Protein AF-A0A1Y2BY62-F1 (afdb_monomer_lite)

Organism: NCBI:txid1754190

Sequence (563 aa):
MCNDALNYHSNECDDAFQNDYDCLINNYYKGSDDESLKEICLKFKSEKCLNVQNRINETINTNPSCSLLQQIEFSNEYNGFNNAYFTMTHYDEISDFCVDILSSSVDECDKELEGYEECLNYSFNMNDKNNYNEFIKTCSIDNIKCQTLFLKGLSEVLPVCYSAKHYKQYNILDKLEKVGKEYQENCKENISEEFQVKVIEDCQKEIPDESLFYIDASSEEEFNEICRVIQSKEYEKYESIMEYIPICNLASSMFNGNNDDSSENELEITNFQIKNLYHDGLKDCNEGYDLYLAKGCVYYLNSKYQECIFEGLPADDDDFYYQCILFTEDKCQEFYHEPLSEECSILQEKDLLLILTPSHYKWQEYNDKCFDLVESKRVPKPGKSTTIKSVEATSTKSKSVKSPTTTKEKSVRKTTTTTKLVKTTTTKKSKSVKPTITKSKSVKSTTTKKSKSVKLTTTKSKSVKSTTTKKSKSIKSTTTKSKSVKSTTTKKSKSIKSTTTKSKSVKKTTTKSKLVKPTTTKKSKSVKPTTSKSKTVKSKTSKSKSVKKTTTRSKSVKTTTKK

Foldseek 3Di:
DVVVLLVVLLVQLLVLCVVPLLQFDAPCLVVDDLVVVLVSLLSNPDPVNVVVLVVLVVSCVVRPSSVVCVVVVDDDRDTPSNSSVCCNVCVVVSNVVSVVSLVVLVVVLVVVLVVCLVLLPADQDDPDLPDLVSLCVRQLDQDLLSLCCLLVHCCVSPVSVVSNCVPDPDPSNVSSNVRSVSNCVRLADDHDPVSLVVLVVVLVVVQDDLVLLDDDDLDQVSLLVSLVVLPDPVNVCLLAVLRNGRSNVSNVSHPVPDPPPPDPPPSVVSSVSSNVSSVVSNVDSVVGDLVVLVVVQVVVVPPQCPLLKDQADQQDPVSLQSNLVSCPDPSSVVVLADDGDSSVVVCLVVRRIDHQRVPRPCVVVSVVPSVCSNVVPPDDDDDDDDDDAEDEEEEAEDAEDDDDEDDDYAEYEYEYAEYAEYEAEYADEYAEYEYAYHEYAEYEYEYHDDYQEYEYYHEYYAEYEYEYYDDYAEYEYEYEDYAEYEYEYYDEYAEYEYEYEYYAEYEAEAEEYAEYEYEYHHEYAEYEYEYEEYAEYEYEHEHYNYYHYHYNYYNYYHYDYHD

Secondary structure (DSSP, 8-state):
-HHHHHHHHHHHHHHTTTTTGGGPPPGGGGGS-HHHHHHHHHHHTSHHHHHHHHHHHHHHHH-HHHHHHHHTT---TT-HHHHHHHHHHTHHHHHHHHHHHHHHHHHHHHHHHGGGGGGGG-----S-TT-HHHHHHHH----HHHHHHHHH-HHHH-HHHHHHTTTS--HHHHHHHHHHHHHHIIIIIS--HHHHHHHHHHHHHHSPPGGGGS---SSHHHHHHHHHHHTSGGGGGGG-HHHHSHHHHHHHHHHTT---TTS--HHHHHHHHHHHHHHHHHHHHHH-HHHHHHHHHHHHS-GGGGGG-BSSS-SSHHHHHHHHHHHTSHHHHHHHTSPPPHHHHHHHHTTSSB---TTSTTHHHHHHHHHHHHHHH-PPP---------EEEEE--EEEEE-------SEEEEEEEEEEEEEEEE-S-EEEEEEEEEEEEEEEEEEES-EEEEEEEEEEEEEEEEEEES-EEEEEEEEEEEEEEEEEEES-EEEEEEEEEEEEEEEEEE-SEEEEEEEEEEEEEEEEEEESSEEEEEEEEESEEEE--EESSEEEEEEEEE-

pLDDT: mean 73.83, std 14.54, range [25.73, 95.44]

Radius of gyration: 35.23 Å; chains: 1; bounding box: 86×58×92 Å

Structure (mmCIF, N/CA/C/O backbone):
data_AF-A0A1Y2BY62-F1
#
_entry.id   AF-A0A1Y2BY62-F1
#
loop_
_atom_site.group_PDB
_atom_site.id
_atom_site.type_symbol
_atom_site.label_atom_id
_atom_site.label_alt_id
_atom_site.label_comp_id
_atom_site.label_asym_id
_atom_site.label_entity_id
_atom_site.label_seq_id
_atom_site.pdbx_PDB_ins_code
_atom_site.Cartn_x
_atom_site.Cartn_y
_atom_site.Cartn_z
_atom_site.occupancy
_atom_site.B_iso_or_equiv
_atom_site.auth_seq_id
_atom_site.auth_comp_id
_atom_site.auth_asym_id
_atom_site.auth_atom_id
_atom_site.pdbx_PDB_model_num
ATOM 1 N N . MET A 1 1 ? -54.928 24.196 4.626 1.00 57.72 1 MET A N 1
ATOM 2 C CA . MET A 1 1 ? -55.646 23.787 5.853 1.00 57.72 1 MET A CA 1
ATOM 3 C C . MET A 1 1 ? -55.302 22.362 6.278 1.00 57.72 1 MET A C 1
ATOM 5 O O . MET A 1 1 ? -54.656 22.242 7.305 1.00 57.72 1 MET A O 1
ATOM 9 N N . CYS A 1 2 ? -55.623 21.290 5.531 1.00 70.25 2 CYS A N 1
ATOM 10 C CA . CYS A 1 2 ? -55.240 19.923 5.960 1.00 70.25 2 CYS A CA 1
ATOM 11 C C . CYS A 1 2 ? -53.722 19.696 6.050 1.00 70.25 2 CYS A C 1
ATOM 13 O O . CYS A 1 2 ? -53.265 19.118 7.027 1.00 70.25 2 CYS A O 1
ATOM 15 N N . ASN A 1 3 ? -52.937 20.186 5.084 1.00 73.56 3 ASN A N 1
ATOM 16 C CA . ASN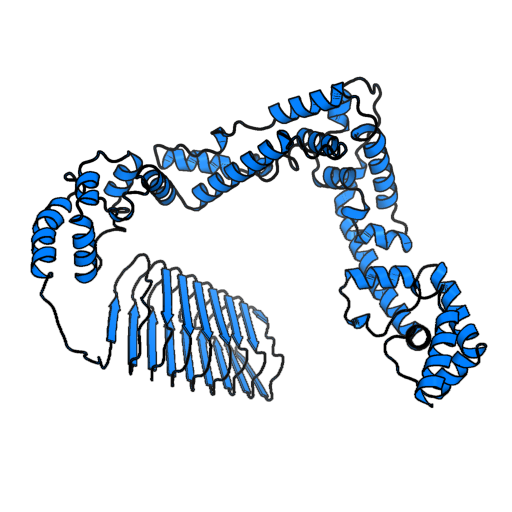 A 1 3 ? -51.475 20.044 5.130 1.00 73.56 3 ASN A CA 1
ATOM 17 C C . ASN A 1 3 ? -50.836 20.831 6.282 1.00 73.56 3 ASN A C 1
ATOM 19 O O . ASN A 1 3 ? -49.842 20.387 6.840 1.00 73.56 3 ASN A O 1
ATOM 23 N N . ASP A 1 4 ? -51.416 21.971 6.656 1.00 80.31 4 ASP A N 1
ATOM 24 C CA . ASP A 1 4 ? -50.888 22.811 7.736 1.00 80.31 4 ASP A CA 1
ATOM 25 C C . ASP A 1 4 ? -51.127 22.153 9.101 1.00 80.31 4 ASP A C 1
ATOM 27 O O . ASP A 1 4 ? -50.231 22.126 9.938 1.00 80.31 4 ASP A O 1
ATOM 31 N N . ALA A 1 5 ? -52.303 21.542 9.290 1.00 80.62 5 ALA A N 1
ATOM 32 C CA . ALA A 1 5 ? -52.618 20.754 10.481 1.00 80.62 5 ALA A CA 1
ATOM 33 C C . ALA A 1 5 ? -51.766 19.477 10.574 1.00 80.62 5 ALA A C 1
ATOM 35 O O . ALA A 1 5 ? -51.270 19.137 11.643 1.00 80.62 5 ALA A O 1
ATOM 36 N N . LEU A 1 6 ? -51.548 18.796 9.446 1.00 79.56 6 LEU A N 1
ATOM 37 C CA . LEU A 1 6 ? -50.657 17.639 9.367 1.00 79.56 6 LEU A CA 1
ATOM 38 C C . LEU A 1 6 ? -49.222 18.000 9.749 1.00 79.56 6 LEU A C 1
ATOM 40 O O . LEU A 1 6 ? -48.645 17.336 10.599 1.00 79.56 6 LEU A O 1
ATOM 44 N N . ASN A 1 7 ? -48.676 19.079 9.185 1.00 81.81 7 ASN A N 1
ATOM 45 C CA . ASN A 1 7 ? -47.335 19.554 9.520 1.00 81.81 7 ASN A CA 1
ATOM 46 C C . ASN A 1 7 ? -47.220 19.971 10.994 1.00 81.81 7 ASN A C 1
ATOM 48 O O . ASN A 1 7 ? -46.204 19.686 11.620 1.00 81.81 7 ASN A O 1
ATOM 52 N N . TYR A 1 8 ? -48.258 20.599 11.558 1.00 86.75 8 TYR A N 1
ATOM 53 C CA . TYR A 1 8 ? -48.303 20.950 12.978 1.00 86.75 8 TYR A CA 1
ATOM 54 C C . TYR A 1 8 ? -48.172 19.711 13.875 1.00 86.75 8 TYR A C 1
ATOM 56 O O . TYR A 1 8 ? -47.265 19.646 14.700 1.00 86.75 8 TYR A O 1
ATOM 64 N N . HIS A 1 9 ? -49.010 18.692 13.658 1.00 85.50 9 HIS A N 1
ATOM 65 C CA . HIS A 1 9 ? -48.933 17.451 14.434 1.00 85.50 9 HIS A CA 1
ATOM 66 C C . HIS A 1 9 ? -47.630 16.680 14.184 1.00 85.50 9 HIS A C 1
ATOM 68 O O . HIS A 1 9 ? -47.099 16.073 15.110 1.00 85.50 9 HIS A O 1
ATOM 74 N N . SER A 1 10 ? -47.099 16.736 12.957 1.00 83.12 10 SER A N 1
ATOM 75 C CA . SER A 1 10 ? -45.796 16.167 12.593 1.00 83.12 10 SER A CA 1
ATOM 76 C C . SER A 1 10 ? -44.677 16.758 13.454 1.00 83.12 10 SER A C 1
ATOM 78 O O . SER A 1 10 ? -43.918 16.008 14.059 1.00 83.12 10 SER A O 1
ATOM 80 N N . ASN A 1 11 ? -44.607 18.087 13.561 1.00 84.75 11 ASN A N 1
ATOM 81 C CA . ASN A 1 11 ? -43.574 18.773 14.340 1.00 84.75 11 ASN A CA 1
ATOM 82 C C . ASN A 1 11 ? -43.723 18.522 15.849 1.00 84.75 11 ASN A C 1
ATOM 84 O O . ASN A 1 11 ? -42.756 18.143 16.496 1.00 84.75 11 ASN A O 1
ATOM 88 N N . GLU A 1 12 ? -44.941 18.638 16.386 1.00 87.50 12 GLU A N 1
ATOM 89 C CA . GLU A 1 12 ? -45.234 18.359 17.804 1.00 87.50 12 GLU A CA 1
ATOM 90 C C . GLU A 1 12 ? -44.867 16.926 18.212 1.00 87.50 12 GLU A C 1
ATOM 92 O O . GLU A 1 12 ? -44.434 16.666 19.334 1.00 87.50 12 GLU A O 1
ATOM 97 N N . CYS A 1 13 ? -45.053 15.970 17.301 1.00 85.06 13 CYS A N 1
ATOM 98 C CA . CYS A 1 13 ? -44.654 14.596 17.548 1.00 85.06 13 CYS A CA 1
ATOM 99 C C . CYS A 1 13 ? -43.134 14.400 17.432 1.00 85.06 13 CYS A C 1
ATOM 101 O O . CYS A 1 13 ? -42.548 13.670 18.225 1.00 85.06 13 CYS A O 1
ATOM 103 N N . ASP A 1 14 ? -42.478 15.062 16.480 1.00 84.06 14 ASP A N 1
ATOM 104 C CA . ASP A 1 14 ? -41.022 15.000 16.317 1.00 84.06 14 ASP A CA 1
ATOM 105 C C . ASP A 1 14 ? -40.257 15.594 17.502 1.00 84.06 14 ASP A C 1
ATOM 107 O O . ASP A 1 14 ? -39.231 15.037 17.903 1.00 84.06 14 ASP A O 1
ATOM 111 N N . ASP A 1 15 ? -40.765 16.675 18.091 1.00 85.81 15 ASP A N 1
ATOM 112 C CA . ASP A 1 15 ? -40.181 17.292 19.285 1.00 85.81 15 ASP A CA 1
ATOM 113 C C . ASP A 1 15 ? -40.187 16.319 20.477 1.00 85.81 15 ASP A C 1
ATOM 115 O O . ASP A 1 15 ? -39.256 16.303 21.286 1.00 85.81 15 ASP A O 1
ATOM 119 N N . ALA A 1 16 ? -41.169 15.411 20.539 1.00 84.62 16 ALA A N 1
ATOM 120 C CA . ALA A 1 16 ? -41.228 14.367 21.560 1.00 84.62 16 ALA A CA 1
ATOM 121 C C . ALA A 1 16 ? -40.100 13.319 21.434 1.00 84.62 16 ALA A C 1
ATOM 123 O O . ALA A 1 16 ? -39.827 12.601 22.397 1.00 84.62 16 ALA A O 1
ATOM 124 N N . PHE A 1 17 ? -39.420 13.252 20.282 1.00 82.25 17 PHE A N 1
ATOM 125 C CA . PHE A 1 17 ? -38.301 12.340 20.011 1.00 82.25 17 PHE A CA 1
ATOM 126 C C . PHE A 1 17 ? -36.947 13.051 19.880 1.00 82.25 17 PHE A C 1
ATOM 128 O O . PHE A 1 17 ? -35.954 12.415 19.520 1.00 82.25 17 PHE A O 1
ATOM 135 N N . GLN A 1 18 ? -36.857 14.349 20.192 1.00 78.75 18 GLN A N 1
ATOM 136 C CA . GLN A 1 18 ? -35.663 15.157 19.912 1.00 78.75 18 GLN A CA 1
ATOM 137 C C . GLN A 1 18 ? -34.366 14.632 20.546 1.00 78.75 18 GLN A C 1
ATOM 139 O O . GLN A 1 18 ? -33.293 14.750 19.958 1.00 78.75 18 GLN A O 1
ATOM 144 N N . ASN A 1 19 ? -34.464 13.978 21.703 1.00 78.94 19 ASN A N 1
ATOM 145 C CA . ASN A 1 19 ? -33.315 13.401 22.409 1.00 78.94 19 ASN A CA 1
ATOM 146 C C . ASN A 1 19 ? -33.020 11.938 22.030 1.00 78.94 19 ASN A C 1
ATOM 148 O O . ASN A 1 19 ? -32.036 11.362 22.497 1.00 78.94 19 ASN A O 1
ATOM 152 N N . ASP A 1 20 ? -33.866 11.347 21.187 1.00 82.25 20 ASP A N 1
ATOM 153 C CA . ASP A 1 20 ? -33.894 9.914 20.901 1.00 82.25 20 ASP A CA 1
ATOM 154 C C . ASP A 1 20 ? -33.465 9.583 19.466 1.00 82.25 20 ASP A C 1
ATOM 156 O O . ASP A 1 20 ? -33.296 8.410 19.144 1.00 82.25 20 ASP A O 1
ATOM 160 N N . TYR A 1 21 ? -33.237 10.592 18.615 1.00 79.75 21 TYR A N 1
ATOM 161 C CA . TYR A 1 21 ? -32.906 10.422 17.194 1.00 79.75 21 TYR A CA 1
ATOM 162 C C . TYR A 1 21 ? -31.727 9.479 16.926 1.00 79.75 21 TYR A C 1
ATOM 164 O O . TYR A 1 21 ? -31.778 8.714 15.966 1.00 79.75 21 TYR A O 1
ATOM 172 N N . ASP A 1 22 ? -30.710 9.469 17.791 1.00 77.19 22 ASP A N 1
ATOM 173 C CA . ASP A 1 22 ? -29.553 8.567 17.672 1.00 77.19 22 ASP A CA 1
ATOM 174 C C . ASP A 1 22 ? -29.928 7.078 17.768 1.00 77.19 22 ASP A C 1
ATOM 176 O O . ASP A 1 22 ? -29.174 6.211 17.324 1.00 77.19 22 ASP A O 1
ATOM 180 N N . CYS A 1 23 ? -31.077 6.781 18.379 1.00 80.94 23 CYS A N 1
ATOM 181 C CA . CYS A 1 23 ? -31.595 5.436 18.605 1.00 80.94 23 CYS A CA 1
ATOM 182 C C . CYS A 1 23 ? -32.635 5.009 17.566 1.00 80.94 23 CYS A C 1
ATOM 184 O O . CYS A 1 23 ? -33.058 3.850 17.569 1.00 80.94 23 CYS A O 1
ATOM 186 N N . LEU A 1 24 ? -33.059 5.928 16.693 1.00 83.12 24 LEU A N 1
ATOM 187 C CA . LEU A 1 24 ? -34.068 5.671 15.675 1.00 83.12 24 LEU A CA 1
ATOM 188 C C . LEU A 1 24 ? -33.397 5.249 14.366 1.00 83.12 24 LEU A C 1
ATOM 190 O O . LEU A 1 24 ? -32.586 5.975 13.793 1.00 83.12 24 LEU A O 1
ATOM 194 N N . ILE A 1 25 ? -33.774 4.081 13.853 1.00 79.44 25 ILE A N 1
ATOM 195 C CA . ILE A 1 25 ? -33.320 3.587 12.556 1.00 79.44 25 ILE A CA 1
ATOM 196 C C . ILE A 1 25 ? -34.330 4.002 11.489 1.00 79.44 25 ILE A C 1
ATOM 198 O O . ILE A 1 25 ? -35.527 3.755 11.597 1.00 79.44 25 ILE A O 1
ATOM 202 N N . ASN A 1 26 ? -33.841 4.640 10.427 1.00 76.31 26 ASN A N 1
ATOM 203 C CA . ASN A 1 26 ? -34.655 4.982 9.264 1.00 76.31 26 ASN A CA 1
ATOM 204 C C . ASN A 1 26 ? -34.680 3.808 8.269 1.00 76.31 26 ASN A C 1
ATOM 206 O O . ASN A 1 26 ? -33.675 3.122 8.091 1.00 76.31 26 ASN A O 1
ATOM 210 N N . ASN A 1 27 ? -35.783 3.655 7.536 1.00 66.44 27 ASN A N 1
ATOM 211 C CA . ASN A 1 27 ? -36.027 2.732 6.418 1.00 66.44 27 ASN A CA 1
ATOM 212 C C . ASN A 1 27 ? -34.881 2.590 5.388 1.00 66.44 27 ASN A C 1
ATOM 214 O O . ASN A 1 27 ? -34.806 1.591 4.666 1.00 66.44 27 ASN A O 1
ATOM 218 N N . TYR A 1 28 ? -33.977 3.568 5.297 1.00 62.00 28 TYR A N 1
ATOM 219 C CA . TYR A 1 28 ? -32.865 3.589 4.343 1.00 62.00 28 TYR A CA 1
ATOM 220 C C . TYR A 1 28 ? -31.620 2.797 4.764 1.00 62.00 28 TYR A C 1
ATOM 222 O O . TYR A 1 28 ? -30.715 2.651 3.940 1.00 62.00 28 TYR A O 1
ATOM 230 N N . TYR A 1 29 ? -31.567 2.226 5.975 1.00 66.75 29 TYR A N 1
ATOM 231 C CA . TYR A 1 29 ? -30.391 1.468 6.438 1.00 66.75 29 TYR A CA 1
ATOM 232 C C . TYR A 1 29 ? -30.001 0.316 5.492 1.00 66.75 29 TYR A C 1
ATOM 234 O O . TYR A 1 29 ? -28.825 0.022 5.317 1.00 66.75 29 TYR A O 1
ATOM 242 N N . LYS A 1 30 ? -30.962 -0.261 4.753 1.00 61.12 30 LYS A N 1
ATOM 243 C CA . LYS A 1 30 ? -30.728 -1.312 3.739 1.00 61.12 30 LYS A CA 1
ATOM 244 C C . LYS A 1 30 ? -29.875 -0.864 2.531 1.00 61.12 30 LYS A C 1
ATOM 246 O O . LYS A 1 30 ? -29.547 -1.699 1.686 1.00 61.12 30 LYS A O 1
ATOM 251 N N . GLY A 1 31 ? -29.563 0.428 2.402 1.00 62.09 31 GLY A N 1
ATOM 252 C CA . GLY A 1 31 ? -28.705 0.994 1.353 1.00 62.09 31 GLY A CA 1
ATOM 253 C C . GLY A 1 31 ? -27.302 1.411 1.809 1.00 62.09 31 GLY A C 1
ATOM 254 O O . GLY A 1 31 ? -26.512 1.812 0.951 1.00 62.09 31 GLY A O 1
ATOM 255 N N . SER A 1 32 ? -27.010 1.336 3.108 1.00 67.50 32 SER A N 1
ATOM 256 C CA . SER A 1 32 ? -25.728 1.730 3.699 1.00 67.50 32 SER A CA 1
ATOM 257 C C . SER A 1 32 ? -24.622 0.710 3.403 1.00 67.50 32 SER A C 1
ATOM 259 O O . SER A 1 32 ? -24.902 -0.452 3.098 1.00 67.50 32 SER A O 1
ATOM 261 N N . ASP A 1 33 ? -23.362 1.146 3.441 1.00 73.94 33 ASP A N 1
ATOM 262 C CA . ASP A 1 33 ? -22.223 0.226 3.389 1.00 73.94 33 ASP A CA 1
ATOM 263 C C . ASP A 1 33 ? -22.059 -0.547 4.710 1.00 73.94 33 ASP A C 1
ATOM 265 O O . ASP A 1 33 ? -22.655 -0.200 5.732 1.00 73.94 33 ASP A O 1
ATOM 269 N N . ASP A 1 34 ? -21.286 -1.637 4.669 1.00 67.88 34 ASP A N 1
ATOM 270 C CA . ASP A 1 34 ? -21.127 -2.564 5.799 1.00 67.88 34 ASP A CA 1
ATOM 271 C C . ASP A 1 34 ? -20.561 -1.868 7.054 1.00 67.88 34 ASP A C 1
ATOM 273 O O . ASP A 1 34 ? -20.888 -2.258 8.171 1.00 67.88 34 ASP A O 1
ATOM 277 N N . GLU A 1 35 ? -19.749 -0.822 6.884 1.00 67.12 35 GLU A N 1
ATOM 278 C CA . GLU A 1 35 ? -19.129 -0.062 7.977 1.00 67.12 35 GLU A CA 1
ATOM 279 C C . GLU A 1 35 ? -20.144 0.861 8.668 1.00 67.12 35 GLU A C 1
ATOM 281 O O . GLU A 1 35 ? -20.312 0.798 9.887 1.00 67.12 35 GLU A O 1
ATOM 286 N N . SER A 1 36 ? -20.935 1.604 7.888 1.00 74.00 36 SER A N 1
ATOM 287 C CA . SER A 1 36 ? -22.038 2.419 8.410 1.00 74.00 36 SER A CA 1
ATOM 288 C C . SER A 1 36 ? -23.112 1.562 9.089 1.00 74.00 36 SER A C 1
ATOM 290 O O . SER A 1 36 ? -23.707 1.965 10.087 1.00 74.00 36 SER A O 1
ATOM 292 N N . LEU A 1 37 ? -23.377 0.359 8.566 1.00 78.44 37 LEU A N 1
ATOM 293 C CA . LEU A 1 37 ? -24.323 -0.589 9.162 1.00 78.44 37 LEU A CA 1
ATOM 294 C C . LEU A 1 37 ? -23.862 -1.089 10.535 1.00 78.44 37 LEU A C 1
ATOM 296 O O . LEU A 1 37 ? -24.684 -1.186 11.449 1.00 78.44 37 LEU A O 1
ATOM 300 N N . LYS A 1 38 ? -22.562 -1.371 10.693 1.00 75.75 38 LYS A N 1
ATOM 301 C CA . LYS A 1 38 ? -21.971 -1.759 11.982 1.00 75.75 38 LYS A CA 1
ATOM 302 C C . LYS A 1 38 ? -22.141 -0.640 13.016 1.00 75.75 38 LYS A C 1
ATOM 304 O O . LYS A 1 38 ? -22.608 -0.914 14.119 1.00 75.75 38 LYS A O 1
ATOM 309 N N . GLU A 1 39 ? -21.859 0.614 12.653 1.00 74.56 39 GLU A N 1
ATOM 310 C CA . GLU A 1 39 ? -22.020 1.770 13.552 1.00 74.56 39 GLU A CA 1
ATOM 311 C C . GLU A 1 39 ? -23.484 2.008 13.966 1.00 74.56 39 GLU A C 1
ATOM 313 O O . GLU A 1 39 ? -23.783 2.250 15.138 1.00 74.56 39 GLU A O 1
ATOM 318 N N . ILE A 1 40 ? -24.423 1.884 13.023 1.00 80.06 40 ILE A N 1
ATOM 319 C CA . ILE A 1 40 ? -25.862 1.997 13.304 1.00 80.06 40 ILE A CA 1
ATOM 320 C C . ILE A 1 40 ? -26.308 0.903 14.285 1.00 80.06 40 ILE A C 1
ATOM 322 O O . ILE A 1 40 ? -27.009 1.187 15.257 1.00 80.06 40 ILE A O 1
ATOM 326 N N . CYS A 1 41 ? -25.869 -0.340 14.070 1.00 82.31 41 CYS A N 1
ATOM 327 C CA . CYS A 1 41 ? -26.192 -1.456 14.955 1.00 82.31 41 CYS A CA 1
ATOM 328 C C . CYS A 1 41 ? -25.559 -1.329 16.348 1.00 82.31 41 CYS A C 1
ATOM 330 O O . CYS A 1 41 ? -26.198 -1.699 17.337 1.00 82.31 41 CYS A O 1
ATOM 332 N N . LEU A 1 42 ? -24.354 -0.752 16.439 1.00 76.38 42 LEU A N 1
ATOM 333 C CA . LEU A 1 42 ? -23.702 -0.397 17.703 1.00 76.38 42 LEU A CA 1
ATOM 334 C C . LEU A 1 42 ? -24.548 0.575 18.522 1.00 76.38 42 LEU A C 1
ATOM 336 O O . LEU A 1 42 ? -24.862 0.303 19.682 1.00 76.38 42 LEU A O 1
ATOM 340 N N . LYS A 1 43 ? -24.972 1.682 17.904 1.00 79.06 43 LYS A N 1
ATOM 341 C CA . LYS A 1 43 ? -25.823 2.683 18.561 1.00 79.06 43 LYS A CA 1
ATOM 342 C C . LYS A 1 43 ? -27.154 2.071 18.990 1.00 79.06 43 LYS A C 1
ATOM 344 O O . LYS A 1 43 ? -27.524 2.184 20.157 1.00 79.06 43 LYS A O 1
ATOM 349 N N . PHE A 1 44 ? -27.815 1.338 18.097 1.00 82.94 44 PHE A N 1
ATOM 350 C CA . PHE A 1 44 ? -29.115 0.714 18.351 1.00 82.94 44 PHE A CA 1
ATOM 351 C C . PHE A 1 44 ? -29.116 -0.289 19.517 1.00 82.94 44 PHE A C 1
ATOM 353 O O . PHE A 1 44 ? -30.100 -0.372 20.252 1.00 82.94 44 PHE A O 1
ATOM 360 N N . LYS A 1 45 ? -28.018 -1.034 19.710 1.00 79.19 45 LYS A N 1
ATOM 361 C CA . LYS A 1 45 ? -27.858 -2.007 20.806 1.00 79.19 45 LYS A CA 1
ATOM 362 C C . LYS A 1 45 ? -27.256 -1.418 22.087 1.00 79.19 45 LYS A C 1
ATOM 364 O O . LYS A 1 45 ? -27.053 -2.161 23.043 1.00 79.19 45 LYS A O 1
ATOM 369 N N . SER A 1 46 ? -26.971 -0.117 22.128 1.00 78.38 46 SER A N 1
ATOM 370 C CA . SER A 1 46 ? -26.467 0.539 23.338 1.00 78.38 46 SER A CA 1
ATOM 371 C C . SER A 1 46 ? -27.511 0.552 24.461 1.00 78.38 46 SER A C 1
ATOM 373 O O . SER A 1 46 ? -28.716 0.613 24.207 1.00 78.38 46 SER A O 1
ATOM 375 N N . GLU A 1 47 ? -27.055 0.565 25.716 1.00 74.56 47 GLU A N 1
ATOM 376 C CA . GLU A 1 47 ? -27.930 0.657 26.896 1.00 74.56 47 GLU A CA 1
ATOM 377 C C . GLU A 1 47 ? -28.830 1.908 26.851 1.00 74.56 47 GLU A C 1
ATOM 379 O O . GLU A 1 47 ? -30.015 1.845 27.185 1.00 74.56 47 GLU A O 1
ATOM 384 N N . LYS A 1 48 ? -28.300 3.025 26.324 1.00 80.06 48 LYS A N 1
ATOM 385 C CA . LYS A 1 48 ? -29.064 4.251 26.039 1.00 80.06 48 LYS A CA 1
ATOM 386 C C . LYS A 1 48 ? -30.281 3.942 25.158 1.00 80.06 48 LYS A C 1
ATOM 388 O O . LYS A 1 48 ? -31.392 4.335 25.500 1.00 80.06 48 LYS A O 1
ATOM 393 N N . CYS A 1 49 ? -30.091 3.217 24.056 1.00 81.25 49 CYS A N 1
ATOM 394 C CA . CYS A 1 49 ? -31.151 2.964 23.082 1.00 81.25 49 CYS A CA 1
ATOM 395 C C . CYS A 1 49 ? -32.124 1.850 23.482 1.00 81.25 49 CYS A C 1
ATOM 397 O O . CYS A 1 49 ? -33.304 1.948 23.150 1.00 81.25 49 CYS A O 1
ATOM 399 N N . LEU A 1 50 ? -31.685 0.864 24.268 1.00 77.81 50 LEU A N 1
ATOM 400 C CA . LEU A 1 50 ? -32.577 -0.117 24.900 1.00 77.81 50 LEU A CA 1
ATOM 401 C C . LEU A 1 50 ? -33.632 0.560 25.792 1.00 77.81 50 LEU A C 1
ATOM 403 O O . LEU A 1 50 ? -34.811 0.213 25.740 1.00 77.81 50 LEU A O 1
ATOM 407 N N . ASN A 1 51 ? -33.235 1.582 26.555 1.00 76.62 51 ASN A N 1
ATOM 408 C CA . ASN A 1 51 ? -34.162 2.341 27.400 1.00 76.62 51 ASN A CA 1
ATOM 409 C C . ASN A 1 51 ? -35.093 3.259 26.590 1.00 76.62 51 ASN A C 1
ATOM 411 O O . ASN A 1 51 ? -36.263 3.429 26.937 1.00 76.62 51 ASN A O 1
ATOM 415 N N . VAL A 1 52 ? -34.595 3.825 25.489 1.00 80.38 52 VAL A N 1
ATOM 416 C CA . VAL A 1 52 ? -35.389 4.651 24.566 1.00 80.38 52 VAL A CA 1
ATOM 417 C C . VAL A 1 52 ? -36.466 3.824 23.857 1.00 80.38 52 VAL A C 1
ATOM 419 O O . VAL A 1 52 ? -37.573 4.312 23.659 1.00 80.38 52 VAL A O 1
ATOM 422 N N . GLN A 1 53 ? -36.208 2.555 23.541 1.00 73.69 53 GLN A N 1
ATOM 423 C CA . GLN A 1 53 ? -37.176 1.687 22.854 1.00 73.69 53 GLN A CA 1
ATOM 424 C C . GLN A 1 53 ? -38.473 1.478 23.642 1.00 73.69 53 GLN A C 1
ATOM 426 O O . GLN A 1 53 ? -39.558 1.583 23.071 1.00 73.69 53 GLN A O 1
ATOM 431 N N . ASN A 1 54 ? -38.376 1.266 24.957 1.00 72.06 54 ASN A N 1
ATOM 432 C CA . ASN A 1 54 ? -39.555 1.155 25.822 1.00 72.06 54 ASN A CA 1
ATOM 433 C C . ASN A 1 54 ? -40.342 2.473 25.880 1.00 72.06 54 ASN A C 1
ATOM 435 O O . ASN A 1 54 ? -41.573 2.465 25.887 1.00 72.06 54 ASN A O 1
ATOM 439 N N . ARG A 1 55 ? -39.629 3.604 25.839 1.00 80.81 55 ARG A N 1
ATOM 440 C CA . ARG A 1 55 ? -40.226 4.941 25.806 1.00 80.81 55 ARG A CA 1
ATOM 441 C C . ARG A 1 55 ? -40.900 5.267 24.479 1.00 80.81 55 ARG A C 1
ATOM 443 O O . ARG A 1 55 ? -41.911 5.948 24.504 1.00 80.81 55 ARG A O 1
ATOM 450 N N . ILE A 1 56 ? -40.406 4.786 23.334 1.00 82.62 56 ILE A N 1
ATOM 451 C CA . ILE A 1 56 ? -41.005 5.104 22.024 1.00 82.62 56 ILE A CA 1
ATOM 452 C C . ILE A 1 56 ? -42.478 4.690 21.979 1.00 82.62 56 ILE A C 1
ATOM 454 O O . ILE A 1 56 ? -43.327 5.481 21.570 1.00 82.62 56 ILE A O 1
ATOM 458 N N . ASN A 1 57 ? -42.792 3.474 22.432 1.00 80.06 57 ASN A N 1
ATOM 459 C CA . ASN A 1 57 ? -44.168 2.982 22.439 1.00 80.06 57 ASN A CA 1
ATOM 460 C C . ASN A 1 57 ? -45.053 3.806 23.392 1.00 80.06 57 ASN A C 1
ATOM 462 O O . ASN A 1 57 ? -46.182 4.157 23.057 1.00 80.06 57 ASN A O 1
ATOM 466 N N . GLU A 1 58 ? -44.531 4.171 24.563 1.00 83.75 58 GLU A N 1
ATOM 467 C CA . GLU A 1 58 ? -45.237 5.041 25.505 1.00 83.75 58 GLU A CA 1
ATOM 468 C C . GLU A 1 58 ? -45.484 6.436 24.910 1.00 83.75 58 GLU A C 1
ATOM 470 O O . GLU A 1 58 ? -46.620 6.908 24.909 1.00 83.75 58 GLU A O 1
ATOM 475 N N . THR A 1 59 ? -44.466 7.065 24.322 1.00 85.00 59 THR A N 1
ATOM 476 C CA . THR A 1 59 ? -44.548 8.394 23.702 1.00 85.00 59 THR A CA 1
ATOM 477 C C . THR A 1 59 ? -45.546 8.425 22.545 1.00 85.00 59 THR A C 1
ATOM 479 O O . THR A 1 59 ? -46.359 9.345 22.473 1.00 85.00 59 THR A O 1
ATOM 482 N N . ILE A 1 60 ? -45.548 7.416 21.662 1.00 83.38 60 ILE A N 1
ATOM 483 C CA . ILE A 1 60 ? -46.501 7.346 20.537 1.00 83.38 60 ILE A CA 1
ATOM 484 C C . ILE A 1 60 ? -47.947 7.262 21.042 1.00 83.38 60 ILE A C 1
ATOM 486 O O . ILE A 1 60 ? -48.830 7.911 20.482 1.00 83.38 60 ILE A O 1
ATOM 490 N N . ASN A 1 61 ? -48.189 6.484 22.100 1.00 82.19 61 ASN A N 1
ATOM 491 C CA . ASN A 1 61 ? -49.537 6.249 22.617 1.00 82.19 61 ASN A CA 1
ATOM 492 C C . ASN A 1 61 ? -50.046 7.374 23.534 1.00 82.19 61 ASN A C 1
ATOM 494 O O . ASN A 1 61 ? -51.255 7.571 23.637 1.00 82.19 61 ASN A O 1
ATOM 498 N N . THR A 1 62 ? -49.150 8.101 24.206 1.00 85.25 62 THR A N 1
ATOM 499 C CA . THR A 1 62 ? -49.509 9.162 25.164 1.00 85.25 62 THR A CA 1
ATOM 500 C C . THR A 1 62 ? -49.532 10.558 24.542 1.00 85.25 62 THR A C 1
ATOM 502 O O . THR A 1 62 ? -50.292 11.405 25.011 1.00 85.25 62 THR A O 1
ATOM 505 N N . ASN A 1 63 ? -48.760 10.811 23.477 1.00 88.56 63 ASN A N 1
ATOM 506 C CA . ASN A 1 63 ? -48.780 12.086 22.762 1.00 88.56 63 ASN A CA 1
ATOM 507 C C . ASN A 1 63 ? -49.952 12.123 21.752 1.00 88.56 63 ASN A C 1
ATOM 509 O O . ASN A 1 63 ? -49.959 11.343 20.792 1.00 88.56 63 ASN A O 1
ATOM 513 N N . PRO A 1 64 ? -50.925 13.046 21.901 1.00 87.56 64 PRO A N 1
ATOM 514 C CA . PRO A 1 64 ? -52.096 13.113 21.025 1.00 87.56 64 PRO A CA 1
ATOM 515 C C . PRO A 1 64 ? -51.756 13.351 19.549 1.00 87.56 64 PRO A C 1
ATOM 517 O O . PRO A 1 64 ? -52.417 12.796 18.672 1.00 87.56 64 PRO A O 1
ATOM 520 N N . SER A 1 65 ? -50.715 14.143 19.265 1.00 87.19 65 SER A N 1
ATOM 521 C CA . SER A 1 65 ? -50.248 14.405 17.900 1.00 87.19 65 SER A CA 1
ATOM 522 C C . SER A 1 65 ? -49.650 13.144 17.273 1.00 87.19 65 SER A C 1
ATOM 524 O O . SER A 1 65 ? -49.979 12.820 16.135 1.00 87.19 65 SER A O 1
ATOM 526 N N . CYS A 1 66 ? -48.851 12.379 18.023 1.00 85.56 66 CYS A N 1
ATOM 527 C CA . CYS A 1 66 ? -48.292 11.109 17.549 1.00 85.56 66 CYS A CA 1
ATOM 528 C C . CYS A 1 66 ? -49.362 10.034 17.321 1.00 85.56 66 CYS A C 1
ATOM 530 O O . CYS A 1 66 ? -49.356 9.362 16.288 1.00 85.56 66 CYS A O 1
ATOM 532 N N . SER A 1 67 ? -50.311 9.896 18.251 1.00 84.44 67 SER A N 1
ATOM 533 C CA . SER A 1 67 ? -51.417 8.940 18.127 1.00 84.44 67 SER A CA 1
ATOM 534 C C . SER A 1 67 ? -52.305 9.255 16.918 1.00 84.44 67 SER A C 1
ATOM 536 O O . SER A 1 67 ? -52.694 8.354 16.171 1.00 84.44 67 SER A O 1
ATOM 538 N N . LEU A 1 68 ? -52.567 10.541 16.659 1.00 83.56 68 LEU A N 1
ATOM 539 C CA . LEU A 1 68 ? -53.311 10.974 15.478 1.00 83.56 68 LEU A CA 1
ATOM 540 C C . LEU A 1 68 ? -52.568 10.630 14.179 1.00 83.56 68 LEU A C 1
ATOM 542 O O . LEU A 1 68 ? -53.182 10.095 13.257 1.00 83.56 68 LEU A O 1
ATOM 546 N N . LEU A 1 69 ? -51.255 10.887 14.112 1.00 82.62 69 LEU A N 1
ATOM 547 C CA . LEU A 1 69 ? -50.421 10.550 12.949 1.00 82.62 69 LEU A CA 1
ATOM 548 C C . LEU A 1 69 ? -50.377 9.038 12.672 1.00 82.62 69 LEU A C 1
ATOM 550 O O . LEU A 1 69 ? -50.359 8.631 11.509 1.00 82.62 69 LEU A O 1
ATOM 554 N N . GLN A 1 70 ? -50.412 8.210 13.722 1.00 80.88 70 GLN A N 1
ATOM 555 C CA . GLN A 1 70 ? -50.459 6.750 13.612 1.00 80.88 70 GLN A CA 1
ATOM 556 C C . GLN A 1 70 ? -51.746 6.262 12.929 1.00 80.88 70 GLN A C 1
ATOM 558 O O . GLN A 1 70 ? -51.704 5.328 12.132 1.00 80.88 70 GLN A O 1
ATOM 563 N N . GLN A 1 71 ? -52.886 6.901 13.210 1.00 79.88 71 GLN A N 1
ATOM 564 C CA . GLN A 1 71 ? -54.193 6.494 12.677 1.00 79.88 71 GLN A CA 1
ATOM 565 C C . GLN A 1 71 ? -54.396 6.847 11.199 1.00 79.88 71 GLN A C 1
ATOM 567 O O . GLN A 1 71 ? -55.206 6.220 10.521 1.00 79.88 71 GLN A O 1
ATOM 572 N N . ILE A 1 72 ? -53.687 7.858 10.700 1.00 78.56 72 ILE A N 1
ATOM 573 C CA . ILE A 1 72 ? -53.881 8.405 9.348 1.00 78.56 72 ILE A CA 1
ATOM 574 C C . ILE A 1 72 ? -52.832 7.919 8.332 1.00 78.56 72 ILE A C 1
ATOM 576 O O . ILE A 1 72 ? -52.798 8.439 7.219 1.00 78.56 72 ILE A O 1
ATOM 580 N N . GLU A 1 73 ? -51.984 6.950 8.705 1.00 67.00 73 GLU A N 1
ATOM 581 C CA . GLU A 1 73 ? -50.899 6.393 7.871 1.00 67.00 73 GLU A CA 1
ATOM 582 C C . GLU A 1 73 ? -50.055 7.484 7.175 1.00 67.00 73 GLU A C 1
ATOM 584 O O . GLU A 1 73 ? -49.778 7.432 5.973 1.00 67.00 73 GLU A O 1
ATOM 589 N N . PHE A 1 74 ? -49.664 8.526 7.920 1.00 64.50 74 PHE A N 1
ATOM 590 C CA . PHE A 1 74 ? -48.991 9.685 7.334 1.00 64.50 74 PHE A CA 1
ATOM 591 C C . PHE A 1 74 ? -47.544 9.380 6.907 1.00 64.50 74 PHE A C 1
ATOM 593 O O . PHE A 1 74 ? -46.605 9.399 7.704 1.00 64.50 74 PHE A O 1
ATOM 600 N N . SER A 1 75 ? -47.338 9.151 5.610 1.00 57.34 75 SER A N 1
ATOM 601 C CA . SER A 1 75 ? -46.023 8.879 5.023 1.00 57.34 75 SER A CA 1
ATOM 602 C C . SER A 1 75 ? -45.322 10.166 4.562 1.00 57.34 75 SER A C 1
ATOM 604 O O . SER A 1 75 ? -45.361 10.511 3.379 1.00 57.34 75 SER A O 1
ATOM 606 N N . ASN A 1 76 ? -44.664 10.885 5.470 1.00 59.09 76 ASN A N 1
ATOM 607 C CA . ASN A 1 76 ? -43.700 11.924 5.096 1.00 59.09 76 ASN A CA 1
ATOM 608 C C . ASN A 1 76 ? -42.281 11.414 5.391 1.00 59.09 76 ASN A C 1
ATOM 610 O O . ASN A 1 76 ? -41.946 11.148 6.541 1.00 59.09 76 ASN A O 1
ATOM 614 N N . GLU A 1 77 ? -41.453 11.233 4.359 1.00 54.94 77 GLU A N 1
ATOM 615 C CA . GLU A 1 77 ? -40.198 10.448 4.397 1.00 54.94 77 GLU A CA 1
ATOM 616 C C . GLU A 1 77 ? -39.094 10.971 5.351 1.00 54.94 77 GLU A C 1
ATOM 618 O O . GLU A 1 77 ? -38.036 10.349 5.441 1.00 54.94 77 GLU A O 1
ATOM 623 N N . TYR A 1 78 ? -39.314 12.079 6.071 1.00 53.22 78 TYR A N 1
ATOM 624 C CA . TYR A 1 78 ? -38.270 12.816 6.798 1.00 53.22 78 TYR A CA 1
ATOM 625 C C . TYR A 1 78 ? -38.676 13.345 8.188 1.00 53.22 78 TYR A C 1
ATOM 627 O O . TYR A 1 78 ? -38.131 14.356 8.613 1.00 53.22 78 TYR A O 1
ATOM 635 N N . ASN A 1 79 ? -39.585 12.675 8.905 1.00 66.81 79 ASN A N 1
ATOM 636 C CA . ASN A 1 79 ? -39.914 13.039 10.294 1.00 66.81 79 ASN A CA 1
ATOM 637 C C . ASN A 1 79 ? -39.460 11.975 11.301 1.00 66.81 79 ASN A C 1
ATOM 639 O O . ASN A 1 79 ? -39.528 10.772 11.021 1.00 66.81 79 ASN A O 1
ATOM 643 N N . GLY A 1 80 ? -39.036 12.417 12.485 1.00 68.06 80 GLY A N 1
ATOM 644 C CA . GLY A 1 80 ? -38.715 11.585 13.645 1.00 68.06 80 GLY A CA 1
ATOM 645 C C . GLY A 1 80 ? -39.812 10.600 14.014 1.00 68.06 80 GLY A C 1
ATOM 646 O O . GLY A 1 80 ? -39.495 9.450 14.308 1.00 68.06 80 GLY A O 1
ATOM 647 N N . PHE A 1 81 ? -41.083 10.974 13.856 1.00 77.00 81 PHE A N 1
ATOM 648 C CA . PHE A 1 81 ? -42.213 10.058 14.004 1.00 77.00 81 PHE A CA 1
ATOM 649 C C . PHE A 1 81 ? -42.104 8.825 13.098 1.00 77.00 81 PHE A C 1
ATOM 651 O O . PHE A 1 81 ? -42.295 7.704 13.559 1.00 77.00 81 PHE A O 1
ATOM 658 N N . ASN A 1 82 ? -41.756 8.997 11.818 1.00 77.06 82 ASN A N 1
ATOM 659 C CA . ASN A 1 82 ? -41.665 7.870 10.887 1.00 77.06 82 ASN A CA 1
ATOM 660 C C . ASN A 1 82 ? -40.471 6.966 11.196 1.00 77.06 82 ASN A C 1
ATOM 662 O O . ASN A 1 82 ? -40.587 5.748 11.072 1.00 77.06 82 ASN A O 1
ATOM 666 N N . ASN A 1 83 ? -39.356 7.532 11.662 1.00 79.81 83 ASN A N 1
ATOM 667 C CA . ASN A 1 83 ? -38.226 6.735 12.134 1.00 79.81 83 ASN A CA 1
ATOM 668 C C . ASN A 1 83 ? -38.573 5.992 13.433 1.00 79.81 83 ASN A C 1
ATOM 670 O O . ASN A 1 83 ? -38.255 4.811 13.554 1.00 79.81 83 ASN A O 1
ATOM 674 N N . ALA A 1 84 ? -39.267 6.636 14.376 1.00 81.25 84 ALA A N 1
ATOM 675 C CA . ALA A 1 84 ? -39.712 6.032 15.631 1.00 81.25 84 ALA A CA 1
ATOM 676 C C . ALA A 1 84 ? -40.714 4.898 15.393 1.00 81.25 84 ALA A C 1
ATOM 678 O O . ALA A 1 84 ? -40.521 3.780 15.872 1.00 81.25 84 ALA A O 1
ATOM 679 N N . TYR A 1 85 ? -41.733 5.152 14.572 1.00 80.88 85 TYR A N 1
ATOM 680 C CA . TYR A 1 85 ? -42.726 4.160 14.184 1.00 80.88 85 TYR A CA 1
ATOM 681 C C . TYR A 1 85 ? -42.094 2.996 13.411 1.00 80.88 85 TYR A C 1
ATOM 683 O O . TYR A 1 85 ? -42.387 1.836 13.701 1.00 80.88 85 TYR A O 1
ATOM 691 N N . PHE A 1 86 ? -41.181 3.268 12.471 1.00 82.38 86 PHE A N 1
ATOM 692 C CA . PHE A 1 86 ? -40.457 2.220 11.748 1.00 82.38 86 PHE A CA 1
ATOM 693 C C . PHE A 1 86 ? -39.591 1.366 12.682 1.00 82.38 86 PHE A C 1
ATOM 695 O O . PHE A 1 86 ? -39.666 0.139 12.638 1.00 82.38 86 PHE A O 1
ATOM 702 N N . THR A 1 87 ? -38.817 2.011 13.557 1.00 81.94 87 THR A N 1
ATOM 703 C CA . THR A 1 87 ? -37.946 1.341 14.535 1.00 81.94 87 THR A CA 1
ATOM 704 C C . THR A 1 87 ? -38.751 0.445 15.473 1.00 81.94 87 THR A C 1
ATOM 706 O O . THR A 1 87 ? -38.342 -0.679 15.739 1.00 81.94 87 THR A O 1
ATOM 709 N N . MET A 1 88 ? -39.914 0.915 15.934 1.00 83.75 88 MET A N 1
ATOM 710 C CA . MET A 1 88 ? -40.823 0.146 16.786 1.00 83.75 88 MET A CA 1
ATOM 711 C C . MET A 1 88 ? -41.446 -1.040 16.037 1.00 83.75 88 MET A C 1
ATOM 713 O O . MET A 1 88 ? -41.471 -2.154 16.549 1.00 83.75 88 MET A O 1
ATOM 717 N N . THR A 1 89 ? -41.951 -0.818 14.822 1.00 82.12 89 THR A N 1
ATOM 718 C CA . THR A 1 89 ? -42.660 -1.854 14.047 1.00 82.12 89 THR A CA 1
ATOM 719 C C . THR A 1 89 ? -41.746 -2.953 13.520 1.00 82.12 89 THR A C 1
ATOM 721 O O . THR A 1 89 ? -42.182 -4.093 13.399 1.00 82.12 89 THR A O 1
ATOM 724 N N . HIS A 1 90 ? -40.489 -2.628 13.224 1.00 84.31 90 HIS A N 1
ATOM 725 C CA . HIS A 1 90 ? -39.499 -3.569 12.696 1.00 84.31 90 HIS A CA 1
ATOM 726 C C . HIS A 1 90 ? -38.423 -3.894 13.733 1.00 84.31 90 HIS A C 1
ATOM 728 O O . HIS A 1 90 ? -37.316 -4.280 13.365 1.00 84.31 90 HIS A O 1
ATOM 734 N N . TYR A 1 91 ? -38.731 -3.725 15.022 1.00 83.81 91 TYR A N 1
ATOM 735 C CA . TYR A 1 91 ? -37.759 -3.884 16.095 1.00 83.81 91 TYR A CA 1
ATOM 736 C C . TYR A 1 91 ? -37.062 -5.241 16.048 1.00 83.81 91 TYR A C 1
ATOM 738 O O . TYR A 1 91 ? -35.837 -5.288 15.996 1.00 83.81 91 TYR A O 1
ATOM 746 N N . ASP A 1 92 ? -37.836 -6.326 16.000 1.00 82.88 92 ASP A N 1
ATOM 747 C CA . ASP A 1 92 ? -37.297 -7.686 15.980 1.00 82.88 92 ASP A CA 1
ATOM 748 C C . ASP A 1 92 ? -36.444 -7.921 14.725 1.00 82.88 92 ASP A C 1
ATOM 750 O O . ASP A 1 92 ? -35.325 -8.412 14.823 1.00 82.88 92 ASP A O 1
ATOM 754 N N . GLU A 1 93 ? -36.901 -7.463 13.551 1.00 86.44 93 GLU A N 1
ATOM 755 C CA . GLU A 1 93 ? -36.145 -7.588 12.295 1.00 86.44 93 GLU A CA 1
ATOM 756 C C . GLU A 1 93 ? -34.817 -6.819 12.326 1.00 86.44 93 GLU A C 1
ATOM 758 O O . GLU A 1 93 ? -33.795 -7.308 11.846 1.00 86.44 93 GLU A O 1
ATOM 763 N N . ILE A 1 94 ? -34.828 -5.597 12.861 1.00 84.00 94 ILE A N 1
ATOM 764 C CA . ILE A 1 94 ? -33.644 -4.746 13.007 1.00 84.00 94 ILE A CA 1
ATOM 765 C C . ILE A 1 94 ? -32.710 -5.329 14.072 1.00 84.00 94 ILE A C 1
ATOM 767 O O . ILE A 1 94 ? -31.494 -5.354 13.888 1.00 84.00 94 ILE A O 1
ATOM 771 N N . SER A 1 95 ? -33.273 -5.821 15.174 1.00 83.31 95 SER A N 1
ATOM 772 C CA . SER A 1 95 ? -32.559 -6.475 16.263 1.00 83.31 95 SER A CA 1
ATOM 773 C C . SER A 1 95 ? -31.820 -7.713 15.766 1.00 83.31 95 SER A C 1
ATOM 775 O O . SER A 1 95 ? -30.612 -7.798 15.986 1.00 83.31 95 SER A O 1
ATOM 777 N N . ASP A 1 96 ? -32.508 -8.614 15.067 1.00 84.75 96 ASP A N 1
ATOM 778 C CA . ASP A 1 96 ? -31.936 -9.839 14.503 1.00 84.75 96 ASP A CA 1
ATOM 779 C C . ASP A 1 96 ? -30.880 -9.514 13.445 1.00 84.75 96 ASP A C 1
ATOM 781 O O . ASP A 1 96 ? -29.770 -10.042 13.482 1.00 84.75 96 ASP A O 1
ATOM 785 N N . PHE A 1 97 ? -31.172 -8.559 12.557 1.00 85.56 97 PHE A N 1
ATOM 786 C CA . PHE A 1 97 ? -30.208 -8.059 11.578 1.00 85.56 97 PHE A CA 1
ATOM 787 C C . PHE A 1 97 ? -28.930 -7.531 12.241 1.00 85.56 97 PHE A C 1
ATOM 789 O O . PHE A 1 97 ? -27.823 -7.832 11.791 1.00 85.56 97 PHE A O 1
ATOM 796 N N . CYS A 1 98 ? -29.065 -6.766 13.324 1.00 83.12 98 CYS A N 1
ATOM 797 C CA . CYS A 1 98 ? -27.914 -6.276 14.061 1.00 83.12 98 CYS A CA 1
ATOM 798 C C . CYS A 1 98 ? -27.179 -7.401 14.790 1.00 83.12 98 CYS A C 1
ATOM 800 O O . CYS A 1 98 ? -25.955 -7.399 14.782 1.00 83.12 98 CYS A O 1
ATOM 802 N N . VAL A 1 99 ? -27.872 -8.394 15.354 1.00 83.31 99 VAL A N 1
ATOM 803 C CA . VAL A 1 99 ? -27.222 -9.583 15.932 1.00 83.31 99 VAL A CA 1
ATOM 804 C C . VAL A 1 99 ? -26.395 -10.326 14.877 1.00 83.31 99 VAL A C 1
ATOM 806 O O . VAL A 1 99 ? -25.247 -10.674 15.147 1.00 83.31 99 VAL A O 1
ATOM 809 N N . ASP A 1 100 ? -26.907 -10.503 13.660 1.00 82.88 100 ASP A N 1
ATOM 810 C CA . ASP A 1 100 ? -26.178 -11.143 12.559 1.00 82.88 100 ASP A CA 1
ATOM 811 C C . ASP A 1 100 ? -24.940 -10.335 12.126 1.00 82.88 100 ASP A C 1
ATOM 813 O O . ASP A 1 100 ? -23.843 -10.882 11.978 1.00 82.88 100 ASP A O 1
ATOM 817 N N . ILE A 1 101 ? -25.074 -9.015 11.963 1.00 81.19 101 ILE A N 1
ATOM 818 C CA . ILE A 1 101 ? -23.943 -8.142 11.600 1.00 81.19 101 ILE A CA 1
ATOM 819 C C . ILE A 1 101 ? -22.876 -8.134 12.695 1.00 81.19 101 ILE A C 1
ATOM 821 O O . ILE A 1 101 ? -21.676 -8.237 12.415 1.00 81.19 101 ILE A O 1
ATOM 825 N N . LEU A 1 102 ? -23.294 -8.030 13.949 1.00 77.56 102 LEU A N 1
ATOM 826 C CA . LEU A 1 102 ? -22.381 -7.914 15.077 1.00 77.56 102 LEU A CA 1
ATOM 827 C C . LEU A 1 102 ? -21.716 -9.256 15.399 1.00 77.56 102 LEU A C 1
ATOM 829 O O . LEU A 1 102 ? -20.512 -9.286 15.634 1.00 77.56 102 LEU A O 1
ATOM 833 N N . SER A 1 103 ? -22.441 -10.375 15.310 1.00 78.56 103 SER A N 1
ATOM 834 C CA . SER A 1 103 ? -21.859 -11.718 15.456 1.00 78.56 103 SER A CA 1
ATOM 835 C C . SER A 1 103 ? -20.818 -12.013 14.375 1.00 78.56 103 SER A C 1
ATOM 837 O O . SER A 1 103 ? -19.739 -12.514 14.684 1.00 78.56 103 SER A O 1
ATOM 839 N N . SER A 1 104 ? -21.063 -11.594 13.128 1.00 79.12 104 SER A N 1
ATOM 840 C CA . SER A 1 104 ? -20.048 -11.694 12.073 1.00 79.12 104 SER A CA 1
ATOM 841 C C . SER A 1 104 ? -18.786 -10.875 12.381 1.00 79.12 104 SER A C 1
ATOM 843 O O . SER A 1 104 ? -17.686 -11.289 12.022 1.00 79.12 104 SER A O 1
ATOM 845 N N . SER A 1 105 ? -18.934 -9.757 13.101 1.00 78.94 105 SER A N 1
ATOM 846 C CA . SER A 1 105 ? -17.820 -8.902 13.532 1.00 78.94 105 SER A CA 1
ATOM 847 C C . SER A 1 105 ? -17.018 -9.527 14.680 1.00 78.94 105 SER A C 1
ATOM 849 O O . SER A 1 105 ? -15.808 -9.334 14.749 1.00 78.94 105 SER A O 1
ATOM 851 N N . VAL A 1 106 ? -17.661 -10.317 15.549 1.00 82.38 106 VAL A N 1
ATOM 852 C CA . VAL A 1 106 ? -16.985 -11.101 16.597 1.00 82.38 106 VAL A CA 1
ATOM 853 C C . VAL A 1 106 ? -16.090 -12.176 15.978 1.00 82.38 106 VAL A C 1
ATOM 855 O O . VAL A 1 106 ? -14.903 -12.237 16.287 1.00 82.38 106 VAL A O 1
ATOM 858 N N . ASP A 1 107 ? -16.624 -12.958 15.038 1.00 82.81 107 ASP A N 1
ATOM 859 C CA . ASP A 1 107 ? -15.865 -13.999 14.329 1.00 82.81 107 ASP A CA 1
ATOM 860 C C . ASP A 1 107 ? -14.737 -13.433 13.447 1.00 82.81 107 ASP A C 1
ATOM 862 O O . ASP A 1 107 ? -13.761 -14.126 13.140 1.00 82.81 107 ASP A O 1
ATOM 866 N N . GLU A 1 108 ? -14.915 -12.215 12.934 1.00 86.69 108 GLU A N 1
ATOM 867 C CA . GLU A 1 108 ? -13.900 -11.481 12.175 1.00 86.69 108 GLU A CA 1
ATOM 868 C C . GLU A 1 108 ? -12.784 -11.002 13.108 1.00 86.69 108 GLU A C 1
ATOM 870 O O . GLU A 1 108 ? -11.615 -11.255 12.822 1.00 86.69 108 GLU A O 1
ATOM 875 N N . CYS A 1 109 ? -13.144 -10.430 14.260 1.00 88.75 109 CYS A N 1
ATOM 876 C CA . CYS A 1 109 ? -12.180 -9.994 15.260 1.00 88.75 109 CYS A CA 1
ATOM 877 C C . CYS A 1 109 ? -11.373 -11.156 15.859 1.00 88.75 109 CYS A C 1
ATOM 879 O O . CYS A 1 109 ? -10.155 -11.049 15.965 1.00 88.75 109 CYS A O 1
ATOM 881 N N . ASP A 1 110 ? -12.013 -12.284 16.198 1.00 86.75 110 ASP A N 1
ATOM 882 C CA . ASP A 1 110 ? -11.309 -13.459 16.736 1.00 86.75 110 ASP A CA 1
ATOM 883 C C . ASP A 1 110 ? -10.177 -13.908 15.785 1.00 86.75 110 ASP A C 1
ATOM 885 O O . ASP A 1 110 ? -9.072 -14.195 16.234 1.00 86.75 110 ASP A O 1
ATOM 889 N N . LYS A 1 111 ? -10.413 -13.883 14.464 1.00 89.50 111 LYS A N 1
ATOM 890 C CA . LYS A 1 111 ? -9.390 -14.210 13.450 1.00 89.50 111 LYS A CA 1
ATOM 891 C C . LYS A 1 111 ? -8.333 -13.127 13.290 1.00 89.50 111 LYS A C 1
ATOM 893 O O . LYS A 1 111 ? -7.187 -13.433 12.974 1.00 89.50 111 LYS A O 1
ATOM 898 N N . GLU A 1 112 ? -8.727 -11.866 13.408 1.00 89.94 112 GLU A N 1
ATOM 899 C CA . GLU A 1 112 ? -7.810 -10.740 13.263 1.00 89.94 112 GLU A CA 1
ATOM 900 C C . GLU A 1 112 ? -6.810 -10.701 14.430 1.00 89.94 112 GLU A C 1
ATOM 902 O O . GLU A 1 112 ? -5.611 -10.534 14.204 1.00 89.94 112 GLU A O 1
ATOM 907 N N . LEU A 1 113 ? -7.276 -10.972 15.656 1.00 91.94 113 LEU A N 1
ATOM 908 C CA . LEU A 1 113 ? -6.456 -10.991 16.872 1.00 91.94 113 LEU A CA 1
ATOM 909 C C . LEU A 1 113 ? -5.394 -12.098 16.900 1.00 91.94 113 LEU A C 1
ATOM 911 O O . LEU A 1 113 ? -4.334 -11.872 17.484 1.00 91.94 113 LEU A O 1
ATOM 915 N N . GLU A 1 114 ? -5.608 -13.238 16.229 1.00 88.44 114 GLU A N 1
ATOM 916 C CA . GLU A 1 114 ? -4.574 -14.283 16.065 1.00 88.44 114 GLU A CA 1
ATOM 917 C C . GLU A 1 114 ? -3.279 -13.709 15.454 1.00 88.44 114 GLU A C 1
ATOM 919 O O . GLU A 1 114 ? -2.178 -14.182 15.726 1.00 88.44 114 GLU A O 1
ATOM 924 N N . GLY A 1 115 ? -3.394 -12.650 14.643 1.00 90.44 115 GLY A N 1
ATOM 925 C CA . GLY A 1 115 ? -2.264 -11.981 14.006 1.00 90.44 115 GLY A CA 1
ATOM 926 C C . GLY A 1 115 ? -1.451 -11.044 14.904 1.00 90.44 115 GLY A C 1
ATOM 927 O O . GLY A 1 115 ? -0.458 -10.514 14.407 1.00 90.44 115 GLY A O 1
ATOM 928 N N . TYR A 1 116 ? -1.865 -10.827 16.159 1.00 94.31 116 TYR A N 1
ATOM 929 C CA . TYR A 1 116 ? -1.280 -9.845 17.086 1.00 94.31 116 TYR A CA 1
ATOM 930 C C . TYR A 1 116 ? -0.825 -10.441 18.425 1.00 94.31 116 TYR A C 1
ATOM 932 O O . TYR A 1 116 ? -0.352 -9.703 19.289 1.00 94.31 116 TYR A O 1
ATOM 940 N N . GLU A 1 117 ? -0.918 -11.760 18.617 1.00 92.12 117 GLU A N 1
ATOM 941 C CA . GLU A 1 117 ? -0.463 -12.409 19.857 1.00 92.12 117 GLU A CA 1
ATOM 942 C C . GLU A 1 117 ? 1.016 -12.128 20.156 1.00 92.12 117 GLU A C 1
ATOM 944 O O . GLU A 1 117 ? 1.388 -11.906 21.305 1.00 92.12 117 GLU A O 1
ATOM 949 N N . GLU A 1 118 ? 1.856 -12.062 19.120 1.00 94.12 118 GLU A N 1
ATOM 950 C CA . GLU A 1 118 ? 3.281 -11.741 19.249 1.00 94.12 118 GLU A CA 1
ATOM 951 C C . GLU A 1 118 ? 3.536 -10.337 19.816 1.00 94.12 118 GLU A C 1
ATOM 953 O O . GLU A 1 118 ? 4.531 -10.129 20.510 1.00 94.12 118 GLU A O 1
ATOM 958 N N . CYS A 1 119 ? 2.609 -9.397 19.607 1.00 95.44 119 CYS A N 1
ATOM 959 C CA . CYS A 1 119 ? 2.726 -8.035 20.117 1.00 95.44 119 CYS A CA 1
ATOM 960 C C . CYS A 1 119 ? 2.599 -7.970 21.645 1.00 95.44 119 CYS A C 1
ATOM 962 O O . CYS A 1 119 ? 3.069 -7.019 22.263 1.00 95.44 119 CYS A O 1
ATOM 964 N N . LEU A 1 120 ? 2.019 -8.997 22.275 1.00 93.94 120 LEU A N 1
ATOM 965 C CA . LEU A 1 120 ? 1.927 -9.100 23.733 1.00 93.94 120 LEU A CA 1
ATOM 966 C C . LEU A 1 120 ? 3.275 -9.382 24.410 1.00 93.94 120 LEU A C 1
ATOM 968 O O . LEU A 1 120 ? 3.365 -9.275 25.631 1.00 93.94 120 LEU A O 1
ATOM 972 N N . ASN A 1 121 ? 4.305 -9.758 23.645 1.00 93.56 121 ASN A N 1
ATOM 973 C CA . ASN A 1 121 ? 5.639 -10.028 24.180 1.00 93.56 121 ASN A CA 1
ATOM 974 C C . ASN A 1 121 ? 6.475 -8.755 24.382 1.00 93.56 121 ASN A C 1
ATOM 976 O O . ASN A 1 121 ? 7.536 -8.828 25.005 1.00 93.56 121 ASN A O 1
ATOM 980 N N . TYR A 1 122 ? 6.028 -7.605 23.866 1.00 92.88 122 TYR A N 1
ATOM 981 C CA . TYR A 1 122 ? 6.709 -6.335 24.099 1.00 92.88 122 TYR A CA 1
ATOM 982 C C . TYR A 1 122 ? 6.436 -5.821 25.516 1.00 92.88 122 TYR A C 1
ATOM 984 O O . TYR A 1 122 ? 5.338 -5.951 26.054 1.00 92.88 122 TYR A O 1
ATOM 992 N N . SER A 1 123 ? 7.461 -5.215 26.110 1.00 90.44 123 SER A N 1
ATOM 993 C CA . SER A 1 123 ? 7.402 -4.523 27.396 1.00 90.44 123 SER A CA 1
ATOM 994 C C . SER A 1 123 ? 8.133 -3.202 27.240 1.00 90.44 123 SER A C 1
ATOM 996 O O . SER A 1 123 ? 9.301 -3.201 26.856 1.00 90.44 123 SER A O 1
ATOM 998 N N . PHE A 1 124 ? 7.467 -2.099 27.580 1.00 90.56 124 PHE A N 1
ATOM 999 C CA . PHE A 1 124 ? 8.009 -0.747 27.408 1.00 90.56 124 PHE A CA 1
ATOM 1000 C C . PHE A 1 124 ? 8.514 -0.123 28.718 1.00 90.56 124 PHE A C 1
ATOM 1002 O O . PHE A 1 124 ? 8.710 1.085 28.816 1.00 90.56 124 PHE A O 1
ATOM 1009 N N . ASN A 1 125 ? 8.752 -0.961 29.731 1.00 85.25 125 ASN A N 1
ATOM 1010 C CA . ASN A 1 125 ? 9.346 -0.554 31.000 1.00 85.25 125 ASN A CA 1
ATOM 1011 C C . ASN A 1 125 ? 10.869 -0.420 30.871 1.00 85.25 125 ASN A C 1
ATOM 1013 O O . ASN A 1 125 ? 11.541 -1.388 30.515 1.00 85.25 125 ASN A O 1
ATOM 1017 N N . MET A 1 126 ? 11.404 0.752 31.218 1.00 83.50 126 MET A N 1
ATOM 1018 C CA . MET A 1 126 ? 12.845 1.028 31.247 1.00 83.50 126 MET A CA 1
ATOM 1019 C C . MET A 1 126 ? 13.339 1.185 32.683 1.00 83.50 126 MET A C 1
ATOM 1021 O O . MET A 1 126 ? 12.647 1.774 33.515 1.00 83.50 126 MET A O 1
ATOM 1025 N N . ASN A 1 127 ? 14.544 0.687 32.962 1.00 78.88 127 ASN A N 1
ATOM 1026 C CA . ASN A 1 127 ? 15.185 0.851 34.267 1.00 78.88 127 ASN A CA 1
ATOM 1027 C C . ASN A 1 127 ? 15.782 2.252 34.420 1.00 78.88 127 ASN A C 1
ATOM 1029 O O . ASN A 1 127 ? 15.690 2.840 35.497 1.00 78.88 127 ASN A O 1
ATOM 1033 N N . ASP A 1 128 ? 16.357 2.791 33.343 1.00 81.44 128 ASP A N 1
ATOM 1034 C CA . ASP A 1 128 ? 16.869 4.156 33.286 1.00 81.44 128 ASP A CA 1
ATOM 1035 C C . ASP A 1 128 ? 16.290 4.904 32.078 1.00 81.44 128 ASP A C 1
ATOM 1037 O O . ASP A 1 128 ? 16.667 4.670 30.930 1.00 81.44 128 ASP A O 1
ATOM 1041 N N . LYS A 1 129 ? 15.382 5.852 32.344 1.00 79.75 129 LYS A N 1
ATOM 1042 C CA . LYS A 1 129 ? 14.760 6.689 31.305 1.00 79.75 129 LYS A CA 1
ATOM 1043 C C . LYS A 1 129 ? 15.751 7.637 30.616 1.00 79.75 129 LYS A C 1
ATOM 1045 O O . LYS A 1 129 ? 15.435 8.152 29.550 1.00 79.75 129 LYS A O 1
ATOM 1050 N N . ASN A 1 130 ? 16.940 7.839 31.188 1.00 83.62 130 ASN A N 1
ATOM 1051 C CA . ASN A 1 130 ? 18.004 8.656 30.605 1.00 83.62 130 ASN A CA 1
ATOM 1052 C C . ASN A 1 130 ? 19.033 7.821 29.823 1.00 83.62 130 ASN A C 1
ATOM 1054 O O . ASN A 1 130 ? 19.981 8.374 29.262 1.00 83.62 130 ASN A O 1
ATOM 1058 N N . ASN A 1 131 ? 18.853 6.501 29.723 1.00 91.12 131 ASN A N 1
ATOM 1059 C CA . ASN A 1 131 ? 19.720 5.642 28.927 1.00 91.12 131 ASN A CA 1
ATOM 1060 C C . ASN A 1 131 ? 19.204 5.509 27.487 1.00 91.12 131 ASN A C 1
ATOM 1062 O O . ASN A 1 131 ? 18.297 4.731 27.194 1.00 91.12 131 ASN A O 1
ATOM 1066 N N . TYR A 1 132 ? 19.853 6.216 26.563 1.00 91.00 132 TYR A N 1
ATOM 1067 C CA . TYR A 1 132 ? 19.484 6.216 25.146 1.00 91.00 132 TYR A CA 1
ATOM 1068 C C . TYR A 1 132 ? 19.484 4.821 24.498 1.00 91.00 132 TYR A C 1
ATOM 1070 O O . TYR A 1 132 ? 18.606 4.495 23.704 1.00 91.00 132 TYR A O 1
ATOM 1078 N N . ASN A 1 133 ? 20.451 3.966 24.839 1.00 90.50 133 ASN A N 1
ATOM 1079 C CA . ASN A 1 133 ? 20.548 2.636 24.232 1.00 90.50 133 ASN A CA 1
ATOM 1080 C C . ASN A 1 133 ? 19.424 1.713 24.724 1.00 90.50 133 ASN A C 1
ATOM 1082 O O . ASN A 1 133 ? 18.901 0.904 23.957 1.00 90.50 133 ASN A O 1
ATOM 1086 N N . GLU A 1 134 ? 19.050 1.835 26.001 1.00 91.25 134 GLU A N 1
ATOM 1087 C CA . GLU A 1 134 ? 17.889 1.140 26.562 1.00 91.25 134 GLU A CA 1
ATOM 1088 C C . GLU A 1 134 ? 16.593 1.659 25.930 1.00 91.25 134 GLU A C 1
ATOM 1090 O O . GLU A 1 134 ? 15.740 0.854 25.548 1.00 91.25 134 GLU A O 1
ATOM 1095 N N . PHE A 1 135 ? 16.496 2.974 25.715 1.00 91.81 135 PHE A N 1
ATOM 1096 C CA . PHE A 1 135 ? 15.376 3.610 25.029 1.00 91.81 135 PHE A CA 1
ATOM 1097 C C . PHE A 1 135 ? 15.184 3.082 23.606 1.00 91.81 135 PHE A C 1
ATOM 1099 O O . PHE A 1 135 ? 14.118 2.553 23.293 1.00 91.81 135 PHE A O 1
ATOM 1106 N N . ILE A 1 136 ? 16.219 3.131 22.762 1.00 91.50 136 ILE A N 1
ATOM 1107 C CA . ILE A 1 136 ? 16.138 2.655 21.374 1.00 91.50 136 ILE A CA 1
ATOM 1108 C C . ILE A 1 136 ? 15.764 1.179 21.316 1.00 91.50 136 ILE A C 1
ATOM 1110 O O . ILE A 1 136 ? 14.862 0.813 20.565 1.00 91.50 136 ILE A O 1
ATOM 1114 N N . LYS A 1 137 ? 16.401 0.337 22.138 1.00 90.50 137 LYS A N 1
ATOM 1115 C CA . LYS A 1 137 ? 16.103 -1.099 22.193 1.00 90.50 137 LYS A CA 1
ATOM 1116 C C . LYS A 1 137 ? 14.647 -1.382 22.573 1.00 90.50 137 LYS A C 1
ATOM 1118 O O . LYS A 1 137 ? 14.084 -2.376 22.127 1.00 90.50 137 LYS A O 1
ATOM 1123 N N . THR A 1 138 ? 14.063 -0.535 23.414 1.00 91.50 138 THR A N 1
ATOM 1124 C CA . THR A 1 138 ? 12.707 -0.712 23.936 1.00 91.50 138 THR A CA 1
ATOM 1125 C C . THR A 1 138 ? 11.651 -0.145 22.985 1.00 91.50 138 THR A C 1
ATOM 1127 O O . THR A 1 138 ? 10.620 -0.775 22.775 1.00 91.50 138 THR A O 1
ATOM 1130 N N . CYS A 1 139 ? 11.905 1.017 22.379 1.00 91.69 139 CYS A N 1
ATOM 1131 C CA . CYS A 1 139 ? 10.926 1.748 21.570 1.00 91.69 139 CYS A CA 1
ATOM 1132 C C . CYS A 1 139 ? 11.015 1.473 20.060 1.00 91.69 139 CYS A C 1
ATOM 1134 O O . CYS A 1 139 ? 10.060 1.760 19.334 1.00 91.69 139 CYS A O 1
ATOM 1136 N N . SER A 1 140 ? 12.123 0.902 19.575 1.00 90.25 140 SER A N 1
ATOM 1137 C CA . SER A 1 140 ? 12.293 0.526 18.163 1.00 90.25 140 SER A CA 1
ATOM 1138 C C . SER A 1 140 ? 11.760 -0.882 17.921 1.00 90.25 140 SER A C 1
ATOM 1140 O O . SER A 1 140 ? 12.472 -1.874 18.065 1.00 90.25 140 SER A O 1
ATOM 1142 N N . ILE A 1 141 ? 10.481 -0.962 17.565 1.00 90.81 141 ILE A N 1
ATOM 1143 C CA . ILE A 1 141 ? 9.776 -2.224 17.335 1.00 90.81 141 ILE A CA 1
ATOM 1144 C C . ILE A 1 141 ? 10.117 -2.759 15.940 1.00 90.81 141 ILE A C 1
ATOM 1146 O O . ILE A 1 141 ? 9.844 -2.117 14.932 1.00 90.81 141 ILE A O 1
ATOM 1150 N N . ASP A 1 142 ? 10.696 -3.952 15.883 1.00 86.38 142 ASP A N 1
ATOM 1151 C CA . ASP A 1 142 ? 11.096 -4.644 14.655 1.00 86.38 142 ASP A CA 1
ATOM 1152 C C . ASP A 1 142 ? 9.924 -5.306 13.913 1.00 86.38 142 ASP A C 1
ATOM 1154 O O . ASP A 1 142 ? 9.948 -5.448 12.688 1.00 86.38 142 ASP A O 1
ATOM 1158 N N . ASN A 1 143 ? 8.869 -5.691 14.633 1.00 90.62 143 ASN A N 1
ATOM 1159 C CA . ASN A 1 143 ? 7.659 -6.219 14.023 1.00 90.62 143 ASN A CA 1
ATOM 1160 C C . ASN A 1 143 ? 6.750 -5.090 13.513 1.00 90.62 143 ASN A C 1
ATOM 1162 O O . ASN A 1 143 ? 6.041 -4.442 14.285 1.00 90.62 143 ASN A O 1
ATOM 1166 N N . ILE A 1 144 ? 6.695 -4.938 12.190 1.00 86.94 144 ILE A N 1
ATOM 1167 C CA . ILE A 1 144 ? 5.909 -3.904 11.502 1.00 86.94 144 ILE A CA 1
ATOM 1168 C C . ILE A 1 144 ? 4.426 -3.868 11.904 1.00 86.94 144 ILE A C 1
ATOM 1170 O O . ILE A 1 144 ? 3.834 -2.792 11.994 1.00 86.94 144 ILE A O 1
ATOM 1174 N N . LYS A 1 145 ? 3.799 -5.018 12.196 1.00 90.44 145 LYS A N 1
ATOM 1175 C CA . LYS A 1 145 ? 2.386 -5.057 12.607 1.00 90.44 145 LYS A CA 1
ATOM 1176 C C . LYS A 1 145 ? 2.205 -4.497 14.009 1.00 90.44 145 LYS A C 1
ATOM 1178 O O . LYS A 1 145 ? 1.303 -3.689 14.222 1.00 90.44 145 LYS A O 1
ATOM 1183 N N . CYS A 1 146 ? 3.048 -4.922 14.949 1.00 93.44 146 CYS A N 1
ATOM 1184 C CA . CYS A 1 146 ? 3.011 -4.447 16.330 1.00 93.44 146 CYS A CA 1
ATOM 1185 C C . CYS A 1 146 ? 3.372 -2.967 16.409 1.00 93.44 146 CYS A C 1
ATOM 1187 O O . CYS A 1 146 ? 2.701 -2.201 17.092 1.00 93.44 146 CYS A O 1
ATOM 1189 N N . GLN A 1 147 ? 4.371 -2.552 15.637 1.00 89.00 147 GLN A N 1
ATOM 1190 C CA . GLN A 1 147 ? 4.758 -1.158 15.493 1.00 89.00 147 GLN A CA 1
ATOM 1191 C C . GLN A 1 147 ? 3.592 -0.298 15.001 1.00 89.00 147 GLN A C 1
ATOM 1193 O O . GLN A 1 147 ? 3.223 0.680 15.649 1.00 89.00 147 GLN A O 1
ATOM 1198 N N . THR A 1 148 ? 2.955 -0.712 13.902 1.00 88.94 148 THR A N 1
ATOM 1199 C CA . THR A 1 148 ? 1.777 -0.032 13.348 1.00 88.94 148 THR A CA 1
ATOM 1200 C C . THR A 1 148 ? 0.655 0.052 14.385 1.00 88.94 148 THR A C 1
ATOM 1202 O O . THR A 1 148 ? 0.072 1.120 14.569 1.00 88.94 148 THR A O 1
ATOM 1205 N N . LEU A 1 149 ? 0.381 -1.051 15.095 1.00 92.44 149 LEU A N 1
ATOM 1206 C CA . LEU A 1 149 ? -0.627 -1.112 16.155 1.00 92.44 149 LEU A CA 1
ATOM 1207 C C . LEU A 1 149 ? -0.351 -0.109 17.275 1.00 92.44 149 LEU A C 1
ATOM 1209 O O . LEU A 1 149 ? -1.255 0.625 17.670 1.00 92.44 149 LEU A O 1
ATOM 1213 N N . PHE A 1 150 ? 0.872 -0.085 17.801 1.00 91.94 150 PHE A N 1
ATOM 1214 C CA . PHE A 1 150 ? 1.198 0.738 18.959 1.00 91.94 150 PHE A CA 1
ATOM 1215 C C . PHE A 1 150 ? 1.299 2.217 18.617 1.00 91.94 150 PHE A C 1
ATOM 1217 O O . PHE A 1 150 ? 0.948 3.029 19.463 1.00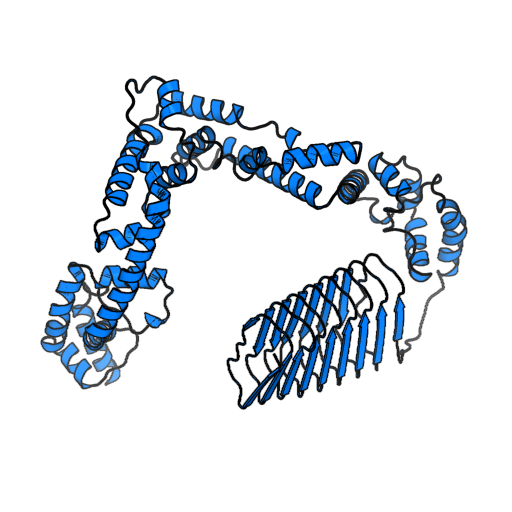 91.94 150 PHE A O 1
ATOM 1224 N N . LEU A 1 151 ? 1.681 2.580 17.391 1.00 84.94 151 LEU A N 1
ATOM 1225 C CA . LEU A 1 151 ? 1.772 3.979 16.971 1.00 84.94 151 LEU A CA 1
ATOM 1226 C C . LEU A 1 151 ? 0.435 4.621 16.626 1.00 84.94 151 LEU A C 1
ATOM 1228 O O . LEU A 1 151 ? 0.178 5.752 17.042 1.00 84.94 151 LEU A O 1
ATOM 1232 N N . LYS A 1 152 ? -0.392 3.908 15.856 1.00 85.81 152 LYS A N 1
ATOM 1233 C CA . LYS A 1 152 ? -1.700 4.389 15.382 1.00 85.81 152 LYS A CA 1
ATOM 1234 C C . LYS A 1 152 ? -2.830 4.101 16.369 1.00 85.81 152 LYS A C 1
ATOM 1236 O O . LYS A 1 152 ? -3.865 4.759 16.356 1.00 85.81 152 LYS A O 1
ATOM 1241 N N . GLY A 1 153 ? -2.625 3.129 17.252 1.00 87.56 153 GLY A N 1
ATOM 1242 C CA . GLY A 1 153 ? -3.610 2.693 18.228 1.00 87.56 153 GLY A CA 1
ATOM 1243 C C . GLY A 1 153 ? -4.596 1.663 17.674 1.00 87.56 153 GLY A C 1
ATOM 1244 O O . GLY A 1 153 ? -4.772 1.475 16.467 1.00 87.56 153 GLY A O 1
ATOM 1245 N N . LEU A 1 154 ? -5.274 0.978 18.598 1.00 87.06 154 LEU A N 1
ATOM 1246 C CA . LEU A 1 154 ? -6.152 -0.144 18.269 1.00 87.06 154 LEU A CA 1
ATOM 1247 C C . LEU A 1 154 ? -7.375 0.259 17.440 1.00 87.06 154 LEU A C 1
ATOM 1249 O O . LEU A 1 154 ? -7.824 -0.533 16.622 1.00 87.06 154 LEU A O 1
ATOM 1253 N N . SER A 1 155 ? -7.925 1.459 17.633 1.00 83.69 155 SER A N 1
ATOM 1254 C CA . SER A 1 155 ? -9.120 1.897 16.899 1.00 83.69 155 SER A CA 1
ATOM 1255 C C . SER A 1 155 ? -8.864 2.096 15.406 1.00 83.69 155 SER A C 1
ATOM 1257 O O . SER A 1 155 ? -9.765 1.863 14.609 1.00 83.69 155 SER A O 1
ATOM 1259 N N . GLU A 1 156 ? -7.653 2.515 15.027 1.00 85.12 156 GLU A N 1
ATOM 1260 C CA . GLU A 1 156 ? -7.285 2.709 13.620 1.00 85.12 156 GLU A CA 1
ATOM 1261 C C . GLU A 1 156 ? -6.889 1.383 12.959 1.00 85.12 156 GLU A C 1
ATOM 1263 O O . GLU A 1 156 ? -7.265 1.121 11.818 1.00 85.12 156 GLU A O 1
ATOM 1268 N N . VAL A 1 157 ? -6.141 0.537 13.674 1.00 89.12 157 VAL A N 1
ATOM 1269 C CA . VAL A 1 157 ? -5.579 -0.700 13.107 1.00 89.12 157 VAL A CA 1
ATOM 1270 C C . VAL A 1 157 ? -6.555 -1.871 13.169 1.00 89.12 157 VAL A C 1
ATOM 1272 O O . VAL A 1 157 ? -6.575 -2.692 12.259 1.00 89.12 157 VAL A O 1
ATOM 1275 N N . LEU A 1 158 ? -7.379 -1.934 14.215 1.00 88.94 158 LEU A N 1
ATOM 1276 C CA . LEU A 1 158 ? -8.338 -3.007 14.473 1.00 88.94 158 LEU A CA 1
ATOM 1277 C C . LEU A 1 158 ? -9.760 -2.447 14.671 1.00 88.94 158 LEU A C 1
ATOM 1279 O O . LEU A 1 158 ? -10.375 -2.670 15.721 1.00 88.94 158 LEU A O 1
ATOM 1283 N N . PRO A 1 159 ? -10.328 -1.725 13.685 1.00 81.94 159 PRO A N 1
ATOM 1284 C CA . PRO A 1 159 ? -11.623 -1.053 13.836 1.00 81.94 159 PRO A CA 1
ATOM 1285 C C . PRO A 1 159 ? -12.774 -2.037 14.098 1.00 81.94 159 PRO A C 1
ATOM 1287 O O . PRO A 1 159 ? -13.706 -1.739 14.855 1.00 81.94 159 PRO A O 1
ATOM 1290 N N . VAL A 1 160 ? -12.693 -3.247 13.528 1.00 81.44 160 VAL A N 1
ATOM 1291 C CA . VAL A 1 160 ? -13.682 -4.312 13.751 1.00 81.44 160 VAL A CA 1
ATOM 1292 C C . VAL A 1 160 ? -13.617 -4.818 15.190 1.00 81.44 160 VAL A C 1
ATOM 1294 O O . VAL A 1 160 ? -14.654 -4.904 15.846 1.00 81.44 160 VAL A O 1
ATOM 1297 N N . CYS A 1 161 ? -12.423 -5.086 15.721 1.00 85.81 161 CYS A N 1
ATOM 1298 C CA . CYS A 1 161 ? -12.269 -5.498 17.116 1.00 85.81 161 CYS A CA 1
ATOM 1299 C C . CYS A 1 161 ? -12.609 -4.399 18.115 1.00 85.81 161 CYS A C 1
ATOM 1301 O O . CYS A 1 161 ? -13.249 -4.673 19.131 1.00 85.81 161 CYS A O 1
ATOM 1303 N N . TYR A 1 162 ? -12.228 -3.156 17.816 1.00 80.00 162 TYR A N 1
ATOM 1304 C CA . TYR A 1 162 ? -12.574 -2.005 18.640 1.00 80.00 162 TYR A CA 1
ATOM 1305 C C . TYR A 1 162 ? -14.093 -1.875 18.797 1.00 80.00 162 TYR A C 1
ATOM 1307 O O . TYR A 1 162 ? -14.581 -1.573 19.880 1.00 80.00 162 TYR A O 1
ATOM 1315 N N . SER A 1 163 ? -14.839 -2.185 17.736 1.00 72.25 163 SER A N 1
ATOM 1316 C CA . SER A 1 163 ? -16.301 -2.266 17.752 1.00 72.25 163 SER A CA 1
ATOM 1317 C C . SER A 1 163 ? -16.814 -3.507 18.494 1.00 72.25 163 SER A C 1
ATOM 1319 O O . SER A 1 163 ? -17.729 -3.426 19.313 1.00 72.25 163 SER A O 1
ATOM 1321 N N . ALA A 1 164 ? -16.221 -4.675 18.231 1.00 79.31 164 ALA A N 1
ATOM 1322 C CA . ALA A 1 164 ? -16.677 -5.953 18.773 1.00 79.31 164 ALA A CA 1
ATOM 1323 C C . ALA A 1 164 ? -16.514 -6.062 20.301 1.00 79.31 164 ALA A C 1
ATOM 1325 O O . ALA A 1 164 ? -17.261 -6.811 20.938 1.00 79.31 164 ALA A O 1
ATOM 1326 N N . LYS A 1 165 ? -15.584 -5.306 20.901 1.00 79.44 165 LYS A N 1
ATOM 1327 C CA . LYS A 1 165 ? -15.329 -5.306 22.353 1.00 79.44 165 LYS A CA 1
ATOM 1328 C C . LYS A 1 165 ? -16.537 -4.904 23.204 1.00 79.44 165 LYS A C 1
ATOM 1330 O O . LYS A 1 165 ? -16.615 -5.272 24.370 1.00 79.44 165 LYS A O 1
ATOM 1335 N N . HIS A 1 166 ? -17.506 -4.194 22.618 1.00 72.88 166 HIS A N 1
ATOM 1336 C CA . HIS A 1 166 ? -18.767 -3.851 23.281 1.00 72.88 166 HIS A CA 1
ATOM 1337 C C . HIS A 1 166 ? -19.695 -5.058 23.505 1.00 72.88 166 HIS A C 1
ATOM 1339 O O . HIS A 1 166 ? -20.621 -4.966 24.306 1.00 72.88 166 HIS A O 1
ATOM 1345 N N . TYR A 1 167 ? -19.460 -6.181 22.820 1.00 70.88 167 TYR A N 1
ATOM 1346 C CA . TYR A 1 167 ? -20.330 -7.366 22.858 1.00 70.88 167 TYR A CA 1
ATOM 1347 C C . TYR A 1 167 ? -19.681 -8.581 23.501 1.00 70.88 167 TYR A C 1
ATOM 1349 O O . TYR A 1 167 ? -20.358 -9.410 24.106 1.00 70.88 167 TYR A O 1
ATOM 1357 N N . LYS A 1 168 ? -18.369 -8.710 23.335 1.00 80.94 168 LYS A N 1
ATOM 1358 C CA . LYS A 1 168 ? -17.577 -9.809 23.868 1.00 80.94 168 LYS A CA 1
ATOM 1359 C C . LYS A 1 168 ? -16.307 -9.216 24.442 1.00 80.94 168 LYS A C 1
ATOM 1361 O O . LYS A 1 168 ? -15.669 -8.385 23.806 1.00 80.94 168 LYS A O 1
ATOM 1366 N N . GLN A 1 169 ? -15.931 -9.668 25.629 1.00 82.94 169 GLN A N 1
ATOM 1367 C CA . GLN A 1 169 ? -14.636 -9.314 26.182 1.00 82.94 169 GLN A CA 1
ATOM 1368 C C . GLN A 1 169 ? -13.537 -10.116 25.478 1.00 82.94 169 GLN A C 1
ATOM 1370 O O . GLN A 1 169 ? -13.625 -11.342 25.366 1.00 82.94 169 GLN A O 1
ATOM 1375 N N . TYR A 1 170 ? -12.487 -9.427 25.037 1.00 86.50 170 TYR A N 1
ATOM 1376 C CA . TYR A 1 170 ? -11.324 -10.038 24.402 1.00 86.50 170 TYR A CA 1
ATOM 1377 C C . TYR A 1 170 ? -10.101 -9.813 25.283 1.00 86.50 170 TYR A C 1
ATOM 1379 O O . TYR A 1 170 ? -9.522 -8.733 25.292 1.00 86.50 170 TYR A O 1
ATOM 1387 N N . ASN A 1 171 ? -9.659 -10.862 25.977 1.00 88.38 171 ASN A N 1
ATOM 1388 C CA . ASN A 1 171 ? -8.479 -10.794 26.846 1.00 88.38 171 ASN A CA 1
ATOM 1389 C C . ASN A 1 171 ? -7.218 -10.326 26.087 1.00 88.38 171 ASN A C 1
ATOM 1391 O O . ASN A 1 171 ? -6.399 -9.590 26.625 1.00 88.38 171 ASN A O 1
ATOM 1395 N N . ILE A 1 172 ? -7.064 -10.735 24.822 1.00 90.75 172 ILE A N 1
ATOM 1396 C CA . ILE A 1 172 ? -5.953 -10.283 23.971 1.00 90.75 172 ILE A CA 1
ATOM 1397 C C . ILE A 1 172 ? -6.063 -8.778 23.706 1.00 90.75 172 ILE A C 1
ATOM 1399 O O . ILE A 1 172 ? -5.074 -8.071 23.866 1.00 90.75 172 ILE A O 1
ATOM 1403 N N . LEU A 1 173 ? -7.255 -8.281 23.358 1.00 91.38 173 LEU A N 1
ATOM 1404 C CA . LEU A 1 173 ? -7.477 -6.864 23.074 1.00 91.38 173 LEU A CA 1
ATOM 1405 C C . LEU A 1 173 ? -7.196 -5.994 24.306 1.00 91.38 173 LEU A C 1
ATOM 1407 O O . LEU A 1 173 ? -6.458 -5.023 24.192 1.00 91.38 173 LEU A O 1
ATOM 1411 N N . ASP A 1 174 ? -7.697 -6.388 25.481 1.00 91.06 174 ASP A N 1
ATOM 1412 C CA . ASP A 1 174 ? -7.469 -5.671 26.745 1.00 91.06 174 ASP A CA 1
ATOM 1413 C C . ASP A 1 174 ? -5.966 -5.577 27.071 1.00 91.06 174 ASP A C 1
ATOM 1415 O O . ASP A 1 174 ? -5.458 -4.536 27.498 1.00 91.06 174 ASP A O 1
ATOM 1419 N N . LYS A 1 175 ? -5.218 -6.662 26.831 1.00 93.81 175 LYS A N 1
ATOM 1420 C CA . LYS A 1 175 ? -3.761 -6.676 27.008 1.00 93.81 175 LYS A CA 1
ATOM 1421 C C . LYS A 1 175 ? -3.040 -5.815 25.971 1.00 93.81 175 LYS A C 1
ATOM 1423 O O . LYS A 1 175 ? -2.115 -5.102 26.346 1.00 93.81 175 LYS A O 1
ATOM 1428 N N . LEU A 1 176 ? -3.456 -5.848 24.704 1.00 94.44 176 LEU A N 1
ATOM 1429 C CA . LEU A 1 176 ? -2.893 -4.993 23.654 1.00 94.44 176 LEU A CA 1
ATOM 1430 C C . LEU A 1 176 ? -3.148 -3.510 23.946 1.00 94.44 176 LEU A C 1
ATOM 1432 O O . LEU A 1 176 ? -2.242 -2.705 23.759 1.00 94.44 176 LEU A O 1
ATOM 1436 N N . GLU A 1 177 ? -4.333 -3.145 24.450 1.00 92.25 177 GLU A N 1
ATOM 1437 C CA . GLU A 1 177 ? -4.623 -1.776 24.900 1.00 92.25 177 GLU A CA 1
ATOM 1438 C C . GLU A 1 177 ? -3.682 -1.357 26.035 1.00 92.25 177 GLU A C 1
ATOM 1440 O O . GLU A 1 177 ? -3.162 -0.241 26.020 1.00 92.25 177 GLU A O 1
ATOM 1445 N N . LYS A 1 178 ? -3.421 -2.248 27.000 1.00 93.88 178 LYS A N 1
ATOM 1446 C CA . LYS A 1 178 ? -2.480 -1.975 28.092 1.00 93.88 178 LYS A CA 1
ATOM 1447 C C . LYS A 1 178 ? -1.053 -1.759 27.578 1.00 93.88 178 LYS A C 1
ATOM 1449 O O . LYS A 1 178 ? -0.451 -0.737 27.887 1.00 93.88 178 LYS A O 1
ATOM 1454 N N . VAL A 1 179 ? -0.537 -2.687 26.775 1.00 94.50 179 VAL A N 1
ATOM 1455 C CA . VAL A 1 179 ? 0.821 -2.607 26.208 1.00 94.50 179 VAL A CA 1
ATOM 1456 C C . VAL A 1 179 ? 0.963 -1.379 25.299 1.00 94.50 179 VAL A C 1
ATOM 1458 O O . VAL A 1 179 ? 1.966 -0.674 25.355 1.00 94.50 179 VAL A O 1
ATOM 1461 N N . GLY A 1 180 ? -0.070 -1.061 24.514 1.00 93.06 180 GLY A N 1
ATOM 1462 C CA . GLY A 1 180 ? -0.104 0.140 23.683 1.00 93.06 180 GLY A CA 1
ATOM 1463 C C . GLY A 1 180 ? -0.058 1.435 24.496 1.00 93.06 180 GLY A C 1
ATOM 1464 O O . GLY A 1 180 ? 0.639 2.363 24.100 1.00 93.06 180 GLY A O 1
ATOM 1465 N N . LYS A 1 181 ? -0.733 1.503 25.651 1.00 91.69 181 LYS A N 1
ATOM 1466 C CA . LYS A 1 181 ? -0.618 2.655 26.565 1.00 91.69 181 LYS A CA 1
ATOM 1467 C C . LYS A 1 181 ? 0.793 2.797 27.126 1.00 91.69 181 LYS A C 1
ATOM 1469 O O . LYS A 1 181 ? 1.339 3.893 27.086 1.00 91.69 181 LYS A O 1
ATOM 1474 N N . GLU A 1 182 ? 1.405 1.694 27.561 1.00 92.75 182 GLU A N 1
ATOM 1475 C CA . GLU A 1 182 ? 2.796 1.701 28.034 1.00 92.75 182 GLU A CA 1
ATOM 1476 C C . GLU A 1 182 ? 3.758 2.228 26.954 1.00 92.75 182 GLU A C 1
ATOM 1478 O O . GLU A 1 182 ? 4.687 2.972 27.272 1.00 92.75 182 GLU A O 1
ATOM 1483 N N . TYR A 1 183 ? 3.520 1.894 25.679 1.00 92.62 183 TYR A N 1
ATOM 1484 C CA . TYR A 1 183 ? 4.273 2.453 24.555 1.00 92.62 183 TYR A CA 1
ATOM 1485 C C . TYR A 1 183 ? 4.054 3.962 24.396 1.00 92.62 183 TYR A C 1
ATOM 1487 O O . TYR A 1 183 ? 5.024 4.707 24.309 1.00 92.62 183 TYR A O 1
ATOM 1495 N N . GLN A 1 184 ? 2.804 4.437 24.375 1.00 89.56 184 GLN A N 1
ATOM 1496 C CA . GLN A 1 184 ? 2.516 5.870 24.216 1.00 89.56 184 GLN A CA 1
ATOM 1497 C C . GLN A 1 184 ? 3.177 6.700 25.329 1.00 89.56 184 GLN A C 1
ATOM 1499 O O . GLN A 1 184 ? 3.866 7.681 25.049 1.00 89.56 184 GLN A O 1
ATOM 1504 N N . GLU A 1 185 ? 3.059 6.254 26.579 1.00 88.62 185 GLU A N 1
ATOM 1505 C CA . GLU A 1 185 ? 3.601 6.961 27.742 1.00 88.62 185 GLU A CA 1
ATOM 1506 C C . GLU A 1 185 ? 5.139 7.000 27.753 1.00 88.62 185 GLU A C 1
ATOM 1508 O O . GLU A 1 185 ? 5.729 8.033 28.082 1.00 88.62 185 GLU A O 1
ATOM 1513 N N . ASN A 1 186 ? 5.806 5.890 27.411 1.00 88.81 186 ASN A N 1
ATOM 1514 C CA . ASN A 1 186 ? 7.264 5.766 27.553 1.00 88.81 186 ASN A CA 1
ATOM 1515 C C . ASN A 1 186 ? 8.051 6.040 26.265 1.00 88.81 186 ASN A C 1
ATOM 1517 O O . ASN A 1 186 ? 9.226 6.387 26.346 1.00 88.81 186 ASN A O 1
ATOM 1521 N N . CYS A 1 187 ? 7.429 5.894 25.095 1.00 89.00 187 CYS A N 1
ATOM 1522 C CA . CYS A 1 187 ? 8.092 6.008 23.795 1.00 89.00 187 CYS A CA 1
ATOM 1523 C C . CYS A 1 187 ? 7.582 7.167 22.934 1.00 89.00 187 CYS A C 1
ATOM 1525 O O . CYS A 1 187 ? 8.160 7.391 21.875 1.00 89.00 187 CYS A O 1
ATOM 1527 N N . LYS A 1 188 ? 6.525 7.886 23.347 1.00 85.12 188 LYS A N 1
ATOM 1528 C CA . LYS A 1 188 ? 5.962 9.006 22.574 1.00 85.12 188 LYS A CA 1
ATOM 1529 C C . LYS A 1 188 ? 5.824 10.301 23.373 1.00 85.12 188 LYS A C 1
ATOM 1531 O O . LYS A 1 188 ? 6.286 11.340 22.922 1.00 85.12 188 LYS A O 1
ATOM 1536 N N . GLU A 1 189 ? 5.194 10.252 24.544 1.00 82.94 189 GLU A N 1
ATOM 1537 C CA . GLU A 1 189 ? 4.821 11.466 25.288 1.00 82.94 189 GLU A CA 1
ATOM 1538 C C . GLU A 1 189 ? 5.965 12.054 26.128 1.00 82.94 189 GLU A C 1
ATOM 1540 O O . GLU A 1 189 ? 6.079 13.270 26.243 1.00 82.94 189 GLU A O 1
ATOM 1545 N N . ASN A 1 190 ? 6.832 11.214 26.701 1.00 75.62 190 ASN A N 1
ATOM 1546 C CA . ASN A 1 190 ? 7.854 11.638 27.669 1.00 75.62 190 ASN A CA 1
ATOM 1547 C C . ASN A 1 190 ? 9.289 11.501 27.133 1.00 75.62 190 ASN A C 1
ATOM 1549 O O . ASN A 1 190 ? 10.167 10.988 27.829 1.00 75.62 190 ASN A O 1
ATOM 1553 N N . ILE A 1 191 ? 9.529 11.925 25.891 1.00 81.94 191 ILE A N 1
ATOM 1554 C CA . ILE A 1 191 ? 10.852 11.837 25.253 1.00 81.94 191 ILE A CA 1
ATOM 1555 C C . ILE A 1 191 ? 11.594 13.166 25.408 1.00 81.94 191 ILE A C 1
ATOM 1557 O O . ILE A 1 191 ? 11.068 14.212 25.030 1.00 81.94 191 ILE A O 1
ATOM 1561 N N . SER A 1 192 ? 12.831 13.127 25.910 1.00 85.56 192 SER A N 1
ATOM 1562 C CA . SER A 1 192 ? 13.692 14.313 25.971 1.00 85.56 192 SER A CA 1
ATOM 1563 C C . SER A 1 192 ? 14.044 14.828 24.569 1.00 85.56 192 SER A C 1
ATOM 1565 O O . SER A 1 192 ? 14.214 14.043 23.637 1.00 85.56 192 SER A O 1
ATOM 1567 N N . GLU A 1 193 ? 14.211 16.145 24.416 1.00 83.56 193 GLU A N 1
ATOM 1568 C CA . GLU A 1 193 ? 14.646 16.751 23.145 1.00 83.56 193 GLU A CA 1
ATOM 1569 C C . GLU A 1 193 ? 15.977 16.155 22.652 1.00 83.56 193 GLU A C 1
ATOM 1571 O O . GLU A 1 193 ? 16.137 15.882 21.466 1.00 83.56 193 GLU A O 1
ATOM 1576 N N . GLU A 1 194 ? 16.903 15.857 23.572 1.00 87.25 194 GLU A N 1
ATOM 1577 C CA . GLU A 1 194 ? 18.174 15.186 23.265 1.00 87.25 194 GLU A CA 1
ATOM 1578 C C . GLU A 1 194 ? 17.961 13.820 22.593 1.00 87.25 194 GLU A C 1
ATOM 1580 O O . GLU A 1 194 ? 18.637 13.489 21.618 1.00 87.25 194 GLU A O 1
ATOM 1585 N N . PHE A 1 195 ? 17.004 13.023 23.081 1.00 88.69 195 PHE A N 1
ATOM 1586 C CA . PHE A 1 195 ? 16.702 11.720 22.490 1.00 88.69 195 PHE A CA 1
ATOM 1587 C C . PHE A 1 195 ? 16.019 11.861 21.139 1.00 88.69 195 PHE A C 1
ATOM 1589 O O . PHE A 1 195 ? 16.329 11.085 20.241 1.00 88.69 195 PHE A O 1
ATOM 1596 N N . GLN A 1 196 ? 15.136 12.849 20.976 1.00 85.38 196 GLN A N 1
ATOM 1597 C CA . GLN A 1 196 ? 14.486 13.112 19.692 1.00 85.38 196 GLN A CA 1
ATOM 1598 C C . GLN A 1 196 ? 15.526 13.428 18.611 1.00 85.38 196 GLN A C 1
ATOM 1600 O O . GLN A 1 196 ? 15.540 12.765 17.576 1.00 85.38 196 GLN A O 1
ATOM 1605 N N . VAL A 1 197 ? 16.455 14.358 18.879 1.00 85.44 197 VAL A N 1
ATOM 1606 C CA . VAL A 1 197 ? 17.544 14.697 17.943 1.00 85.44 197 VAL A CA 1
ATOM 1607 C C . VAL A 1 19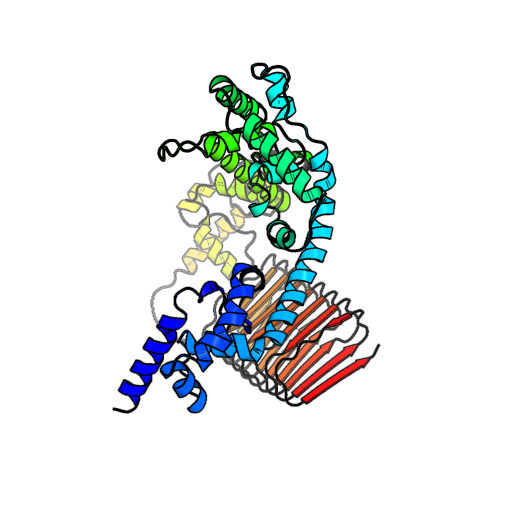7 ? 18.365 13.458 17.592 1.00 85.44 197 VAL A C 1
ATOM 1609 O O . VAL A 1 197 ? 18.598 13.172 16.419 1.00 85.44 197 VAL A O 1
ATOM 1612 N N . LYS A 1 198 ? 18.749 12.670 18.596 1.00 90.69 198 LYS A N 1
ATOM 1613 C CA . LYS A 1 198 ? 19.603 11.501 18.384 1.00 90.69 198 LYS A CA 1
ATOM 1614 C C . LYS A 1 198 ? 18.906 10.362 17.627 1.00 90.69 198 LYS A C 1
ATOM 1616 O O . LYS A 1 198 ? 19.539 9.717 16.796 1.00 90.69 198 LYS A O 1
ATOM 1621 N N . VAL A 1 199 ? 17.605 10.151 17.851 1.00 89.56 199 VAL A N 1
ATOM 1622 C CA . VAL A 1 199 ? 16.785 9.188 17.087 1.00 89.56 199 VAL A CA 1
ATOM 1623 C C . VAL A 1 199 ? 16.754 9.566 15.608 1.00 89.56 199 VAL A C 1
ATOM 1625 O O . VAL A 1 199 ? 16.860 8.693 14.746 1.00 89.56 199 VAL A O 1
ATOM 1628 N N . ILE A 1 200 ? 16.626 10.861 15.307 1.00 85.50 200 ILE A N 1
ATOM 1629 C CA . ILE A 1 200 ? 16.621 11.371 13.932 1.00 85.50 200 ILE A CA 1
ATOM 1630 C C . ILE A 1 200 ? 17.984 11.137 13.279 1.00 85.50 200 ILE A C 1
ATOM 1632 O O . ILE A 1 200 ? 18.039 10.570 12.188 1.00 85.50 200 ILE A O 1
ATOM 1636 N N . GLU A 1 201 ? 19.075 11.497 13.958 1.00 87.56 201 GLU A N 1
ATOM 1637 C CA . GLU A 1 201 ? 20.438 11.262 13.465 1.00 87.56 201 GLU A CA 1
ATOM 1638 C C . GLU A 1 201 ? 20.720 9.775 13.219 1.00 87.56 201 GLU A C 1
ATOM 1640 O O . GLU A 1 201 ? 21.338 9.407 12.220 1.00 87.56 201 GLU A O 1
ATOM 1645 N N . ASP A 1 202 ? 20.281 8.896 14.120 1.00 90.94 202 ASP A N 1
ATOM 1646 C CA . ASP A 1 202 ? 20.489 7.458 13.968 1.00 90.94 202 ASP A CA 1
ATOM 1647 C C . ASP A 1 202 ? 19.604 6.864 12.865 1.00 90.94 202 ASP A C 1
ATOM 1649 O O . ASP A 1 202 ? 20.064 5.996 12.127 1.00 90.94 202 ASP A O 1
ATOM 1653 N N . CYS A 1 203 ? 18.383 7.372 12.668 1.00 89.06 203 CYS A N 1
ATOM 1654 C CA . CYS A 1 203 ? 17.601 7.033 11.482 1.00 89.06 203 CYS A CA 1
ATOM 1655 C C . CYS A 1 203 ? 18.316 7.456 10.194 1.00 89.06 203 CYS A C 1
ATOM 1657 O O . CYS A 1 203 ? 18.433 6.646 9.279 1.00 89.06 203 CYS A O 1
ATOM 1659 N N . GLN A 1 204 ? 18.836 8.684 10.119 1.00 85.62 204 GLN A N 1
ATOM 1660 C CA . GLN A 1 204 ? 19.554 9.168 8.935 1.00 85.62 204 GLN A CA 1
ATOM 1661 C C . GLN A 1 204 ? 20.758 8.283 8.578 1.00 85.62 204 GLN A C 1
ATOM 1663 O O . GLN A 1 204 ? 21.037 8.094 7.399 1.00 85.62 204 GLN A O 1
ATOM 1668 N N . LYS A 1 205 ? 21.432 7.681 9.567 1.00 89.12 205 LYS A N 1
ATOM 1669 C CA . LYS A 1 205 ? 22.532 6.721 9.340 1.00 89.12 205 LYS A CA 1
ATOM 1670 C C . LYS A 1 205 ? 22.072 5.378 8.762 1.00 89.12 205 LYS A C 1
ATOM 1672 O O . LYS A 1 205 ? 22.866 4.700 8.117 1.00 89.12 205 LYS A O 1
ATOM 1677 N N . GLU A 1 206 ? 20.823 4.983 9.000 1.00 86.62 206 GLU A N 1
ATOM 1678 C CA . GLU A 1 206 ? 20.220 3.758 8.448 1.00 86.62 206 GLU A CA 1
ATOM 1679 C C . GLU A 1 206 ? 19.650 3.967 7.032 1.00 86.62 206 GLU A C 1
ATOM 1681 O O . GLU A 1 206 ? 19.392 2.998 6.305 1.00 86.62 206 GLU A O 1
ATOM 1686 N N . ILE A 1 207 ? 19.449 5.226 6.623 1.00 83.50 207 ILE A N 1
ATOM 1687 C CA . ILE A 1 207 ? 19.044 5.574 5.261 1.00 83.50 207 ILE A CA 1
ATOM 1688 C C . ILE A 1 207 ? 20.244 5.359 4.326 1.00 83.50 207 ILE A C 1
ATOM 1690 O O . ILE A 1 207 ? 21.318 5.911 4.558 1.00 83.50 207 ILE A O 1
ATOM 1694 N N . PRO A 1 208 ? 20.100 4.545 3.266 1.00 79.69 208 PRO A N 1
ATOM 1695 C CA . PRO A 1 208 ? 21.170 4.306 2.315 1.00 79.69 208 PRO A CA 1
ATOM 1696 C C . PRO A 1 208 ? 21.438 5.566 1.497 1.00 79.69 208 PRO A C 1
ATOM 1698 O O . PRO A 1 208 ? 20.548 6.384 1.267 1.00 79.69 208 PRO A O 1
ATOM 1701 N N . ASP A 1 209 ? 22.656 5.653 0.981 1.00 79.62 209 ASP A N 1
ATOM 1702 C CA . ASP A 1 209 ? 23.010 6.655 -0.013 1.00 79.62 209 ASP A CA 1
ATOM 1703 C C . ASP A 1 209 ? 22.087 6.536 -1.245 1.00 79.62 209 ASP A C 1
ATOM 1705 O O . ASP A 1 209 ? 21.848 5.437 -1.756 1.00 79.62 209 ASP A O 1
ATOM 1709 N N . GLU A 1 210 ? 21.562 7.666 -1.727 1.00 78.00 210 GLU A N 1
ATOM 1710 C CA . GLU A 1 210 ? 20.701 7.732 -2.912 1.00 78.00 210 GLU A CA 1
ATOM 1711 C C . GLU A 1 210 ? 21.345 7.087 -4.146 1.00 78.00 210 GLU A C 1
ATOM 1713 O O . GLU A 1 210 ? 20.640 6.470 -4.952 1.00 78.00 210 GLU A O 1
ATOM 1718 N N . SER A 1 211 ? 22.677 7.186 -4.269 1.00 78.69 211 SER A N 1
ATOM 1719 C CA . SER A 1 211 ? 23.486 6.584 -5.343 1.00 78.69 211 SER A CA 1
ATOM 1720 C C . SER A 1 211 ? 23.206 5.098 -5.535 1.00 78.69 211 SER A C 1
ATOM 1722 O O . SER A 1 211 ? 23.317 4.578 -6.642 1.00 78.69 211 SER A O 1
ATOM 1724 N N . LEU A 1 212 ? 22.763 4.421 -4.481 1.00 79.06 212 LEU A N 1
ATOM 1725 C CA . LEU A 1 212 ? 22.540 2.989 -4.466 1.00 79.06 212 LEU A CA 1
ATOM 1726 C C . LEU A 1 212 ? 21.321 2.556 -5.307 1.00 79.06 212 LEU A C 1
ATOM 1728 O O . LEU A 1 212 ? 21.222 1.402 -5.729 1.00 79.06 212 LEU A O 1
ATOM 1732 N N . PHE A 1 213 ? 20.411 3.486 -5.602 1.00 80.94 213 PHE A N 1
ATOM 1733 C CA . PHE A 1 213 ? 19.253 3.252 -6.472 1.00 80.94 213 PHE A CA 1
ATOM 1734 C C . PHE A 1 213 ? 19.456 3.754 -7.902 1.00 80.94 213 PHE A C 1
ATOM 1736 O O . PHE A 1 213 ? 18.653 3.425 -8.781 1.00 80.94 213 PHE A O 1
ATOM 1743 N N . TYR A 1 214 ? 20.514 4.529 -8.151 1.00 81.00 214 TYR A N 1
ATOM 1744 C CA . TYR A 1 214 ? 20.879 4.925 -9.501 1.00 81.00 214 TYR A CA 1
ATOM 1745 C C . TYR A 1 214 ? 21.517 3.738 -10.210 1.00 81.00 214 TYR A C 1
ATOM 1747 O O . TYR A 1 214 ? 22.539 3.194 -9.799 1.00 81.00 214 TYR A O 1
ATOM 1755 N N . ILE A 1 215 ? 20.888 3.324 -11.305 1.00 83.81 215 ILE A N 1
ATOM 1756 C CA . ILE A 1 215 ? 21.469 2.319 -12.181 1.00 83.81 215 ILE A CA 1
ATOM 1757 C C . ILE A 1 215 ? 22.448 3.050 -13.092 1.00 83.81 215 ILE A C 1
ATOM 1759 O O . ILE A 1 215 ? 22.029 3.699 -14.050 1.00 83.81 215 ILE A O 1
ATOM 1763 N N . ASP A 1 216 ? 23.733 2.935 -12.784 1.00 84.62 216 ASP A N 1
ATOM 1764 C CA . ASP A 1 216 ? 24.835 3.312 -13.664 1.00 84.62 216 ASP A CA 1
ATOM 1765 C C . ASP A 1 216 ? 25.511 2.022 -14.137 1.00 84.62 216 ASP A C 1
ATOM 1767 O O . ASP A 1 216 ? 26.193 1.349 -13.368 1.00 84.62 216 ASP A O 1
ATOM 1771 N N . ALA A 1 217 ? 25.192 1.591 -15.358 1.00 85.38 217 ALA A N 1
ATOM 1772 C CA . ALA A 1 217 ? 25.641 0.309 -15.886 1.00 85.38 217 ALA A CA 1
ATOM 1773 C C . ALA A 1 217 ? 26.223 0.463 -17.290 1.00 85.38 217 ALA A C 1
ATOM 1775 O O . ALA A 1 217 ? 25.498 0.707 -18.260 1.00 85.38 217 ALA A O 1
ATOM 1776 N N . SER A 1 218 ? 27.523 0.202 -17.402 1.00 82.56 218 SER A N 1
ATOM 1777 C CA . SER A 1 218 ? 28.278 0.218 -18.659 1.00 82.56 218 SER A CA 1
ATOM 1778 C C . SER A 1 218 ? 28.052 -1.041 -19.509 1.00 82.56 218 SER A C 1
ATOM 1780 O O . SER A 1 218 ? 28.276 -1.042 -20.718 1.00 82.56 218 SER A O 1
ATOM 1782 N N . SER A 1 219 ? 27.557 -2.125 -18.899 1.00 86.75 219 SER A N 1
ATOM 1783 C CA . SER A 1 219 ? 27.327 -3.416 -19.560 1.00 86.75 219 SER A CA 1
ATOM 1784 C C . SER A 1 219 ? 26.011 -4.082 -19.148 1.00 86.75 219 SER A C 1
ATOM 1786 O O . SER A 1 219 ? 25.399 -3.746 -18.131 1.00 86.75 219 SER A O 1
ATOM 1788 N N . GLU A 1 220 ? 25.563 -5.060 -19.943 1.00 89.50 220 GLU A N 1
ATOM 1789 C CA . GLU A 1 220 ? 24.353 -5.835 -19.637 1.00 89.50 220 GLU A CA 1
ATOM 1790 C C . GLU A 1 220 ? 24.555 -6.706 -18.389 1.00 89.50 220 GLU A C 1
ATOM 1792 O O . GLU A 1 220 ? 23.629 -6.894 -17.599 1.00 89.50 220 GLU A O 1
ATOM 1797 N N . GLU A 1 221 ? 25.763 -7.236 -18.194 1.00 91.62 221 GLU A N 1
ATOM 1798 C CA . GLU A 1 221 ? 26.151 -7.992 -17.007 1.00 91.62 221 GLU A CA 1
ATOM 1799 C C . GLU A 1 221 ? 26.068 -7.135 -15.738 1.00 91.62 221 GLU A C 1
ATOM 1801 O O . GLU A 1 221 ? 25.421 -7.547 -14.774 1.00 91.62 221 GLU A O 1
ATOM 1806 N N . GLU A 1 222 ? 26.654 -5.936 -15.761 1.00 91.56 222 GLU A N 1
ATOM 1807 C CA . GLU A 1 222 ? 26.623 -4.985 -14.643 1.00 91.56 222 GLU A CA 1
ATOM 1808 C C . GLU A 1 222 ? 25.190 -4.551 -14.309 1.00 91.56 222 GLU A C 1
ATOM 1810 O O . GLU A 1 222 ? 24.767 -4.637 -13.155 1.00 91.56 222 GLU A O 1
ATOM 1815 N N . PHE A 1 223 ? 24.392 -4.213 -15.329 1.00 92.50 223 PHE A N 1
ATOM 1816 C CA . PHE A 1 223 ? 22.974 -3.884 -15.162 1.00 92.50 223 PHE A CA 1
ATOM 1817 C C . PHE A 1 223 ? 22.204 -5.007 -14.458 1.00 92.50 223 PHE A C 1
ATOM 1819 O O . PHE A 1 223 ? 21.406 -4.763 -13.552 1.00 92.50 223 PHE A O 1
ATOM 1826 N N . ASN A 1 224 ? 22.423 -6.256 -14.876 1.00 92.31 224 ASN A N 1
ATOM 1827 C CA . ASN A 1 224 ? 21.727 -7.398 -14.294 1.00 92.31 224 ASN A CA 1
ATOM 1828 C C . ASN A 1 224 ? 22.132 -7.647 -12.835 1.00 92.31 224 ASN A C 1
ATOM 1830 O O . ASN A 1 224 ? 21.277 -8.062 -12.049 1.00 92.31 224 ASN A O 1
ATOM 1834 N N . GLU A 1 225 ? 23.389 -7.391 -12.465 1.00 91.94 225 GLU A N 1
ATOM 1835 C CA . GLU A 1 225 ? 23.842 -7.537 -11.080 1.00 91.94 225 GLU A CA 1
ATOM 1836 C C . GLU A 1 225 ? 23.254 -6.441 -10.179 1.00 91.94 225 GLU A C 1
ATOM 1838 O O . GLU A 1 225 ? 22.671 -6.765 -9.144 1.00 91.94 225 GLU A O 1
ATOM 1843 N N . ILE A 1 226 ? 23.260 -5.176 -10.619 1.00 90.31 226 ILE A N 1
ATOM 1844 C CA . ILE A 1 226 ? 22.589 -4.068 -9.909 1.00 90.31 226 ILE A CA 1
ATOM 1845 C C . ILE A 1 226 ? 21.099 -4.384 -9.719 1.00 90.31 226 ILE A C 1
ATOM 1847 O O . ILE A 1 226 ? 20.553 -4.314 -8.615 1.00 90.31 226 ILE A O 1
ATOM 1851 N N . CYS A 1 227 ? 20.429 -4.829 -10.782 1.00 92.38 227 CYS A N 1
ATOM 1852 C CA . CYS A 1 227 ? 19.013 -5.164 -10.719 1.00 92.38 227 CYS A CA 1
ATOM 1853 C C . CYS A 1 227 ? 18.694 -6.337 -9.799 1.00 92.38 227 CYS A C 1
ATOM 1855 O O . CYS A 1 227 ? 17.620 -6.368 -9.194 1.00 92.38 227 CYS A O 1
ATOM 1857 N N . ARG A 1 228 ? 19.609 -7.298 -9.665 1.00 90.94 228 ARG A N 1
ATOM 1858 C CA . ARG A 1 228 ? 19.463 -8.400 -8.717 1.00 90.94 228 ARG A CA 1
ATOM 1859 C C . ARG A 1 228 ? 19.486 -7.901 -7.272 1.00 90.94 228 ARG A C 1
ATOM 1861 O O . ARG A 1 228 ? 18.722 -8.428 -6.463 1.00 90.94 228 ARG A O 1
ATOM 1868 N N . VAL A 1 229 ? 20.317 -6.904 -6.967 1.00 89.06 229 VAL A N 1
ATOM 1869 C CA . VAL A 1 229 ? 20.385 -6.266 -5.644 1.00 89.06 229 VAL A CA 1
ATOM 1870 C C . VAL A 1 229 ? 19.095 -5.493 -5.357 1.00 89.06 229 VAL A C 1
ATOM 1872 O O . VAL A 1 229 ? 18.416 -5.807 -4.379 1.00 89.06 229 VAL A O 1
ATOM 1875 N N . ILE A 1 230 ? 18.676 -4.592 -6.254 1.00 87.81 230 ILE A N 1
ATOM 1876 C CA . ILE A 1 230 ? 17.455 -3.771 -6.097 1.00 87.81 230 ILE A CA 1
ATOM 1877 C C . ILE A 1 230 ? 16.193 -4.638 -5.933 1.00 87.81 230 ILE A C 1
ATOM 1879 O O . ILE A 1 230 ? 15.292 -4.313 -5.162 1.00 87.81 230 ILE A O 1
ATOM 1883 N N . GLN A 1 231 ? 16.103 -5.760 -6.653 1.00 88.94 231 GLN A N 1
ATOM 1884 C CA . GLN A 1 231 ? 14.952 -6.674 -6.591 1.00 88.94 231 GLN A CA 1
ATOM 1885 C C . GLN A 1 231 ? 15.010 -7.672 -5.426 1.00 88.94 231 GLN A C 1
ATOM 1887 O O . GLN A 1 231 ? 14.127 -8.529 -5.305 1.00 88.94 231 GLN A O 1
ATOM 1892 N N . SER A 1 232 ? 16.058 -7.631 -4.607 1.00 88.12 232 SER A N 1
ATOM 1893 C CA . SER A 1 232 ? 16.189 -8.520 -3.461 1.00 88.12 232 SER A CA 1
ATOM 1894 C C . SER A 1 232 ? 15.264 -8.094 -2.316 1.00 88.12 232 SER A C 1
ATOM 1896 O O . SER A 1 232 ? 14.871 -6.936 -2.194 1.00 88.12 232 SER A O 1
ATOM 1898 N N . LYS A 1 233 ? 14.942 -9.044 -1.431 1.00 81.25 233 LYS A N 1
ATOM 1899 C CA . LYS A 1 233 ? 14.114 -8.777 -0.244 1.00 81.25 233 LYS A CA 1
ATOM 1900 C C . LYS A 1 233 ? 14.735 -7.764 0.713 1.00 81.25 233 LYS A C 1
ATOM 1902 O O . LYS A 1 233 ? 14.017 -7.087 1.432 1.00 81.25 233 LYS A O 1
ATOM 1907 N N . GLU A 1 234 ? 16.060 -7.679 0.730 1.00 81.94 234 GLU A N 1
ATOM 1908 C CA . GLU A 1 234 ? 16.791 -6.738 1.577 1.00 81.94 234 GLU A CA 1
ATOM 1909 C C . GLU A 1 234 ? 16.453 -5.278 1.239 1.00 81.94 234 GLU A C 1
ATOM 1911 O O . GLU A 1 234 ? 16.478 -4.423 2.119 1.00 81.94 234 GLU A O 1
ATOM 1916 N N . TYR A 1 235 ? 16.055 -5.018 -0.010 1.00 82.19 235 TYR A N 1
ATOM 1917 C CA . TYR A 1 235 ? 15.739 -3.693 -0.534 1.00 82.19 235 TYR A CA 1
ATOM 1918 C C . TYR A 1 235 ? 14.249 -3.349 -0.501 1.00 82.19 235 TYR A C 1
ATOM 1920 O O . TYR A 1 235 ? 13.894 -2.192 -0.712 1.00 82.19 235 TYR A O 1
ATOM 1928 N N . GLU A 1 236 ? 13.372 -4.312 -0.187 1.00 80.25 236 GLU A N 1
ATOM 1929 C CA . GLU A 1 236 ? 11.927 -4.059 -0.039 1.00 80.25 236 GLU A CA 1
ATOM 1930 C C . GLU A 1 236 ? 11.650 -3.004 1.049 1.00 80.25 236 GLU A C 1
ATOM 1932 O O . GLU A 1 236 ? 10.714 -2.219 0.917 1.00 80.25 236 GLU A O 1
ATOM 1937 N N . LYS A 1 237 ? 12.518 -2.901 2.069 1.00 80.06 237 LYS A N 1
ATOM 1938 C CA . LYS A 1 237 ? 12.413 -1.888 3.135 1.00 80.06 237 LYS A CA 1
ATOM 1939 C C . LYS A 1 237 ? 12.435 -0.439 2.625 1.00 80.06 237 LYS A C 1
ATOM 1941 O O . LYS A 1 237 ? 11.907 0.450 3.285 1.00 80.06 237 LYS A O 1
ATOM 1946 N N . TYR A 1 238 ? 12.987 -0.195 1.436 1.00 82.00 238 TYR A N 1
ATOM 1947 C CA . TYR A 1 238 ? 13.060 1.138 0.830 1.00 82.00 238 TYR A CA 1
ATOM 1948 C C . TYR A 1 238 ? 11.790 1.551 0.076 1.00 82.00 238 TYR A C 1
ATOM 1950 O O . TYR A 1 238 ? 11.671 2.698 -0.346 1.00 82.00 238 TYR A O 1
ATOM 1958 N N . GLU A 1 239 ? 10.790 0.666 -0.033 1.00 82.31 239 GLU A N 1
ATOM 1959 C CA . GLU A 1 239 ? 9.438 1.051 -0.467 1.00 82.31 239 GLU A CA 1
ATOM 1960 C C . GLU A 1 239 ? 8.780 2.038 0.521 1.00 82.31 239 GLU A C 1
ATOM 1962 O O . GLU A 1 239 ? 7.903 2.832 0.147 1.00 82.31 239 GLU A O 1
ATOM 1967 N N . SER A 1 240 ? 9.203 1.980 1.787 1.00 80.19 240 SER A N 1
ATOM 1968 C CA . SER A 1 240 ? 8.717 2.827 2.873 1.00 80.19 240 SER A CA 1
ATOM 1969 C C . SER A 1 240 ? 9.718 2.801 4.040 1.00 80.19 240 SER A C 1
ATOM 1971 O O . SER A 1 240 ? 9.535 2.055 5.000 1.00 80.19 240 SER A O 1
ATOM 1973 N N . ILE A 1 241 ? 10.797 3.595 3.976 1.00 81.44 241 ILE A N 1
ATOM 1974 C CA . ILE A 1 241 ? 11.831 3.634 5.038 1.00 81.44 241 ILE A CA 1
ATOM 1975 C C . ILE A 1 241 ? 11.192 3.868 6.404 1.00 81.44 241 ILE A C 1
ATOM 1977 O O . ILE A 1 241 ? 11.487 3.167 7.370 1.00 81.44 241 ILE A O 1
ATOM 1981 N N . MET A 1 242 ? 10.265 4.823 6.444 1.00 79.00 242 MET A N 1
ATOM 1982 C CA . MET A 1 242 ? 9.542 5.216 7.650 1.00 79.00 242 MET A CA 1
ATOM 1983 C C . MET A 1 242 ? 8.603 4.132 8.178 1.00 79.00 242 MET A C 1
ATOM 1985 O O . MET A 1 242 ? 7.996 4.334 9.215 1.00 79.00 242 MET A O 1
ATOM 1989 N N . GLU A 1 243 ? 8.442 3.004 7.494 1.00 79.19 243 GLU A N 1
ATOM 1990 C CA . GLU A 1 243 ? 7.576 1.892 7.902 1.00 79.19 243 GLU A CA 1
ATOM 1991 C C . GLU A 1 243 ? 8.378 0.616 8.172 1.00 79.19 243 GLU A C 1
ATOM 1993 O O . GLU A 1 243 ? 8.011 -0.167 9.039 1.00 79.19 243 GLU A O 1
ATOM 1998 N N . TYR A 1 244 ? 9.484 0.411 7.452 1.00 82.88 244 TYR A N 1
ATOM 1999 C CA . TYR A 1 244 ? 10.278 -0.815 7.537 1.00 82.88 244 TYR A CA 1
ATOM 2000 C C . TYR A 1 244 ? 11.566 -0.680 8.351 1.00 82.88 244 TYR A C 1
ATOM 2002 O O . TYR A 1 244 ? 12.133 -1.704 8.731 1.00 82.88 244 TYR A O 1
ATOM 2010 N N . ILE A 1 245 ? 12.055 0.539 8.605 1.00 87.19 245 ILE A N 1
ATOM 2011 C CA . ILE A 1 245 ? 13.229 0.769 9.455 1.00 87.19 245 ILE A CA 1
ATOM 2012 C C . ILE A 1 245 ? 12.741 1.199 10.848 1.00 87.19 245 ILE A C 1
ATOM 2014 O O . ILE A 1 245 ? 12.226 2.312 10.985 1.00 87.19 245 ILE A O 1
ATOM 2018 N N . PRO A 1 246 ? 12.905 0.361 11.895 1.00 87.94 246 PRO A N 1
ATOM 2019 C CA . PRO A 1 246 ? 12.289 0.592 13.203 1.00 87.94 246 PRO A CA 1
ATOM 2020 C C . PRO A 1 246 ? 12.600 1.952 13.827 1.00 87.94 246 PRO A C 1
ATOM 2022 O O . PRO A 1 246 ? 11.698 2.627 14.320 1.00 87.94 246 PRO A O 1
ATOM 2025 N N . ILE A 1 247 ? 13.864 2.376 13.757 1.00 88.75 247 ILE A N 1
ATOM 2026 C CA . ILE A 1 247 ? 14.308 3.656 14.316 1.00 88.75 247 ILE A CA 1
ATOM 2027 C C . ILE A 1 247 ? 13.774 4.858 13.523 1.00 88.75 247 ILE A C 1
ATOM 2029 O O . ILE A 1 247 ? 13.417 5.872 14.112 1.00 88.75 247 ILE A O 1
ATOM 2033 N N . CYS A 1 248 ? 13.628 4.729 12.202 1.00 88.56 248 CYS A N 1
ATOM 2034 C CA . CYS A 1 248 ? 13.063 5.778 11.352 1.00 88.56 248 CYS A CA 1
ATOM 2035 C C . CYS A 1 248 ? 11.561 5.932 11.528 1.00 88.56 248 CYS A C 1
ATOM 2037 O O . CYS A 1 248 ? 11.029 7.039 11.524 1.00 88.56 248 CYS A O 1
ATOM 2039 N N . ASN A 1 249 ? 10.868 4.821 11.729 1.00 85.50 249 ASN A N 1
ATOM 2040 C CA . ASN A 1 249 ? 9.459 4.844 12.057 1.00 85.50 249 ASN A CA 1
ATOM 2041 C C . ASN A 1 249 ? 9.210 5.505 13.430 1.00 85.50 249 ASN A C 1
ATOM 2043 O O . ASN A 1 249 ? 8.324 6.354 13.551 1.00 85.50 249 ASN A O 1
ATOM 2047 N N . LEU A 1 250 ? 10.049 5.203 14.432 1.00 87.25 250 LEU A N 1
ATOM 2048 C CA . LEU A 1 250 ? 10.037 5.910 15.715 1.00 87.25 250 LEU A CA 1
ATOM 2049 C C . LEU A 1 250 ? 10.301 7.414 15.522 1.00 87.25 250 LEU A C 1
ATOM 2051 O O . LEU A 1 250 ? 9.530 8.223 16.037 1.00 87.25 250 LEU A O 1
ATOM 2055 N N . ALA A 1 251 ? 11.307 7.785 14.720 1.00 87.31 251 ALA A N 1
ATOM 2056 C CA . ALA A 1 251 ? 11.597 9.178 14.373 1.00 87.31 251 ALA A CA 1
ATOM 2057 C C . ALA A 1 251 ? 10.374 9.882 13.760 1.00 87.31 251 ALA A C 1
ATOM 2059 O O . ALA A 1 251 ? 9.994 10.958 14.209 1.00 87.31 251 ALA A O 1
ATOM 2060 N N . SER A 1 252 ? 9.688 9.248 12.799 1.00 83.19 252 SER A N 1
ATOM 2061 C CA . SER A 1 252 ? 8.471 9.782 12.164 1.00 83.19 252 SER A CA 1
ATOM 2062 C C . SER A 1 252 ? 7.382 10.148 13.179 1.00 83.19 252 SER A C 1
ATOM 2064 O O . SER A 1 252 ? 6.699 11.160 13.027 1.00 83.19 252 SER A O 1
ATOM 2066 N N . SER A 1 253 ? 7.237 9.357 14.245 1.00 78.75 253 SER A N 1
ATOM 2067 C CA . SER A 1 253 ? 6.226 9.599 15.279 1.00 78.75 253 SER A CA 1
ATOM 2068 C C . SER A 1 253 ? 6.481 10.853 16.121 1.00 78.75 253 SER A C 1
ATOM 2070 O O . SER A 1 253 ? 5.524 11.434 16.635 1.00 78.75 253 SER A O 1
ATOM 2072 N N . MET A 1 254 ? 7.741 11.291 16.219 1.00 78.75 254 MET A N 1
ATOM 2073 C CA . MET A 1 254 ? 8.166 12.440 17.024 1.00 78.75 254 MET A CA 1
ATOM 2074 C C . MET A 1 254 ? 7.877 13.782 16.332 1.00 78.75 254 MET A C 1
ATOM 2076 O O . MET A 1 254 ? 7.774 14.804 17.001 1.00 78.75 254 MET A O 1
ATOM 2080 N N . PHE A 1 255 ? 7.678 13.791 15.010 1.00 69.50 255 PHE A N 1
ATOM 2081 C CA . PHE A 1 255 ? 7.447 15.020 14.240 1.00 69.50 255 PHE A CA 1
ATOM 2082 C C . PHE A 1 255 ? 5.978 15.439 14.135 1.00 69.50 255 PHE A C 1
ATOM 2084 O O . PHE A 1 255 ? 5.689 16.620 13.966 1.00 69.50 255 PHE A O 1
ATOM 2091 N N . ASN A 1 256 ? 5.035 14.507 14.296 1.00 57.47 256 ASN A N 1
ATOM 2092 C CA . ASN A 1 256 ? 3.596 14.771 14.134 1.00 57.47 256 ASN A CA 1
ATOM 2093 C C . ASN A 1 256 ? 2.982 15.685 15.224 1.00 57.47 256 ASN A C 1
ATOM 2095 O O . ASN A 1 256 ? 1.770 15.893 15.226 1.00 57.47 256 ASN A O 1
ATOM 2099 N N . GLY A 1 257 ? 3.782 16.197 16.169 1.00 50.31 257 GLY A N 1
ATOM 2100 C CA . GLY A 1 257 ? 3.331 17.042 17.282 1.00 50.31 257 GLY A CA 1
ATOM 2101 C C . GLY A 1 257 ? 3.537 18.551 17.103 1.00 50.31 257 GLY A C 1
ATOM 2102 O O . GLY A 1 257 ? 2.872 19.321 17.796 1.00 50.31 257 GLY A O 1
ATOM 2103 N N . ASN A 1 258 ? 4.402 18.991 16.181 1.00 45.78 258 ASN A N 1
ATOM 2104 C CA . ASN A 1 258 ? 4.747 20.407 16.030 1.00 45.78 258 ASN A CA 1
ATOM 2105 C C . ASN A 1 258 ? 4.109 20.979 14.756 1.00 45.78 258 ASN A C 1
ATOM 2107 O O . ASN A 1 258 ? 4.630 20.822 13.657 1.00 45.78 258 ASN A O 1
ATOM 2111 N N . ASN A 1 259 ? 2.962 21.646 14.926 1.00 43.44 259 ASN A N 1
ATOM 2112 C CA . ASN A 1 259 ? 2.201 22.373 13.898 1.00 43.44 259 ASN A CA 1
ATOM 2113 C C . ASN A 1 259 ? 2.917 23.646 13.391 1.00 43.44 259 ASN A C 1
ATOM 2115 O O . ASN A 1 259 ? 2.290 24.699 13.284 1.00 43.44 259 ASN A O 1
ATOM 2119 N N . ASP A 1 260 ? 4.215 23.584 13.100 1.00 47.12 260 ASP A N 1
ATOM 2120 C CA . ASP A 1 260 ? 4.881 24.650 12.353 1.00 47.12 260 ASP A CA 1
ATOM 2121 C C . ASP A 1 260 ? 4.935 24.249 10.877 1.00 47.12 260 ASP A C 1
ATOM 2123 O O . ASP A 1 260 ? 5.855 23.580 10.412 1.00 47.12 260 ASP A O 1
ATOM 2127 N N . ASP A 1 261 ? 3.922 24.704 10.135 1.00 48.62 261 ASP A N 1
ATOM 2128 C CA . ASP A 1 261 ? 3.682 24.541 8.689 1.00 48.62 261 ASP A CA 1
ATOM 2129 C C . ASP A 1 261 ? 4.837 25.024 7.761 1.00 48.62 261 ASP A C 1
ATOM 2131 O O . ASP A 1 261 ? 4.632 25.191 6.557 1.00 48.62 261 ASP A O 1
ATOM 2135 N N . SER A 1 262 ? 6.047 25.307 8.267 1.00 45.00 262 SER A N 1
ATOM 2136 C CA . SER A 1 262 ? 7.100 26.019 7.514 1.00 45.00 262 SER A CA 1
ATOM 2137 C C . SER A 1 262 ? 8.447 25.312 7.362 1.00 45.00 262 SER A C 1
ATOM 2139 O O . SER A 1 262 ? 9.256 25.755 6.546 1.00 45.00 262 SER A O 1
ATOM 2141 N N . SER A 1 263 ? 8.690 24.202 8.059 1.00 48.38 263 SER A N 1
ATOM 2142 C CA . SER A 1 263 ? 9.844 23.340 7.785 1.00 48.38 263 SER A CA 1
ATOM 2143 C C . SER A 1 263 ? 9.338 22.024 7.214 1.00 48.38 263 SER A C 1
ATOM 2145 O O . SER A 1 263 ? 8.906 21.150 7.965 1.00 48.38 263 SER A O 1
ATOM 2147 N N . GLU A 1 264 ? 9.357 21.881 5.887 1.00 53.72 264 GLU A N 1
ATOM 2148 C CA . GLU A 1 264 ? 9.232 20.560 5.269 1.00 53.72 264 GLU A CA 1
ATOM 2149 C C . GLU A 1 264 ? 10.234 19.617 5.954 1.00 53.72 264 GLU A C 1
ATOM 2151 O O . GLU A 1 264 ? 11.433 19.895 6.004 1.00 53.72 264 GLU A O 1
ATOM 2156 N N . ASN A 1 265 ? 9.720 18.547 6.562 1.00 67.75 265 ASN A N 1
ATOM 2157 C CA . ASN A 1 265 ? 10.514 17.618 7.352 1.00 67.75 265 ASN A CA 1
ATOM 2158 C C . ASN A 1 265 ? 11.560 16.953 6.444 1.00 67.75 265 ASN A C 1
ATOM 2160 O O . ASN A 1 265 ? 11.211 16.173 5.556 1.00 67.75 265 ASN A O 1
ATOM 2164 N N . GLU A 1 266 ? 12.839 17.251 6.673 1.00 70.56 266 GLU A N 1
ATOM 2165 C CA . GLU A 1 266 ? 13.972 16.722 5.902 1.00 70.56 266 GLU A CA 1
ATOM 2166 C C . GLU A 1 266 ? 13.932 15.187 5.817 1.00 70.56 266 GLU A C 1
ATOM 2168 O O . GLU A 1 266 ? 14.260 14.606 4.782 1.00 70.56 266 GLU A O 1
ATOM 2173 N N . LEU A 1 267 ? 13.422 14.517 6.858 1.00 75.12 267 LEU A N 1
ATOM 2174 C CA . LEU A 1 267 ? 13.277 13.065 6.888 1.00 75.12 267 LEU A CA 1
ATOM 2175 C C . LEU A 1 267 ? 12.131 12.551 6.001 1.00 75.12 267 LEU A C 1
ATOM 2177 O O . LEU A 1 267 ? 12.257 11.503 5.367 1.00 75.12 267 LEU A O 1
ATOM 2181 N N . GLU A 1 268 ? 11.020 13.286 5.913 1.00 76.56 268 GLU A N 1
ATOM 2182 C CA . GLU A 1 268 ? 9.925 12.956 4.990 1.00 76.56 268 GLU A CA 1
ATOM 2183 C C . GLU A 1 268 ? 10.314 13.215 3.537 1.00 76.56 268 GLU A C 1
ATOM 2185 O O . GLU A 1 268 ? 10.002 12.387 2.676 1.00 76.56 268 GLU A O 1
ATOM 2190 N N . ILE A 1 269 ? 11.033 14.312 3.275 1.00 76.69 269 ILE A N 1
ATOM 2191 C CA . ILE A 1 269 ? 11.607 14.608 1.958 1.00 76.69 269 ILE A CA 1
ATOM 2192 C C . ILE A 1 269 ? 12.536 13.464 1.542 1.00 76.69 269 ILE A C 1
ATOM 2194 O O . ILE A 1 269 ? 12.341 12.879 0.475 1.00 76.69 269 ILE A O 1
ATOM 2198 N N . THR A 1 270 ? 13.471 13.084 2.417 1.00 77.56 270 THR A N 1
ATOM 2199 C CA . THR A 1 270 ? 14.430 12.000 2.161 1.00 77.56 270 THR A CA 1
ATOM 2200 C C . THR A 1 270 ? 13.712 10.668 1.919 1.00 77.56 270 THR A C 1
ATOM 2202 O O . THR A 1 270 ? 13.979 9.976 0.937 1.00 77.56 270 THR A O 1
ATOM 2205 N N . ASN A 1 271 ? 12.728 10.311 2.753 1.00 82.25 271 ASN A N 1
ATOM 2206 C CA . ASN A 1 271 ? 11.926 9.098 2.559 1.00 82.25 271 ASN A CA 1
ATOM 2207 C C . ASN A 1 271 ? 11.181 9.108 1.213 1.00 82.25 271 ASN A C 1
ATOM 2209 O O . ASN A 1 271 ? 11.138 8.094 0.515 1.00 82.25 271 ASN A O 1
ATOM 2213 N N . PHE A 1 272 ? 10.607 10.249 0.823 1.00 82.38 272 PHE A N 1
ATOM 2214 C CA . PHE A 1 272 ? 9.935 10.396 -0.464 1.00 82.38 272 PHE A CA 1
ATOM 2215 C C . PHE A 1 272 ? 10.909 10.265 -1.644 1.00 82.38 272 PHE A C 1
ATOM 2217 O O . PHE A 1 272 ? 10.594 9.578 -2.620 1.00 82.38 272 PHE A O 1
ATOM 2224 N N . GLN A 1 273 ? 12.091 10.879 -1.557 1.00 83.31 273 GLN A N 1
ATOM 2225 C CA . GLN A 1 273 ? 13.142 10.794 -2.574 1.00 83.31 273 GLN A CA 1
ATOM 2226 C C . GLN A 1 273 ? 13.620 9.354 -2.762 1.00 83.31 273 GLN A C 1
ATOM 2228 O O . GLN A 1 273 ? 13.511 8.822 -3.869 1.00 83.31 273 GLN A O 1
ATOM 2233 N N . ILE A 1 274 ? 14.041 8.685 -1.685 1.00 85.44 274 ILE A N 1
ATOM 2234 C CA . ILE A 1 274 ? 14.525 7.300 -1.737 1.00 85.44 274 ILE A CA 1
ATOM 2235 C C . ILE A 1 274 ? 13.451 6.360 -2.283 1.00 85.44 274 ILE A C 1
ATOM 2237 O O . ILE A 1 274 ? 13.728 5.542 -3.160 1.00 85.44 274 ILE A O 1
ATOM 2241 N N . LYS A 1 275 ? 12.201 6.509 -1.834 1.00 87.81 275 LYS A N 1
ATOM 2242 C CA . LYS A 1 275 ? 11.082 5.713 -2.346 1.00 87.81 275 LYS A CA 1
ATOM 2243 C C . LYS A 1 275 ? 10.911 5.861 -3.858 1.00 87.81 275 LYS A C 1
ATOM 2245 O O . LYS A 1 275 ? 10.669 4.874 -4.557 1.00 87.81 275 LYS A O 1
ATOM 2250 N N . ASN A 1 276 ? 11.010 7.085 -4.374 1.00 86.31 276 ASN A N 1
ATOM 2251 C CA . ASN A 1 276 ? 10.900 7.333 -5.808 1.00 86.31 276 ASN A CA 1
ATOM 2252 C C . ASN A 1 276 ? 12.079 6.730 -6.573 1.00 86.31 276 ASN A C 1
ATOM 2254 O O . ASN A 1 276 ? 11.849 6.033 -7.561 1.00 86.31 276 ASN A O 1
ATOM 2258 N N . LEU A 1 277 ? 13.308 6.929 -6.087 1.00 86.94 277 LEU A N 1
ATOM 2259 C CA . LEU A 1 277 ? 14.513 6.360 -6.690 1.00 86.94 277 LEU A CA 1
ATOM 2260 C C . LEU A 1 277 ? 14.451 4.828 -6.728 1.00 86.94 277 LEU A C 1
ATOM 2262 O O . LEU A 1 277 ? 14.669 4.223 -7.778 1.00 86.94 277 LEU A O 1
ATOM 2266 N N . TYR A 1 278 ? 14.045 4.195 -5.624 1.00 88.06 278 TYR A N 1
ATOM 2267 C CA . TYR A 1 278 ? 13.832 2.752 -5.552 1.00 88.06 278 TYR A CA 1
ATOM 2268 C C . TYR A 1 278 ? 12.814 2.270 -6.592 1.00 88.06 278 TYR A C 1
ATOM 2270 O O . TYR A 1 278 ? 13.060 1.297 -7.309 1.00 88.06 278 TYR A O 1
ATOM 2278 N N . HIS A 1 279 ? 11.673 2.957 -6.718 1.00 88.62 279 HIS A N 1
ATOM 2279 C CA . HIS A 1 279 ? 10.653 2.608 -7.705 1.00 88.62 279 HIS A CA 1
ATOM 2280 C C . HIS A 1 279 ? 11.113 2.809 -9.154 1.00 88.62 279 HIS A C 1
ATOM 2282 O O . HIS A 1 279 ? 10.749 1.997 -10.014 1.00 88.62 279 HIS A O 1
ATOM 2288 N N . ASP A 1 280 ? 11.894 3.851 -9.437 1.00 87.56 280 ASP A N 1
ATOM 2289 C CA . ASP A 1 280 ? 12.452 4.092 -10.766 1.00 87.56 280 ASP A CA 1
ATOM 2290 C C . ASP A 1 280 ? 13.507 3.038 -11.130 1.00 87.56 280 ASP A C 1
ATOM 2292 O O . ASP A 1 280 ? 13.385 2.418 -12.192 1.00 87.56 280 ASP A O 1
ATOM 2296 N N . GLY A 1 281 ? 14.424 2.704 -10.217 1.00 87.75 281 GLY A N 1
ATOM 2297 C CA . GLY A 1 281 ? 15.366 1.595 -10.394 1.00 87.75 281 GLY A CA 1
ATOM 2298 C C . GLY A 1 281 ? 14.650 0.257 -10.621 1.00 87.75 281 GLY A C 1
ATOM 2299 O O . GLY A 1 281 ? 14.906 -0.453 -11.596 1.00 87.75 281 GLY A O 1
ATOM 2300 N N . LEU A 1 282 ? 13.639 -0.067 -9.804 1.00 89.75 282 LEU A N 1
ATOM 2301 C CA . LEU A 1 282 ? 12.790 -1.253 -9.993 1.00 89.75 282 LEU A CA 1
ATOM 2302 C C . LEU A 1 282 ? 12.134 -1.288 -11.372 1.00 89.75 282 LEU A C 1
ATOM 2304 O O . LEU A 1 282 ? 12.020 -2.347 -12.000 1.00 89.75 282 LEU A O 1
ATOM 2308 N N . LYS A 1 283 ? 11.621 -0.148 -11.828 1.00 90.38 283 LYS A N 1
ATOM 2309 C CA . LYS A 1 283 ? 10.958 -0.021 -13.122 1.00 90.38 283 LYS A CA 1
ATOM 2310 C C . LYS A 1 283 ? 11.944 -0.258 -14.258 1.00 90.38 283 LYS A C 1
ATOM 2312 O O . LYS A 1 283 ? 11.607 -1.028 -15.158 1.00 90.38 283 LYS A O 1
ATOM 2317 N N . ASP A 1 284 ? 13.134 0.325 -14.192 1.00 89.44 284 ASP A N 1
ATOM 2318 C CA . ASP A 1 284 ? 14.197 0.116 -15.175 1.00 89.44 284 ASP A CA 1
ATOM 2319 C C . ASP A 1 284 ? 14.630 -1.351 -15.221 1.00 89.44 284 ASP A C 1
ATOM 2321 O O . ASP A 1 284 ? 14.614 -1.969 -16.290 1.00 89.44 284 ASP A O 1
ATOM 2325 N N . CYS A 1 285 ? 14.837 -1.976 -14.062 1.00 91.69 285 CYS A N 1
ATOM 2326 C CA . CYS A 1 285 ? 15.136 -3.402 -13.961 1.00 91.69 285 CYS A CA 1
ATOM 2327 C C . CYS A 1 285 ? 14.041 -4.306 -14.542 1.00 91.69 285 CYS A C 1
ATOM 2329 O O . CYS A 1 285 ? 14.318 -5.325 -15.178 1.00 91.69 285 CYS A O 1
ATOM 2331 N N . ASN A 1 286 ? 12.770 -3.942 -14.362 1.00 90.56 286 ASN A N 1
ATOM 2332 C CA . ASN A 1 286 ? 11.641 -4.680 -14.935 1.00 90.56 286 ASN A CA 1
ATOM 2333 C C . ASN A 1 286 ? 11.493 -4.481 -16.454 1.00 90.56 286 ASN A C 1
ATOM 2335 O O . ASN A 1 286 ? 10.900 -5.321 -17.146 1.00 90.56 286 ASN A O 1
ATOM 2339 N N . GLU A 1 287 ? 11.975 -3.355 -16.966 1.00 89.31 287 GLU A N 1
ATOM 2340 C CA . GLU A 1 287 ? 11.936 -2.970 -18.373 1.00 89.31 287 GLU A CA 1
ATOM 2341 C C . GLU A 1 287 ? 13.081 -3.599 -19.184 1.00 89.31 287 GLU A C 1
ATOM 2343 O O . GLU A 1 287 ? 12.850 -4.018 -20.328 1.00 89.31 287 GLU A O 1
ATOM 2348 N N . GLY A 1 288 ? 14.241 -3.783 -18.548 1.00 90.00 288 GLY A N 1
ATOM 2349 C CA . GLY A 1 288 ? 15.418 -4.482 -19.062 1.00 90.00 288 GLY A CA 1
ATOM 2350 C C . GLY A 1 288 ? 16.442 -3.564 -19.737 1.00 90.00 288 GLY A C 1
ATOM 2351 O O . GLY A 1 288 ? 16.112 -2.459 -20.170 1.00 90.00 288 GLY A O 1
ATOM 2352 N N . TYR A 1 289 ? 17.671 -4.070 -19.878 1.00 89.31 289 TYR A N 1
ATOM 2353 C CA . TYR A 1 289 ? 18.857 -3.303 -20.280 1.00 89.31 289 TYR A CA 1
ATOM 2354 C C . TYR A 1 289 ? 18.700 -2.515 -21.592 1.00 89.31 289 TYR A C 1
ATOM 2356 O O . TYR A 1 289 ? 19.000 -1.328 -21.643 1.00 89.31 289 TYR A O 1
ATOM 2364 N N . ASP A 1 290 ? 18.125 -3.121 -22.638 1.00 84.25 290 ASP A N 1
ATOM 2365 C CA . ASP A 1 290 ? 17.889 -2.432 -23.919 1.00 84.25 290 ASP A CA 1
ATOM 2366 C C . ASP A 1 290 ? 17.028 -1.158 -23.769 1.00 84.25 290 ASP A C 1
ATOM 2368 O O . ASP A 1 290 ? 17.196 -0.194 -24.515 1.00 84.25 290 ASP A O 1
ATOM 2372 N N . LEU A 1 291 ? 16.046 -1.167 -22.856 1.00 83.69 291 LEU A N 1
ATOM 2373 C CA . LEU A 1 291 ? 15.163 -0.018 -22.634 1.00 83.69 291 LEU A CA 1
ATOM 2374 C C . LEU A 1 291 ? 15.806 1.007 -21.692 1.00 83.69 291 LEU A C 1
ATOM 2376 O O . LEU A 1 291 ? 15.570 2.199 -21.874 1.00 83.69 291 LEU A O 1
ATOM 2380 N N . TYR A 1 292 ? 16.634 0.556 -20.751 1.00 86.19 292 TYR A N 1
ATOM 2381 C CA . TYR A 1 292 ? 17.496 1.418 -19.942 1.00 86.19 292 TYR A CA 1
ATOM 2382 C C . TYR A 1 292 ? 18.462 2.225 -20.830 1.00 86.19 292 TYR A C 1
ATOM 2384 O O . TYR A 1 292 ? 18.396 3.454 -20.826 1.00 86.19 292 TYR A O 1
ATOM 2392 N N . LEU A 1 293 ? 19.217 1.562 -21.718 1.00 83.69 293 LEU A N 1
ATOM 2393 C CA . LEU A 1 293 ? 20.098 2.230 -22.687 1.00 83.69 293 LEU A CA 1
ATOM 2394 C C . LEU A 1 293 ? 19.336 3.227 -23.566 1.00 83.69 293 LEU A C 1
ATOM 2396 O O . LEU A 1 293 ? 19.804 4.333 -23.820 1.00 83.69 293 LEU A O 1
ATOM 2400 N N . ALA A 1 294 ? 18.134 2.861 -24.028 1.00 79.31 294 ALA A N 1
ATOM 2401 C CA . ALA A 1 294 ? 17.320 3.748 -24.858 1.00 79.31 294 ALA A CA 1
ATOM 2402 C C . ALA A 1 294 ? 16.906 5.027 -24.121 1.00 79.31 294 ALA A C 1
ATOM 2404 O O . ALA A 1 294 ? 16.824 6.082 -24.747 1.00 79.31 294 ALA A O 1
ATOM 2405 N N . LYS A 1 295 ? 16.654 4.955 -22.810 1.00 81.12 295 LYS A N 1
ATOM 2406 C CA . LYS A 1 295 ? 16.372 6.142 -21.996 1.00 81.12 295 LYS A CA 1
ATOM 2407 C C . LYS A 1 295 ? 17.618 6.996 -21.801 1.00 81.12 295 LYS A C 1
ATOM 2409 O O . LYS A 1 295 ? 17.506 8.200 -22.001 1.00 81.12 295 LYS A O 1
ATOM 2414 N N . GLY A 1 296 ? 18.763 6.388 -21.481 1.00 78.56 296 GLY A N 1
ATOM 2415 C CA . GLY A 1 296 ? 20.043 7.095 -21.344 1.00 78.56 296 GLY A CA 1
ATOM 2416 C C . GLY A 1 296 ? 20.418 7.836 -22.627 1.00 78.56 296 GLY A C 1
ATOM 2417 O O . GLY A 1 296 ? 20.617 9.048 -22.615 1.00 78.56 296 GLY A O 1
ATOM 2418 N N . CYS A 1 297 ? 20.337 7.142 -23.765 1.00 78.69 297 CYS A N 1
ATOM 2419 C CA . CYS A 1 297 ? 20.550 7.733 -25.080 1.00 78.69 297 CYS A CA 1
ATOM 2420 C C . CYS A 1 297 ? 19.584 8.903 -25.353 1.00 78.69 297 CYS A C 1
ATOM 2422 O O . CYS A 1 297 ? 20.016 9.987 -25.719 1.00 78.69 297 CYS A O 1
ATOM 2424 N N . VAL A 1 298 ? 18.273 8.747 -25.123 1.00 74.44 298 VAL A N 1
ATOM 2425 C CA . VAL A 1 298 ? 17.295 9.838 -25.338 1.00 74.44 298 VAL A CA 1
ATOM 2426 C C . VAL A 1 298 ? 17.475 11.006 -24.359 1.00 74.44 298 VAL A C 1
ATOM 2428 O O . VAL A 1 298 ? 17.128 12.133 -24.703 1.00 74.44 298 VAL A O 1
ATOM 2431 N N . TYR A 1 299 ? 17.971 10.757 -23.148 1.00 74.00 299 TYR A N 1
ATOM 2432 C CA . TYR A 1 299 ? 18.255 11.800 -22.164 1.00 74.00 299 TYR A CA 1
ATOM 2433 C C . TYR A 1 299 ? 19.471 12.639 -22.577 1.00 74.00 299 TYR A C 1
ATOM 2435 O O . TYR A 1 299 ? 19.400 13.867 -22.541 1.00 74.00 299 TYR A O 1
ATOM 2443 N N . TYR A 1 300 ? 20.546 11.985 -23.030 1.00 67.94 300 TYR A N 1
ATOM 2444 C CA . TYR A 1 300 ? 21.755 12.650 -23.524 1.00 67.94 300 TYR A CA 1
ATOM 2445 C C . TYR A 1 300 ? 21.503 13.401 -24.838 1.00 67.94 300 TYR A C 1
ATOM 2447 O O . TYR A 1 300 ? 21.967 14.524 -25.042 1.00 67.94 300 TYR A O 1
ATOM 2455 N N . LEU A 1 301 ? 20.704 12.804 -25.723 1.00 70.31 301 LEU A N 1
ATOM 2456 C CA . LEU A 1 301 ? 20.252 13.420 -26.960 1.00 70.31 301 LEU A CA 1
ATOM 2457 C C . LEU A 1 301 ? 19.190 14.476 -26.645 1.00 70.31 301 LEU A C 1
ATOM 2459 O O . LEU A 1 301 ? 17.991 14.199 -26.675 1.00 70.31 301 LEU A O 1
ATOM 2463 N N . ASN A 1 302 ? 19.660 15.687 -26.321 1.00 63.94 302 ASN A N 1
ATOM 2464 C CA . ASN A 1 302 ? 18.881 16.899 -26.060 1.00 63.94 302 ASN A CA 1
ATOM 2465 C C . ASN A 1 302 ? 17.523 16.888 -26.789 1.00 63.94 302 ASN A C 1
ATOM 2467 O O . ASN A 1 302 ? 17.452 16.611 -27.987 1.00 63.94 302 ASN A O 1
ATOM 2471 N N . SER A 1 303 ? 16.448 17.275 -26.090 1.00 63.62 303 SER A N 1
ATOM 2472 C CA . SER A 1 303 ? 15.083 17.414 -26.631 1.00 63.62 303 SER A CA 1
ATOM 2473 C C . SER A 1 303 ? 14.988 18.086 -28.016 1.00 63.62 303 SER A C 1
ATOM 2475 O O . SER A 1 303 ? 14.047 17.808 -28.760 1.00 63.62 303 SER A O 1
ATOM 2477 N N . LYS A 1 304 ? 15.978 18.913 -28.389 1.00 66.12 304 LYS A N 1
ATOM 2478 C CA . LYS A 1 304 ? 16.143 19.533 -29.713 1.00 66.12 304 LYS A CA 1
ATOM 2479 C C . LYS A 1 304 ? 16.252 18.530 -30.882 1.00 66.12 304 LYS A C 1
ATOM 2481 O O . LYS A 1 304 ? 15.800 18.862 -31.976 1.00 66.12 304 LYS A O 1
ATOM 2486 N N . TYR A 1 305 ? 16.803 17.328 -30.679 1.00 74.19 305 TYR A N 1
ATOM 2487 C CA . TYR A 1 305 ? 17.149 16.388 -31.764 1.00 74.19 305 TYR A CA 1
ATOM 2488 C C . TYR A 1 305 ? 16.345 15.080 -31.770 1.00 74.19 305 TYR A C 1
ATOM 2490 O O . TYR A 1 305 ? 16.598 14.209 -32.599 1.00 74.19 305 TYR A O 1
ATOM 2498 N N . GLN A 1 306 ? 15.328 14.937 -30.911 1.00 73.75 306 GLN A N 1
ATOM 2499 C CA . GLN A 1 306 ? 14.513 13.711 -30.853 1.00 73.75 306 GLN A CA 1
ATOM 2500 C C . GLN A 1 306 ? 13.879 13.321 -32.199 1.00 73.75 306 GLN A C 1
ATOM 2502 O O . GLN A 1 306 ? 13.709 12.138 -32.482 1.00 73.75 306 GLN A O 1
ATOM 2507 N N . GLU A 1 307 ? 13.535 14.298 -33.042 1.00 78.69 307 GLU A N 1
ATOM 2508 C CA . GLU A 1 307 ? 12.942 14.063 -34.368 1.00 78.69 307 GLU A CA 1
ATOM 2509 C C . GLU A 1 307 ? 13.943 13.497 -35.390 1.00 78.69 307 GLU A C 1
ATOM 2511 O O . GLU A 1 307 ? 13.533 12.938 -36.405 1.00 78.69 307 GLU A O 1
ATOM 2516 N N . CYS A 1 308 ? 15.243 13.603 -35.109 1.00 82.38 308 CYS A N 1
ATOM 2517 C CA . CYS A 1 308 ? 16.329 13.103 -35.949 1.00 82.38 308 CYS A CA 1
ATOM 2518 C C . CYS A 1 308 ? 16.678 11.634 -35.648 1.00 82.38 308 CYS A C 1
ATOM 2520 O O . CYS A 1 308 ? 17.548 11.048 -36.282 1.00 82.38 308 CYS A O 1
ATOM 2522 N N . ILE A 1 309 ? 16.015 11.018 -34.668 1.00 77.88 309 ILE A N 1
ATOM 2523 C CA . ILE A 1 309 ? 16.253 9.630 -34.276 1.00 77.88 309 ILE A CA 1
ATOM 2524 C C . ILE A 1 309 ? 15.129 8.764 -34.839 1.00 77.88 309 ILE A C 1
ATOM 2526 O O . ILE A 1 309 ? 13.952 8.956 -34.522 1.00 77.88 309 ILE A O 1
ATOM 2530 N N . PHE A 1 310 ? 15.472 7.767 -35.650 1.00 77.81 310 PHE A N 1
ATOM 2531 C CA . PHE A 1 310 ? 14.476 6.898 -36.268 1.00 77.81 310 PHE A CA 1
ATOM 2532 C C . PHE A 1 310 ? 14.283 5.613 -35.447 1.00 77.81 310 PHE A C 1
ATOM 2534 O O . PHE A 1 310 ? 15.243 4.962 -35.028 1.00 77.81 310 PHE A O 1
ATOM 2541 N N . GLU A 1 311 ? 13.022 5.205 -35.224 1.00 64.75 311 GLU A N 1
ATOM 2542 C CA . GLU A 1 311 ? 12.656 3.946 -34.541 1.00 64.75 311 GLU A CA 1
ATOM 2543 C C . GLU A 1 311 ? 12.911 2.706 -35.441 1.00 64.75 311 GLU A C 1
ATOM 2545 O O . GLU A 1 311 ? 12.035 1.856 -35.650 1.00 64.75 311 GLU A O 1
ATOM 2550 N N . GLY A 1 312 ? 14.133 2.584 -35.964 1.00 69.31 312 GLY A N 1
ATOM 2551 C CA . GLY A 1 312 ? 14.594 1.520 -36.851 1.00 69.31 312 GLY A CA 1
ATOM 2552 C C . GLY A 1 312 ? 14.429 1.824 -38.343 1.00 69.31 312 GLY A C 1
ATOM 2553 O O . GLY A 1 312 ? 14.009 2.904 -38.749 1.00 69.31 312 GLY A O 1
ATOM 2554 N N . LEU A 1 313 ? 14.777 0.828 -39.163 1.00 75.50 313 LEU A N 1
ATOM 2555 C CA . LEU A 1 313 ? 14.702 0.908 -40.623 1.00 75.50 313 LEU A CA 1
ATOM 2556 C C . LEU A 1 313 ? 13.277 1.207 -41.129 1.00 75.50 313 LEU A C 1
ATOM 2558 O O . LEU A 1 313 ? 12.304 0.717 -40.540 1.00 75.50 313 LEU A O 1
ATOM 2562 N N . PRO A 1 314 ? 13.159 1.930 -42.255 1.00 77.06 314 PRO A N 1
ATOM 2563 C CA . PRO A 1 314 ? 11.886 2.331 -42.831 1.00 77.06 314 PRO A CA 1
ATOM 2564 C C . PRO A 1 314 ? 11.074 1.097 -43.226 1.00 77.06 314 PRO A C 1
ATOM 2566 O O . PRO A 1 314 ? 11.583 0.142 -43.819 1.00 77.06 314 PRO A O 1
ATOM 2569 N N . ALA A 1 315 ? 9.795 1.093 -42.865 1.00 79.19 315 ALA A N 1
ATOM 2570 C CA . ALA A 1 315 ? 8.912 -0.045 -43.091 1.00 79.19 315 ALA A CA 1
ATOM 2571 C C . ALA A 1 315 ? 8.387 -0.136 -44.536 1.00 79.19 315 ALA A C 1
ATOM 2573 O O . ALA A 1 315 ? 8.003 -1.228 -44.970 1.00 79.19 315 ALA A O 1
ATOM 2574 N N . ASP A 1 316 ? 8.332 0.993 -45.245 1.00 83.44 316 ASP A N 1
ATOM 2575 C CA . ASP A 1 316 ? 7.882 1.145 -46.630 1.00 83.44 316 ASP A CA 1
ATOM 2576 C C . ASP A 1 316 ? 8.412 2.457 -47.250 1.00 83.44 316 ASP A C 1
ATOM 2578 O O . ASP A 1 316 ? 9.092 3.236 -46.582 1.00 83.44 316 ASP A O 1
ATOM 2582 N N . ASP A 1 317 ? 8.124 2.689 -48.536 1.00 80.50 317 ASP A N 1
ATOM 2583 C CA . ASP A 1 317 ? 8.612 3.856 -49.290 1.00 80.50 317 ASP A CA 1
ATOM 2584 C C . ASP A 1 317 ? 8.070 5.193 -48.754 1.00 80.50 317 ASP A C 1
ATOM 2586 O O . ASP A 1 317 ? 8.717 6.231 -48.904 1.00 80.50 317 ASP A O 1
ATOM 2590 N N . ASP A 1 318 ? 6.882 5.183 -48.137 1.00 80.25 318 ASP A N 1
ATOM 2591 C CA . ASP A 1 318 ? 6.303 6.376 -47.518 1.00 80.25 318 ASP A CA 1
ATOM 2592 C C . ASP A 1 318 ? 7.038 6.691 -46.208 1.00 80.25 318 ASP A C 1
ATOM 2594 O O . ASP A 1 318 ? 7.405 7.840 -45.977 1.00 80.25 318 ASP A O 1
ATOM 2598 N N . ASP A 1 319 ? 7.300 5.680 -45.374 1.00 79.06 319 ASP A N 1
ATOM 2599 C CA . ASP A 1 319 ? 8.107 5.803 -44.153 1.00 79.06 319 ASP A CA 1
ATOM 2600 C C . ASP A 1 319 ? 9.539 6.247 -44.475 1.00 79.06 319 ASP A C 1
ATOM 2602 O O . ASP A 1 319 ? 10.051 7.175 -43.856 1.00 79.06 319 ASP A O 1
ATOM 2606 N N . PHE A 1 320 ? 10.150 5.674 -45.517 1.00 86.62 320 PHE A N 1
ATOM 2607 C CA . PHE A 1 320 ? 11.452 6.122 -46.011 1.00 86.62 320 PHE A CA 1
ATOM 2608 C C . PHE A 1 320 ? 11.414 7.584 -46.455 1.00 86.62 320 PHE A C 1
ATOM 2610 O O . PHE A 1 320 ? 12.302 8.349 -46.103 1.00 86.62 320 PHE A O 1
ATOM 2617 N N . TYR A 1 321 ? 10.363 8.011 -47.159 1.00 87.06 321 TYR A N 1
ATOM 2618 C CA . TYR A 1 321 ? 10.208 9.411 -47.543 1.00 87.06 321 TYR A CA 1
ATOM 2619 C C . TYR A 1 321 ? 10.053 10.349 -46.336 1.00 87.06 321 TYR A C 1
ATOM 2621 O O . TYR A 1 321 ? 10.673 11.409 -46.312 1.00 87.06 321 TYR A O 1
ATOM 2629 N N . TYR A 1 322 ? 9.268 9.973 -45.321 1.00 84.94 322 TYR A N 1
ATOM 2630 C CA . TYR A 1 322 ? 9.143 10.758 -44.087 1.00 84.94 322 TYR A CA 1
ATOM 2631 C C . TYR A 1 322 ? 10.466 10.849 -43.327 1.00 84.94 322 TYR A C 1
ATOM 2633 O O . TYR A 1 322 ? 10.838 11.934 -42.884 1.00 84.94 322 TYR A O 1
ATOM 2641 N N . GLN A 1 323 ? 11.190 9.737 -43.217 1.00 88.00 323 GLN A N 1
ATOM 2642 C CA . GLN A 1 323 ? 12.527 9.734 -42.636 1.00 88.00 323 GLN A CA 1
ATOM 2643 C C . GLN A 1 323 ? 13.500 10.566 -43.476 1.00 88.00 323 GLN A C 1
ATOM 2645 O O . GLN A 1 323 ? 14.301 11.288 -42.906 1.00 88.00 323 GLN A O 1
ATOM 2650 N N . CYS A 1 324 ? 13.394 10.558 -44.808 1.00 88.88 324 CYS A N 1
ATOM 2651 C CA . CYS A 1 324 ? 14.187 11.423 -45.680 1.00 88.88 324 CYS A CA 1
ATOM 2652 C C . CYS A 1 324 ? 13.906 12.912 -45.457 1.00 88.88 324 CYS A C 1
ATOM 2654 O O . CYS A 1 324 ? 14.852 13.688 -45.436 1.00 88.88 324 CYS A O 1
ATOM 2656 N N . ILE A 1 325 ? 12.644 13.316 -45.254 1.00 86.81 325 ILE A N 1
ATOM 2657 C CA . ILE A 1 325 ? 12.308 14.711 -44.917 1.00 86.81 325 ILE A CA 1
ATOM 2658 C C . ILE A 1 325 ? 13.057 15.128 -43.652 1.00 86.81 325 ILE A C 1
ATOM 2660 O O . ILE A 1 325 ? 13.785 16.114 -43.689 1.00 86.81 325 ILE A O 1
ATOM 2664 N N . LEU A 1 326 ? 12.914 14.347 -42.576 1.00 86.94 326 LEU A N 1
ATOM 2665 C CA . LEU A 1 326 ? 13.564 14.613 -41.290 1.00 86.94 326 LEU A CA 1
ATOM 2666 C C . LEU A 1 326 ? 15.091 14.567 -41.409 1.00 86.94 326 LEU A C 1
ATOM 2668 O O . LEU A 1 326 ? 15.777 15.426 -40.874 1.00 86.94 326 LEU A O 1
ATOM 2672 N N . PHE A 1 327 ? 15.623 13.597 -42.156 1.00 87.81 327 PHE A N 1
ATOM 2673 C CA . PHE A 1 327 ? 17.051 13.460 -42.415 1.00 87.81 327 PHE A CA 1
ATOM 2674 C C . PHE A 1 327 ? 17.616 14.722 -43.066 1.00 87.81 327 PHE A C 1
ATOM 2676 O O . PHE A 1 327 ? 18.644 15.206 -42.618 1.00 87.81 327 PHE A O 1
ATOM 2683 N N . THR A 1 328 ? 16.936 15.281 -44.069 1.00 88.56 328 THR A N 1
ATOM 2684 C CA . THR A 1 328 ? 17.394 16.475 -44.802 1.00 88.56 328 THR A CA 1
ATOM 2685 C C . THR A 1 328 ? 17.215 17.797 -44.050 1.00 88.56 328 THR A C 1
ATOM 2687 O O . THR A 1 328 ? 17.593 18.834 -44.585 1.00 88.56 328 THR A O 1
ATOM 2690 N N . GLU A 1 329 ? 16.617 17.809 -42.854 1.00 88.38 329 GLU A N 1
ATOM 2691 C CA . GLU A 1 329 ? 16.505 19.045 -42.072 1.00 88.38 329 GLU A CA 1
ATOM 2692 C C . GLU A 1 329 ? 17.875 19.480 -41.537 1.00 88.38 329 GLU A C 1
ATOM 2694 O O . GLU A 1 329 ? 18.605 18.667 -40.969 1.00 88.38 329 GLU A O 1
ATOM 2699 N N . ASP A 1 330 ? 18.188 20.776 -41.639 1.00 84.75 330 ASP A N 1
ATOM 2700 C CA . ASP A 1 330 ? 19.489 21.339 -41.239 1.00 84.75 330 ASP A CA 1
ATOM 2701 C C . ASP A 1 330 ? 19.873 20.961 -39.798 1.00 84.75 330 ASP A C 1
ATOM 2703 O O . ASP A 1 330 ? 21.000 20.550 -39.533 1.00 84.75 330 ASP A O 1
ATOM 2707 N N . LYS A 1 331 ? 18.902 21.004 -38.873 1.00 84.62 331 LYS A N 1
ATOM 2708 C CA . LYS A 1 331 ? 19.090 20.612 -37.465 1.00 84.62 331 LYS A CA 1
ATOM 2709 C C . LYS A 1 331 ? 19.488 19.140 -37.294 1.00 84.62 331 LYS A C 1
ATOM 2711 O O . LYS A 1 331 ? 20.183 18.805 -36.344 1.00 84.62 331 LYS A O 1
ATOM 2716 N N . CYS A 1 332 ? 19.006 18.261 -38.173 1.00 84.69 332 CYS A N 1
ATOM 2717 C CA . CYS A 1 332 ? 19.308 16.837 -38.118 1.00 84.69 332 CYS A CA 1
ATOM 2718 C C . CYS A 1 332 ? 20.640 16.535 -38.792 1.00 84.69 332 CYS A C 1
ATOM 2720 O O . CYS A 1 332 ? 21.381 15.701 -38.291 1.00 84.69 332 CYS A O 1
ATOM 2722 N N . GLN A 1 333 ? 20.977 17.251 -39.866 1.00 85.81 333 GLN A N 1
ATOM 2723 C CA . GLN A 1 333 ? 22.310 17.187 -40.460 1.00 85.81 333 GLN A CA 1
ATOM 2724 C C . GLN A 1 333 ? 23.385 17.614 -39.455 1.00 85.81 333 GLN A C 1
ATOM 2726 O O . GLN A 1 333 ? 24.346 16.878 -39.273 1.00 85.81 333 GLN A O 1
ATOM 2731 N N . GLU A 1 334 ? 23.186 18.723 -38.733 1.00 82.12 334 GLU A N 1
ATOM 2732 C CA . GLU A 1 334 ? 24.075 19.145 -37.638 1.00 82.12 334 GLU A CA 1
ATOM 2733 C C . GLU A 1 334 ? 24.233 18.034 -36.585 1.00 82.12 334 GLU A C 1
ATOM 2735 O O . GLU A 1 334 ? 25.350 17.622 -36.277 1.00 82.12 334 GLU A O 1
ATOM 2740 N N . PHE A 1 335 ? 23.112 17.470 -36.124 1.00 83.12 335 PHE A N 1
ATOM 2741 C CA . PHE A 1 335 ? 23.086 16.379 -35.151 1.00 83.12 335 PHE A CA 1
ATOM 2742 C C . PHE A 1 335 ? 23.840 15.117 -35.604 1.00 83.12 335 PHE A C 1
ATOM 2744 O O . PHE A 1 335 ? 24.584 14.529 -34.825 1.00 83.12 335 PHE A O 1
ATOM 2751 N N . TYR A 1 336 ? 23.684 14.684 -36.858 1.00 82.19 336 TYR A N 1
ATOM 2752 C CA . TYR A 1 336 ? 24.331 13.460 -37.349 1.00 82.19 336 TYR A CA 1
ATOM 2753 C C . TYR A 1 336 ? 25.861 13.547 -37.401 1.00 82.19 336 TYR A C 1
ATOM 2755 O O . TYR A 1 336 ? 26.522 12.512 -37.503 1.00 82.19 336 TYR A O 1
ATOM 2763 N N . HIS A 1 337 ? 26.424 14.753 -37.332 1.00 77.38 337 HIS A N 1
ATOM 2764 C CA . HIS A 1 337 ? 27.865 14.980 -37.291 1.00 77.38 337 HIS A CA 1
ATOM 2765 C C . HIS A 1 337 ? 28.429 15.118 -35.865 1.00 77.38 337 HIS A C 1
ATOM 2767 O O . HIS A 1 337 ? 29.650 15.197 -35.716 1.00 77.38 337 HIS A O 1
ATOM 2773 N N . GLU A 1 338 ? 27.589 15.094 -34.825 1.00 75.25 338 GLU A N 1
ATOM 2774 C CA . GLU A 1 338 ? 28.029 15.041 -33.428 1.00 75.25 338 GLU A CA 1
ATOM 2775 C C . GLU A 1 338 ? 28.389 13.598 -33.004 1.00 75.25 338 GLU A C 1
ATOM 2777 O O . GLU A 1 338 ? 27.769 12.632 -33.467 1.00 75.25 338 GLU A O 1
ATOM 2782 N N . PRO A 1 339 ? 29.397 13.407 -32.129 1.00 68.44 339 PRO A N 1
ATOM 2783 C CA . PRO A 1 339 ? 29.721 12.090 -31.588 1.00 68.44 339 PRO A CA 1
ATOM 2784 C C . PRO A 1 339 ? 28.568 11.553 -30.727 1.00 68.44 339 PRO A C 1
ATOM 2786 O O . PRO A 1 339 ? 28.014 12.263 -29.889 1.00 68.44 339 PRO A O 1
ATOM 2789 N N . LEU A 1 340 ? 28.217 10.280 -30.926 1.00 73.69 340 LEU A N 1
ATOM 2790 C CA . LEU A 1 340 ? 27.189 9.609 -30.131 1.00 73.69 340 LEU A CA 1
ATOM 2791 C C . LEU A 1 340 ? 27.682 9.344 -28.709 1.00 73.69 340 LEU A C 1
ATOM 2793 O O . LEU A 1 340 ? 28.862 9.059 -28.502 1.00 73.69 340 LEU A O 1
ATOM 2797 N N . SER A 1 341 ? 26.754 9.348 -27.750 1.00 75.44 341 SER A N 1
ATOM 2798 C CA . SER A 1 341 ? 27.029 8.776 -26.433 1.00 75.44 341 SER A CA 1
ATOM 2799 C C . SER A 1 341 ? 27.300 7.269 -26.544 1.00 75.44 341 SER A C 1
ATOM 2801 O O . SER A 1 341 ? 26.941 6.615 -27.537 1.00 75.44 341 SER A O 1
ATOM 2803 N N . GLU A 1 342 ? 27.930 6.702 -25.519 1.00 77.81 342 GLU A N 1
ATOM 2804 C CA . GLU A 1 342 ? 28.236 5.272 -25.459 1.00 77.81 342 GLU A CA 1
ATOM 2805 C C . GLU A 1 342 ? 26.955 4.422 -25.542 1.00 77.81 342 GLU A C 1
ATOM 2807 O O . GLU A 1 342 ? 26.868 3.486 -26.340 1.00 77.81 342 GLU A O 1
ATOM 2812 N N . GLU A 1 343 ? 25.891 4.827 -24.842 1.00 77.62 343 GLU A N 1
ATOM 2813 C CA . GLU A 1 343 ? 24.597 4.138 -24.843 1.00 77.62 343 GLU A CA 1
ATOM 2814 C C . GLU A 1 343 ? 23.942 4.153 -26.228 1.00 77.62 343 GLU A C 1
ATOM 2816 O O . GLU A 1 343 ? 23.391 3.144 -26.683 1.00 77.62 343 GLU A O 1
ATOM 2821 N N . CYS A 1 344 ? 24.006 5.293 -26.924 1.00 79.12 344 CYS A N 1
ATOM 2822 C CA . CYS A 1 344 ? 23.487 5.419 -28.282 1.00 79.12 344 CYS A CA 1
ATOM 2823 C C . CYS A 1 344 ? 24.266 4.547 -29.274 1.00 79.12 344 CYS A C 1
ATOM 2825 O O . CYS A 1 344 ? 23.659 3.955 -30.170 1.00 79.12 344 CYS A O 1
ATOM 2827 N N . SER A 1 345 ? 25.582 4.431 -29.088 1.00 80.00 345 SER A N 1
ATOM 2828 C CA . SER A 1 345 ? 26.455 3.599 -29.920 1.00 80.00 345 SER A CA 1
ATOM 2829 C C . SER A 1 345 ? 26.109 2.112 -29.772 1.00 80.00 345 SER A C 1
ATOM 2831 O O . SER A 1 345 ? 25.873 1.430 -30.770 1.00 80.00 345 SER A O 1
ATOM 2833 N N . ILE A 1 346 ? 25.930 1.625 -28.537 1.00 79.19 346 ILE A N 1
ATOM 2834 C CA . ILE A 1 346 ? 25.530 0.231 -28.261 1.00 79.19 346 ILE A CA 1
ATOM 2835 C C . ILE A 1 346 ? 24.161 -0.097 -28.888 1.00 79.19 346 ILE A C 1
ATOM 2837 O O . ILE A 1 346 ? 23.948 -1.176 -29.453 1.00 79.19 346 ILE A O 1
ATOM 2841 N N . LEU A 1 347 ? 23.196 0.827 -28.817 1.00 77.25 347 LEU A N 1
ATOM 2842 C CA . LEU A 1 347 ? 21.874 0.634 -29.430 1.00 77.25 347 LEU A CA 1
ATOM 2843 C C . LEU A 1 347 ? 21.916 0.605 -30.959 1.00 77.25 347 LEU A C 1
ATOM 2845 O O . LEU A 1 347 ? 21.105 -0.106 -31.571 1.00 77.25 347 LEU A O 1
ATOM 2849 N N . GLN A 1 348 ? 22.820 1.385 -31.552 1.00 75.94 348 GLN A N 1
ATOM 2850 C CA . GLN A 1 348 ? 23.053 1.431 -32.989 1.00 75.94 348 GLN A CA 1
ATOM 2851 C C . GLN A 1 348 ? 23.639 0.098 -33.477 1.00 75.94 348 GLN A C 1
ATOM 2853 O O . GLN A 1 348 ? 23.111 -0.482 -34.425 1.00 75.94 348 GLN A O 1
ATOM 2858 N N . GLU A 1 349 ? 24.628 -0.464 -32.774 1.00 78.81 349 GLU A N 1
ATOM 2859 C CA . GLU A 1 349 ? 25.184 -1.794 -33.076 1.00 78.81 349 GLU A CA 1
ATOM 2860 C C . GLU A 1 349 ? 24.142 -2.921 -32.975 1.00 78.81 349 GLU A C 1
ATOM 2862 O O . GLU A 1 349 ? 24.161 -3.878 -33.752 1.00 78.81 349 GLU A O 1
ATOM 2867 N N . LYS A 1 350 ? 23.189 -2.806 -32.041 1.00 76.75 350 LYS A N 1
ATOM 2868 C CA . LYS A 1 350 ? 22.107 -3.787 -31.841 1.00 76.75 350 LYS A CA 1
ATOM 2869 C C . LYS A 1 350 ? 20.923 -3.637 -32.823 1.00 76.75 350 LYS A C 1
ATOM 2871 O O . LYS A 1 350 ? 19.927 -4.355 -32.668 1.00 76.75 350 LYS A O 1
ATOM 2876 N N . ASP A 1 351 ? 20.968 -2.719 -33.800 1.00 72.25 351 ASP A N 1
ATOM 2877 C CA . ASP A 1 351 ? 19.839 -2.360 -34.691 1.00 72.25 351 ASP A CA 1
ATOM 2878 C C . ASP A 1 351 ? 18.538 -2.017 -33.909 1.00 72.25 351 ASP A C 1
ATOM 2880 O O . ASP A 1 351 ? 17.398 -2.277 -34.341 1.00 72.25 351 ASP A O 1
ATOM 2884 N N . LEU A 1 352 ? 18.674 -1.491 -32.686 1.00 70.81 352 LEU A N 1
ATOM 2885 C CA . LEU A 1 352 ? 17.541 -1.126 -31.831 1.00 70.81 352 LEU A CA 1
ATOM 2886 C C . LEU A 1 352 ? 17.125 0.333 -32.007 1.00 70.81 352 LEU A C 1
ATOM 2888 O O . LEU A 1 352 ? 15.935 0.622 -31.831 1.00 70.81 352 LEU A O 1
ATOM 2892 N N . LEU A 1 353 ? 18.062 1.185 -32.420 1.00 74.44 353 LEU A N 1
ATOM 2893 C CA . LEU A 1 353 ? 17.882 2.593 -32.752 1.00 74.44 353 LEU A CA 1
ATOM 2894 C C . LEU A 1 353 ? 18.593 2.889 -34.079 1.00 74.44 353 LEU A C 1
ATOM 2896 O O . LEU A 1 353 ? 19.660 2.338 -34.331 1.00 74.44 353 LEU A O 1
ATOM 2900 N N . LEU A 1 354 ? 18.007 3.734 -34.929 1.00 72.50 354 LEU A N 1
ATOM 2901 C CA . LEU A 1 354 ? 18.645 4.167 -36.171 1.00 72.50 354 LEU A CA 1
ATOM 2902 C C . LEU A 1 354 ? 19.021 5.644 -36.042 1.00 72.50 354 LEU A C 1
ATOM 2904 O O . LEU A 1 354 ? 18.170 6.519 -36.199 1.00 72.50 354 LEU A O 1
ATOM 2908 N N . ILE A 1 355 ? 20.299 5.897 -35.763 1.00 78.69 355 ILE A N 1
ATOM 2909 C CA . ILE A 1 355 ? 20.913 7.222 -35.882 1.00 78.69 355 ILE A CA 1
ATOM 2910 C C . ILE A 1 355 ? 21.809 7.185 -37.117 1.00 78.69 355 ILE A C 1
ATOM 2912 O O . ILE A 1 355 ? 22.623 6.276 -37.269 1.00 78.69 355 ILE A O 1
ATOM 2916 N N . LEU A 1 356 ? 21.620 8.123 -38.039 1.00 79.81 356 LEU A N 1
ATOM 2917 C CA . LEU A 1 356 ? 22.335 8.145 -39.312 1.00 79.81 356 LEU A CA 1
ATOM 2918 C C . LEU A 1 356 ? 23.582 9.017 -39.188 1.00 79.81 356 LEU A C 1
ATOM 2920 O O . LEU A 1 356 ? 23.688 10.037 -39.850 1.00 79.81 356 LEU A O 1
ATOM 2924 N N . THR A 1 357 ? 24.524 8.627 -38.335 1.00 79.06 357 THR A N 1
ATOM 2925 C CA . THR A 1 357 ? 25.866 9.222 -38.351 1.00 79.06 357 THR A CA 1
ATOM 2926 C C . THR A 1 357 ? 26.613 8.807 -39.625 1.00 79.06 357 THR A C 1
ATOM 2928 O O . THR A 1 357 ? 26.327 7.732 -40.154 1.00 79.06 357 THR A O 1
ATOM 2931 N N . PRO A 1 358 ? 27.614 9.568 -40.109 1.00 80.19 358 PRO A N 1
ATOM 2932 C CA . PRO A 1 358 ? 28.425 9.187 -41.274 1.00 80.19 358 PRO A CA 1
ATOM 2933 C C . PRO A 1 358 ? 29.065 7.794 -41.191 1.00 80.19 358 PRO A C 1
ATOM 2935 O O . PRO A 1 358 ? 29.319 7.162 -42.213 1.00 80.19 358 PRO A O 1
ATOM 2938 N N . SER A 1 359 ? 29.311 7.299 -39.976 1.00 72.69 359 SER A N 1
ATOM 2939 C CA . SER A 1 359 ? 29.834 5.955 -39.710 1.00 72.69 359 SER A CA 1
ATOM 2940 C C . SER A 1 359 ? 28.796 4.834 -39.871 1.00 72.69 359 SER A C 1
ATOM 2942 O O . SER A 1 359 ? 29.167 3.665 -39.972 1.00 72.69 359 SER A O 1
ATOM 2944 N N . HIS A 1 360 ? 27.500 5.151 -39.902 1.00 81.25 360 HIS A N 1
ATOM 2945 C CA . HIS A 1 360 ? 26.434 4.161 -39.990 1.00 81.25 360 HIS A CA 1
ATOM 2946 C C . HIS A 1 360 ? 26.274 3.622 -41.419 1.00 81.25 360 HIS A C 1
ATOM 2948 O O . HIS A 1 360 ? 26.156 4.381 -42.379 1.00 81.25 360 HIS A O 1
ATOM 2954 N N . TYR A 1 361 ? 26.138 2.301 -41.578 1.00 81.38 361 TYR A N 1
ATOM 2955 C CA . TYR A 1 361 ? 26.093 1.644 -42.897 1.00 81.38 361 TYR A CA 1
ATOM 2956 C C . TYR A 1 361 ? 24.932 2.092 -43.811 1.00 81.38 361 TYR A C 1
ATOM 2958 O O . TYR A 1 361 ? 24.987 1.908 -45.026 1.00 81.38 361 TYR A O 1
ATOM 2966 N N . LYS A 1 362 ? 23.861 2.663 -43.240 1.00 83.00 362 LYS A N 1
ATOM 2967 C CA . LYS A 1 362 ? 22.729 3.240 -43.993 1.00 83.00 362 LYS A CA 1
ATOM 2968 C C . LYS A 1 362 ? 22.877 4.717 -44.318 1.00 83.00 362 LYS A C 1
ATOM 2970 O O . LYS A 1 362 ? 22.081 5.211 -45.109 1.00 83.00 362 LYS A O 1
ATOM 2975 N N . TRP A 1 363 ? 23.841 5.419 -43.731 1.00 84.31 363 TRP A N 1
ATOM 2976 C CA . TRP A 1 363 ? 23.989 6.856 -43.939 1.00 84.31 363 TRP A CA 1
ATOM 2977 C C . TRP A 1 363 ? 24.133 7.196 -45.414 1.00 84.31 363 TRP A C 1
ATOM 2979 O O . TRP A 1 363 ? 23.374 8.011 -45.920 1.00 84.31 363 TRP A O 1
ATOM 2989 N N . GLN A 1 364 ? 25.011 6.486 -46.125 1.00 83.12 364 GLN A N 1
ATOM 2990 C CA . GLN A 1 364 ? 25.234 6.723 -47.547 1.00 83.12 364 GLN A CA 1
ATOM 2991 C C . GLN A 1 364 ? 23.967 6.469 -48.377 1.00 83.12 364 GLN A C 1
ATOM 2993 O O . GLN A 1 364 ? 23.635 7.251 -49.256 1.00 83.12 364 GLN A O 1
ATOM 2998 N N . GLU A 1 365 ? 23.182 5.440 -48.038 1.00 85.94 365 GLU A N 1
ATOM 2999 C CA . GLU A 1 365 ? 21.901 5.189 -48.708 1.00 85.94 365 GLU A CA 1
ATOM 3000 C C . GLU A 1 365 ? 20.902 6.344 -48.522 1.00 85.94 365 GLU A C 1
ATOM 3002 O O . GLU A 1 365 ? 20.165 6.666 -49.454 1.00 85.94 365 GLU A O 1
ATOM 3007 N N . TYR A 1 366 ? 20.859 6.957 -47.338 1.00 87.88 366 TYR A N 1
ATOM 3008 C CA . TYR A 1 366 ? 20.009 8.121 -47.076 1.00 87.88 366 TYR A CA 1
ATOM 3009 C C . TYR A 1 366 ? 20.566 9.378 -47.736 1.00 87.88 366 TYR A C 1
ATOM 3011 O O . TYR A 1 366 ? 19.818 10.097 -48.390 1.00 87.88 366 TYR A O 1
ATOM 3019 N N . ASN A 1 367 ? 21.869 9.615 -47.624 1.00 86.62 367 ASN A N 1
ATOM 3020 C CA . ASN A 1 367 ? 22.545 10.751 -48.232 1.00 86.62 367 ASN A CA 1
ATOM 3021 C C . ASN A 1 367 ? 22.355 10.771 -49.755 1.00 86.62 367 ASN A C 1
ATOM 3023 O O . ASN A 1 367 ? 22.012 11.804 -50.317 1.00 86.62 367 ASN A O 1
ATOM 3027 N N . ASP A 1 368 ? 22.465 9.618 -50.412 1.00 85.75 368 ASP A N 1
ATOM 3028 C CA . ASP A 1 368 ? 22.343 9.530 -51.868 1.00 85.75 368 ASP A CA 1
ATOM 3029 C C . ASP A 1 368 ? 20.888 9.637 -52.345 1.00 85.75 368 ASP A C 1
ATOM 3031 O O . ASP A 1 368 ? 20.620 10.137 -53.433 1.00 85.75 368 ASP A O 1
ATOM 3035 N N . LYS A 1 369 ? 19.920 9.142 -51.561 1.00 89.06 369 LYS A N 1
ATOM 3036 C CA . LYS A 1 369 ? 18.520 9.044 -52.009 1.00 89.06 369 LYS A CA 1
ATOM 3037 C C . LYS A 1 369 ? 17.632 10.174 -51.509 1.00 89.06 369 LYS A C 1
ATOM 3039 O O . LYS A 1 369 ? 16.660 10.511 -52.181 1.00 89.06 369 LYS A O 1
ATOM 3044 N N . CYS A 1 370 ? 17.880 10.714 -50.319 1.00 89.31 370 CYS A N 1
ATOM 3045 C CA . CYS A 1 370 ? 16.918 11.584 -49.649 1.00 89.31 370 CYS A CA 1
ATOM 3046 C C . CYS A 1 370 ? 16.885 13.001 -50.219 1.00 89.31 370 CYS A C 1
ATOM 3048 O O . CYS A 1 370 ? 15.784 13.525 -50.381 1.00 89.31 370 CYS A O 1
ATOM 3050 N N . PHE A 1 371 ? 18.029 13.602 -50.566 1.00 84.25 371 PHE A N 1
ATOM 3051 C CA . PHE A 1 371 ? 18.058 14.950 -51.150 1.00 84.25 371 PHE A CA 1
ATOM 3052 C C . PHE A 1 371 ? 17.278 14.994 -52.476 1.00 84.25 371 PHE A C 1
ATOM 3054 O O . PHE A 1 371 ? 16.309 15.746 -52.593 1.00 84.25 371 PHE A O 1
ATOM 3061 N N . ASP A 1 372 ? 17.568 14.067 -53.392 1.00 83.00 372 ASP A N 1
ATOM 3062 C CA . ASP A 1 372 ? 16.866 13.938 -54.676 1.00 83.00 372 ASP A CA 1
ATOM 3063 C C . ASP A 1 372 ? 15.373 13.601 -54.510 1.00 83.00 372 ASP A C 1
ATOM 3065 O O . ASP A 1 372 ? 14.501 14.116 -55.221 1.00 83.00 372 ASP A O 1
ATOM 3069 N N . LEU A 1 373 ? 15.034 12.723 -53.560 1.00 83.50 373 LEU A N 1
ATOM 3070 C CA . LEU A 1 373 ? 13.653 12.295 -53.316 1.00 83.50 373 LEU A CA 1
ATOM 3071 C C . LEU A 1 373 ? 12.797 13.406 -52.690 1.00 83.50 373 LEU A C 1
ATOM 3073 O O . LEU A 1 373 ? 11.611 13.533 -53.014 1.00 83.50 373 LEU A O 1
ATOM 3077 N N . VAL A 1 374 ? 13.369 14.201 -51.783 1.00 83.31 374 VAL A N 1
ATOM 3078 C CA . VAL A 1 374 ? 12.692 15.348 -51.163 1.00 83.31 374 VAL A CA 1
ATOM 3079 C C . VAL A 1 374 ? 12.515 16.467 -52.181 1.00 83.31 374 VAL A C 1
ATOM 3081 O O . VAL A 1 374 ? 11.424 17.037 -52.259 1.00 83.31 374 VAL A O 1
ATOM 3084 N N . GLU A 1 375 ? 13.526 16.734 -53.004 1.00 77.62 375 GLU A N 1
ATOM 3085 C CA . GLU A 1 375 ? 13.481 17.771 -54.032 1.00 77.62 375 GLU A CA 1
ATOM 3086 C C . GLU A 1 375 ? 12.506 17.423 -55.170 1.00 77.62 375 GLU A C 1
ATOM 3088 O O . GLU A 1 375 ? 11.649 18.234 -55.522 1.00 77.62 375 GLU A O 1
ATOM 3093 N N . SER A 1 376 ? 12.509 16.178 -55.655 1.00 70.75 376 SER A N 1
ATOM 3094 C CA . SER A 1 376 ? 11.601 15.714 -56.720 1.00 70.75 376 SER A CA 1
ATOM 3095 C C . SER A 1 376 ? 10.121 15.648 -56.317 1.00 70.75 376 SER A C 1
ATOM 3097 O O . SER A 1 376 ? 9.239 15.762 -57.174 1.00 70.75 376 SER A O 1
ATOM 3099 N N . LYS A 1 377 ? 9.810 15.480 -55.022 1.00 65.56 377 LYS A N 1
ATOM 3100 C CA . LYS A 1 377 ? 8.426 15.455 -54.507 1.00 65.56 377 LYS A CA 1
ATOM 3101 C C . LYS A 1 377 ? 7.904 16.824 -54.053 1.00 65.56 377 LYS A C 1
ATOM 3103 O O . LYS A 1 377 ? 6.702 16.945 -53.792 1.00 65.56 377 LYS A O 1
ATOM 3108 N N . ARG A 1 378 ? 8.737 17.873 -54.020 1.00 52.69 378 ARG A N 1
ATOM 3109 C CA . ARG A 1 378 ? 8.279 19.271 -53.903 1.00 52.69 378 ARG A CA 1
ATOM 3110 C C . ARG A 1 378 ? 7.649 19.715 -55.234 1.00 52.69 378 ARG A C 1
ATOM 3112 O O . ARG A 1 378 ? 8.269 20.413 -56.023 1.00 52.69 378 ARG A O 1
ATOM 3119 N N . VAL A 1 379 ? 6.406 19.314 -55.512 1.00 48.66 379 VAL A N 1
ATOM 3120 C CA . VAL A 1 379 ? 5.703 19.676 -56.765 1.00 48.66 379 VAL A CA 1
ATOM 3121 C C . VAL A 1 379 ? 4.653 20.789 -56.532 1.00 48.66 379 VAL A C 1
ATOM 3123 O O . VAL A 1 379 ? 3.990 20.797 -55.490 1.00 48.66 379 VAL A O 1
ATOM 3126 N N . PRO A 1 380 ? 4.493 21.741 -57.483 1.00 36.81 380 PRO A N 1
ATOM 3127 C CA . PRO A 1 380 ? 3.688 22.973 -57.394 1.00 36.81 380 PRO A CA 1
ATOM 3128 C C . PRO A 1 380 ? 2.182 22.822 -57.077 1.00 36.81 380 PRO A C 1
ATOM 3130 O O . PRO A 1 380 ? 1.536 21.829 -57.402 1.00 36.81 380 PRO A O 1
ATOM 3133 N N . LYS A 1 381 ? 1.598 23.886 -56.488 1.00 30.25 381 LYS A N 1
ATOM 3134 C CA . LYS A 1 381 ? 0.137 24.158 -56.353 1.00 30.25 381 LYS A CA 1
ATOM 3135 C C . LYS A 1 381 ? -0.593 24.106 -57.721 1.00 30.25 381 LYS A C 1
ATOM 3137 O O . LYS A 1 381 ? 0.054 24.397 -58.722 1.00 30.25 381 LYS A O 1
ATOM 3142 N N . PRO A 1 382 ? -1.950 24.052 -57.797 1.00 41.03 382 PRO A N 1
ATOM 3143 C CA . PRO A 1 382 ? -2.979 23.481 -56.907 1.00 41.03 382 PRO A CA 1
ATOM 3144 C C . PRO A 1 382 ? -4.060 22.623 -57.651 1.00 41.03 382 PRO A C 1
ATOM 3146 O O . PRO A 1 382 ? -4.291 22.778 -58.843 1.00 41.03 382 PRO A O 1
ATOM 3149 N N . GLY A 1 383 ? -4.850 21.822 -56.909 1.00 31.30 383 GLY A N 1
ATOM 3150 C CA . GLY A 1 383 ? -6.273 21.542 -57.222 1.00 31.30 383 GLY A CA 1
ATOM 3151 C C . GLY A 1 383 ? -6.682 20.190 -57.853 1.00 31.30 383 GLY A C 1
ATOM 3152 O O . GLY A 1 383 ? -6.570 20.002 -59.055 1.00 31.30 383 GLY A O 1
ATOM 3153 N N . LYS A 1 384 ? -7.320 19.303 -57.061 1.00 27.59 384 LYS A N 1
ATOM 3154 C CA . LYS A 1 384 ? -8.626 18.625 -57.325 1.00 27.59 384 LYS A CA 1
ATOM 3155 C C . LYS A 1 384 ? -8.892 17.506 -56.304 1.00 27.59 384 LYS A C 1
ATOM 3157 O O . LYS A 1 384 ? -8.072 16.628 -56.063 1.00 27.59 384 LYS A O 1
ATOM 3162 N N . SER A 1 385 ? -10.086 17.535 -55.711 1.00 31.55 385 SER A N 1
ATOM 3163 C CA . SER A 1 385 ? -10.592 16.520 -54.779 1.00 31.55 385 SER A CA 1
ATOM 3164 C C . SER A 1 385 ? -10.905 15.203 -55.502 1.00 31.55 385 SER A C 1
ATOM 3166 O O . SER A 1 385 ? -11.658 15.212 -56.475 1.00 31.55 385 SER A O 1
ATOM 3168 N N . THR A 1 386 ? -10.405 14.066 -54.995 1.00 27.16 386 THR A N 1
ATOM 3169 C CA . THR A 1 386 ? -10.759 12.727 -55.507 1.00 27.16 386 THR A CA 1
ATOM 3170 C C . THR A 1 386 ? -11.188 11.792 -54.370 1.00 27.16 386 THR A C 1
ATOM 3172 O O . THR A 1 386 ? -10.525 11.678 -53.343 1.00 27.16 386 THR A O 1
ATOM 3175 N N . THR A 1 387 ? -12.332 11.117 -54.532 1.00 25.73 387 THR A N 1
ATOM 3176 C CA . THR A 1 387 ? -12.932 10.211 -53.530 1.00 25.73 387 THR A CA 1
ATOM 3177 C C . THR A 1 387 ? -12.539 8.748 -53.803 1.00 25.73 387 THR A C 1
ATOM 3179 O O . THR A 1 387 ? -12.898 8.209 -54.849 1.00 25.73 387 THR A O 1
ATOM 3182 N N . ILE A 1 388 ? -11.871 8.068 -52.858 1.00 33.34 388 ILE A N 1
ATOM 3183 C CA . ILE A 1 388 ? -11.360 6.682 -53.007 1.00 33.34 388 ILE A CA 1
ATOM 3184 C C . ILE A 1 388 ? -12.407 5.624 -52.578 1.00 33.34 388 ILE A C 1
ATOM 3186 O O . ILE A 1 388 ? -13.130 5.796 -51.594 1.00 33.34 388 ILE A O 1
ATOM 3190 N N . LYS A 1 389 ? -12.525 4.509 -53.326 1.00 33.91 389 LYS A N 1
ATOM 3191 C CA . LYS A 1 389 ? -13.594 3.488 -53.169 1.00 33.91 389 LYS A CA 1
ATOM 3192 C C . LYS A 1 389 ? -13.245 2.258 -52.295 1.00 33.91 389 LYS A C 1
ATOM 3194 O O . LYS A 1 389 ? -14.201 1.604 -51.859 1.00 33.91 389 LYS A O 1
ATOM 3199 N N . SER A 1 390 ? -11.977 1.931 -52.000 1.00 32.44 390 SER A N 1
ATOM 3200 C CA . SER A 1 390 ? -11.584 0.806 -51.110 1.00 32.44 390 SER A CA 1
ATOM 3201 C C . SER A 1 390 ? -10.089 0.825 -50.743 1.00 32.44 390 SER A C 1
ATOM 3203 O O . SER A 1 390 ? -9.282 1.066 -51.633 1.00 32.44 390 SER A O 1
ATOM 3205 N N . VAL A 1 391 ? -9.727 0.476 -49.497 1.00 39.91 391 VAL A N 1
ATOM 3206 C CA . VAL A 1 391 ? -8.332 0.251 -49.049 1.00 39.91 391 VAL A CA 1
ATOM 3207 C C . VAL A 1 391 ? -8.112 -1.207 -48.607 1.00 39.91 391 VAL A C 1
ATOM 3209 O O . VAL A 1 391 ? -8.823 -1.725 -47.734 1.00 39.91 391 VAL A O 1
ATOM 3212 N N . GLU A 1 392 ? -7.105 -1.868 -49.184 1.00 39.72 392 GLU A N 1
ATOM 3213 C CA . GLU A 1 392 ? -6.586 -3.176 -48.755 1.00 39.72 392 GLU A CA 1
ATOM 3214 C C . GLU A 1 392 ? -5.127 -2.996 -48.311 1.00 39.72 392 GLU A C 1
ATOM 3216 O O . GLU A 1 392 ? -4.314 -2.476 -49.062 1.00 39.72 392 GLU A O 1
ATOM 3221 N N . ALA A 1 393 ? -4.816 -3.365 -47.063 1.00 42.25 393 ALA A N 1
ATOM 3222 C CA . ALA A 1 393 ? -3.475 -3.218 -46.488 1.00 42.25 393 ALA A CA 1
ATOM 3223 C C . ALA A 1 393 ? -3.033 -4.531 -45.829 1.00 42.25 393 ALA A C 1
ATOM 3225 O O . ALA A 1 393 ? -3.765 -5.108 -45.007 1.00 42.25 393 ALA A O 1
ATOM 3226 N N . THR A 1 394 ? -1.830 -4.985 -46.177 1.00 40.12 394 THR A N 1
ATOM 3227 C CA . THR A 1 394 ? -1.232 -6.238 -45.704 1.00 40.12 394 THR A CA 1
ATOM 3228 C C . THR A 1 394 ? 0.132 -5.930 -45.099 1.00 40.12 394 THR A C 1
ATOM 3230 O O . THR A 1 394 ? 0.964 -5.355 -45.780 1.00 40.12 394 THR A O 1
ATOM 3233 N N . SER A 1 395 ? 0.369 -6.311 -43.838 1.00 48.34 395 SER A N 1
ATOM 3234 C CA . SER A 1 395 ? 1.693 -6.186 -43.204 1.00 48.34 395 SER A CA 1
ATOM 3235 C C . SER A 1 395 ? 2.189 -7.531 -42.664 1.00 48.34 395 SER A C 1
ATOM 3237 O O . SER A 1 395 ? 1.440 -8.313 -42.053 1.00 48.34 395 SER A O 1
ATOM 3239 N N . THR A 1 396 ? 3.458 -7.845 -42.927 1.00 37.12 396 THR A N 1
ATOM 3240 C CA . THR A 1 396 ? 4.034 -9.188 -42.751 1.00 37.12 396 THR A CA 1
ATOM 3241 C C . THR A 1 396 ? 4.855 -9.339 -41.461 1.00 37.12 396 THR A C 1
ATOM 3243 O O . THR A 1 396 ? 4.700 -10.379 -40.805 1.00 37.12 396 THR A O 1
ATOM 3246 N N . LYS A 1 397 ? 5.595 -8.317 -40.989 1.00 35.59 397 LYS A N 1
ATOM 3247 C CA . LYS A 1 397 ? 6.275 -8.295 -39.668 1.00 35.59 397 LYS A CA 1
ATOM 3248 C C . LYS A 1 397 ? 6.473 -6.860 -39.132 1.00 35.59 397 LYS A C 1
ATOM 3250 O O . LYS A 1 397 ? 6.891 -6.009 -39.894 1.00 35.59 397 LYS A O 1
ATOM 3255 N N . SER A 1 398 ? 6.197 -6.595 -37.846 1.00 45.81 398 SER A N 1
ATOM 3256 C CA . SER A 1 39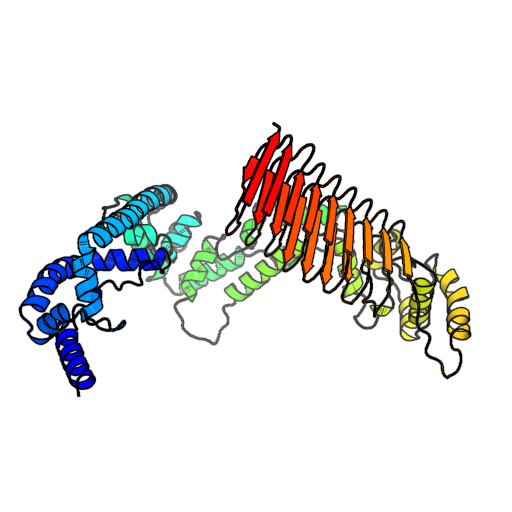8 ? 6.551 -5.315 -37.180 1.00 45.81 398 SER A CA 1
ATOM 3257 C C . SER A 1 398 ? 6.621 -5.424 -35.640 1.00 45.81 398 SER A C 1
ATOM 3259 O O . SER A 1 398 ? 5.961 -6.282 -35.044 1.00 45.81 398 SER A O 1
ATOM 3261 N N . LYS A 1 399 ? 7.397 -4.573 -34.943 1.00 40.94 399 LYS A N 1
ATOM 3262 C CA . LYS A 1 399 ? 7.452 -4.558 -33.457 1.00 40.94 399 LYS A CA 1
ATOM 3263 C C . LYS A 1 399 ? 6.105 -4.092 -32.864 1.00 40.94 399 LYS A C 1
ATOM 3265 O O . LYS A 1 399 ? 5.546 -4.763 -31.990 1.00 40.94 399 LYS A O 1
ATOM 3270 N N . SER A 1 400 ? 5.507 -3.036 -33.411 1.00 37.19 400 SER A N 1
ATOM 3271 C CA . SER A 1 400 ? 4.183 -2.524 -33.037 1.00 37.19 400 SER A CA 1
ATOM 3272 C C . SER A 1 400 ? 3.400 -2.113 -34.288 1.00 37.19 400 SER A C 1
ATOM 3274 O O . SER A 1 400 ? 3.991 -1.741 -35.293 1.00 37.19 400 SER A O 1
ATOM 32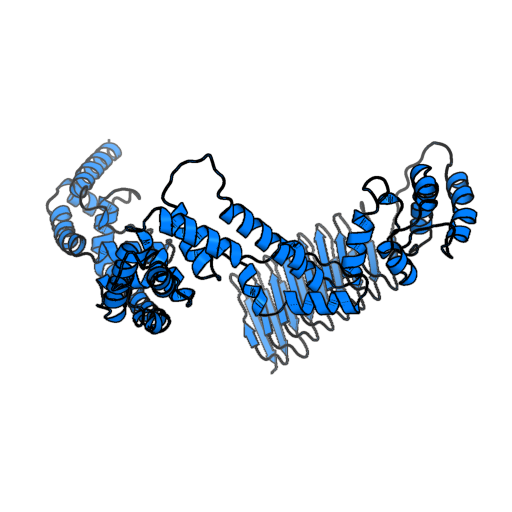76 N N . VAL A 1 401 ? 2.068 -2.207 -34.270 1.00 44.34 401 VAL A N 1
ATOM 3277 C CA . VAL A 1 401 ? 1.208 -1.609 -35.311 1.00 44.34 401 VAL A CA 1
ATOM 3278 C C . VAL A 1 401 ? 0.233 -0.655 -34.638 1.00 44.34 401 VAL A C 1
ATOM 3280 O O . VAL A 1 401 ? -0.684 -1.104 -33.934 1.00 44.34 401 VAL A O 1
ATOM 3283 N N . LYS A 1 402 ? 0.406 0.648 -34.881 1.00 42.66 402 LYS A N 1
ATOM 3284 C CA . LYS A 1 402 ? -0.598 1.699 -34.659 1.00 42.66 402 LYS A CA 1
ATOM 3285 C C . LYS A 1 402 ? -1.029 2.196 -36.044 1.00 42.66 402 LYS A C 1
ATOM 3287 O O . LYS A 1 402 ? -0.191 2.590 -36.835 1.00 42.66 402 LYS A O 1
ATOM 3292 N N . SER A 1 403 ? -2.318 2.124 -36.378 1.00 42.00 403 SER A N 1
ATOM 3293 C CA . SER A 1 403 ? -2.821 2.643 -37.666 1.00 42.00 403 SER A CA 1
ATOM 3294 C C . SER A 1 403 ? -3.497 4.009 -37.494 1.00 42.00 403 SER A C 1
ATOM 3296 O O . SER A 1 403 ? -4.208 4.172 -36.494 1.00 42.00 403 SER A O 1
ATOM 3298 N N . PRO A 1 404 ? -3.382 4.928 -38.475 1.00 37.22 404 PRO A N 1
ATOM 3299 C CA . PRO A 1 404 ? -4.027 6.235 -38.427 1.00 37.22 404 PRO A CA 1
ATOM 3300 C C . PRO A 1 404 ? -5.545 6.174 -38.671 1.00 37.22 404 PRO A C 1
ATOM 3302 O O . PRO A 1 404 ? -6.127 5.171 -39.108 1.00 37.22 404 PRO A O 1
ATOM 3305 N N . THR A 1 405 ? -6.188 7.288 -38.325 1.00 36.97 405 THR A N 1
ATOM 3306 C CA . THR A 1 405 ? -7.634 7.531 -38.285 1.00 36.97 405 THR A CA 1
ATOM 3307 C C . THR A 1 405 ? -8.199 7.756 -39.696 1.00 36.97 405 THR A C 1
ATOM 3309 O O . THR A 1 405 ? -8.002 8.816 -40.270 1.00 36.97 405 THR A O 1
ATOM 3312 N N . THR A 1 406 ? -8.945 6.801 -40.264 1.00 38.38 406 THR A N 1
ATOM 3313 C CA . THR A 1 406 ? -9.484 6.912 -41.640 1.00 38.38 406 THR A CA 1
ATOM 3314 C C . THR A 1 406 ? -10.872 7.570 -41.738 1.00 38.38 406 THR A C 1
ATOM 3316 O O . THR A 1 406 ? -11.790 7.305 -40.947 1.00 38.38 406 THR A O 1
ATOM 3319 N N . THR A 1 407 ? -11.060 8.404 -42.766 1.00 35.88 407 THR A N 1
ATOM 3320 C CA . THR A 1 407 ? -12.286 9.156 -43.091 1.00 35.88 407 THR A CA 1
ATOM 3321 C C . THR A 1 407 ? -13.075 8.502 -44.244 1.00 35.88 407 THR A C 1
ATOM 3323 O O . THR A 1 407 ? -12.758 8.683 -45.404 1.00 35.88 407 THR A O 1
ATOM 3326 N N . LYS A 1 408 ? -14.172 7.796 -43.897 1.00 39.50 408 LYS A N 1
ATOM 3327 C CA . LYS A 1 408 ? -15.282 7.275 -44.752 1.00 39.50 408 LYS A CA 1
ATOM 3328 C C . LYS A 1 408 ? -14.909 6.367 -45.953 1.00 39.50 408 LYS A C 1
ATOM 3330 O O . LYS A 1 408 ? -14.625 6.850 -47.036 1.00 39.50 408 LYS A O 1
ATOM 3335 N N . GLU A 1 409 ? -15.185 5.060 -45.831 1.00 52.09 409 GLU A N 1
ATOM 3336 C CA . GLU A 1 409 ? -15.043 4.081 -46.934 1.00 52.09 409 GLU A CA 1
ATOM 3337 C C . GLU A 1 409 ? -16.159 3.014 -46.998 1.00 52.09 409 GLU A C 1
ATOM 3339 O O . GLU A 1 409 ? -16.867 2.742 -46.018 1.00 52.09 409 GLU A O 1
ATOM 3344 N N . LYS A 1 410 ? -16.316 2.356 -48.163 1.00 49.00 410 LYS A N 1
ATOM 3345 C CA . LYS A 1 410 ? -17.302 1.274 -48.378 1.00 49.00 410 LYS A CA 1
ATOM 3346 C C . LYS A 1 410 ? -16.925 -0.032 -47.657 1.00 49.00 410 LYS A C 1
ATOM 3348 O O . LYS A 1 410 ? -17.822 -0.644 -47.066 1.00 49.00 410 LYS A O 1
ATOM 3353 N N . SER A 1 411 ? -15.662 -0.465 -47.671 1.00 45.41 411 SER A N 1
ATOM 3354 C CA . SER A 1 411 ? -15.204 -1.733 -47.072 1.00 45.41 411 SER A CA 1
ATOM 3355 C C . SER A 1 411 ? -13.738 -1.649 -46.648 1.00 45.41 411 SER A C 1
ATOM 3357 O O . SER A 1 411 ? -12.936 -1.135 -47.407 1.00 45.41 411 SER A O 1
ATOM 3359 N N . VAL A 1 412 ? -13.397 -2.197 -45.474 1.00 54.91 412 VAL A N 1
ATOM 3360 C CA . VAL A 1 412 ? -12.014 -2.239 -44.962 1.00 54.91 412 VAL A CA 1
ATOM 3361 C C . VAL A 1 412 ? -11.606 -3.686 -44.675 1.00 54.91 412 VAL A C 1
ATOM 3363 O O . VAL A 1 412 ? -12.241 -4.365 -43.850 1.00 54.91 412 VAL A O 1
ATOM 3366 N N . ARG A 1 413 ? -10.535 -4.155 -45.327 1.00 54.03 413 ARG A N 1
ATOM 3367 C CA . ARG A 1 413 ? -9.902 -5.461 -45.085 1.00 54.03 413 ARG A CA 1
ATOM 3368 C C . ARG A 1 413 ? -8.432 -5.243 -44.734 1.00 54.03 413 ARG A C 1
ATOM 3370 O O . ARG A 1 413 ? -7.723 -4.557 -45.456 1.00 54.03 413 ARG A O 1
ATOM 3377 N N . LYS A 1 414 ? -8.001 -5.803 -43.601 1.00 58.72 414 LYS A N 1
ATOM 3378 C CA . LYS A 1 414 ? -6.610 -5.713 -43.138 1.00 58.72 414 LYS A CA 1
ATOM 3379 C C . LYS A 1 414 ? -6.137 -7.063 -42.629 1.00 58.72 414 LYS A C 1
ATOM 3381 O O . LYS A 1 414 ? -6.857 -7.705 -41.854 1.00 58.72 414 LYS A O 1
ATOM 3386 N N . THR A 1 415 ? -4.942 -7.464 -43.042 1.00 51.03 415 THR A N 1
ATOM 3387 C CA . THR A 1 415 ? -4.301 -8.707 -42.603 1.00 51.03 415 THR A CA 1
ATOM 3388 C C . THR A 1 415 ? -2.942 -8.374 -41.997 1.00 51.03 415 THR A C 1
ATOM 3390 O O . THR A 1 415 ? -2.120 -7.735 -42.642 1.00 51.03 415 THR A O 1
ATOM 3393 N N . THR A 1 416 ? -2.718 -8.793 -40.752 1.00 56.66 416 THR A N 1
ATOM 3394 C CA . THR A 1 416 ? -1.475 -8.542 -40.008 1.00 56.66 416 THR A CA 1
ATOM 3395 C C . THR A 1 416 ? -0.896 -9.866 -39.531 1.00 56.66 416 THR A C 1
ATOM 3397 O O . THR A 1 416 ? -1.565 -10.603 -38.798 1.00 56.66 416 THR A O 1
ATOM 3400 N N . THR A 1 417 ? 0.336 -10.179 -39.932 1.00 51.34 417 THR A N 1
ATOM 3401 C CA . THR A 1 417 ? 0.855 -11.552 -39.827 1.00 51.34 417 THR A CA 1
ATOM 3402 C C . THR A 1 417 ? 1.646 -11.827 -38.545 1.00 51.34 417 THR A C 1
ATOM 3404 O O . THR A 1 417 ? 1.322 -12.804 -37.861 1.00 51.34 417 THR A O 1
ATOM 3407 N N . THR A 1 418 ? 2.602 -10.970 -38.151 1.00 48.38 418 THR A N 1
ATOM 3408 C CA . THR A 1 418 ? 3.472 -11.227 -36.979 1.00 48.38 418 THR A CA 1
ATOM 3409 C C . THR A 1 418 ? 3.922 -9.941 -36.271 1.00 48.38 418 THR A C 1
ATOM 3411 O O . THR A 1 418 ? 4.669 -9.171 -36.860 1.00 48.38 418 THR A O 1
ATOM 3414 N N . THR A 1 419 ? 3.507 -9.696 -35.018 1.00 55.81 419 THR A N 1
ATOM 3415 C CA . THR A 1 419 ? 3.837 -8.427 -34.312 1.00 55.81 419 THR A CA 1
ATOM 3416 C C . THR A 1 419 ? 3.933 -8.543 -32.779 1.00 55.81 419 THR A C 1
ATOM 3418 O O . THR A 1 419 ? 3.121 -9.269 -32.201 1.00 55.81 419 THR A O 1
ATOM 3421 N N . LYS A 1 420 ? 4.805 -7.813 -32.048 1.00 57.34 420 LYS A N 1
ATOM 3422 C CA . LYS A 1 420 ? 4.768 -7.841 -30.554 1.00 57.34 420 LYS A CA 1
ATOM 3423 C C . LYS A 1 420 ? 3.445 -7.235 -30.040 1.00 57.34 420 LYS A C 1
ATOM 3425 O O . LYS A 1 420 ? 2.739 -7.905 -29.277 1.00 57.34 420 LYS A O 1
ATOM 3430 N N . LEU A 1 421 ? 3.043 -6.053 -30.515 1.00 49.97 421 LEU A N 1
ATOM 3431 C CA . LEU A 1 421 ? 1.814 -5.363 -30.090 1.00 49.97 421 LEU A CA 1
ATOM 3432 C C . LEU A 1 421 ? 0.969 -4.888 -31.286 1.00 49.97 421 LEU A C 1
ATOM 3434 O O . LEU A 1 421 ? 1.479 -4.263 -32.204 1.00 49.97 421 LEU A O 1
ATOM 3438 N N . VAL A 1 422 ? -0.346 -5.134 -31.262 1.00 57.69 422 VAL A N 1
ATOM 3439 C CA . VAL A 1 422 ? -1.290 -4.554 -32.241 1.00 57.69 422 VAL A CA 1
ATOM 3440 C C . VAL A 1 422 ? -2.280 -3.655 -31.518 1.00 57.69 422 VAL A C 1
ATOM 3442 O O . VAL A 1 422 ? -3.084 -4.160 -30.725 1.00 57.69 422 VAL A O 1
ATOM 3445 N N . LYS A 1 423 ? -2.282 -2.351 -31.821 1.00 56.66 423 LYS A N 1
ATOM 3446 C CA . LYS A 1 423 ? -3.303 -1.402 -31.358 1.00 56.66 423 LYS A CA 1
ATOM 3447 C C . LYS A 1 423 ? -4.069 -0.857 -32.560 1.00 56.66 423 LYS A C 1
ATOM 3449 O O . LYS A 1 423 ? -3.603 0.014 -33.282 1.00 56.66 423 LYS A O 1
ATOM 3454 N N . THR A 1 424 ? -5.276 -1.373 -32.770 1.00 57.50 424 THR A N 1
ATOM 3455 C CA . THR A 1 424 ? -6.149 -0.926 -33.867 1.00 57.50 424 THR A CA 1
ATOM 3456 C C . THR A 1 424 ? -7.304 -0.104 -33.318 1.00 57.50 424 THR A C 1
ATOM 3458 O O . THR A 1 424 ? -8.121 -0.616 -32.550 1.00 57.50 424 THR A O 1
ATOM 3461 N N . THR A 1 425 ? -7.382 1.162 -33.728 1.00 52.59 425 THR A N 1
ATOM 3462 C CA . THR A 1 425 ? -8.514 2.051 -33.443 1.00 52.59 425 THR A CA 1
ATOM 3463 C C . THR A 1 425 ? -9.215 2.378 -34.758 1.00 52.59 425 THR A C 1
ATOM 3465 O O . THR A 1 425 ? -8.571 2.772 -35.722 1.00 52.59 425 THR A O 1
ATOM 3468 N N . THR A 1 426 ? -10.532 2.192 -34.843 1.00 54.03 426 THR A N 1
ATOM 3469 C CA . THR A 1 426 ? -11.309 2.542 -36.051 1.00 54.03 426 THR A CA 1
ATOM 3470 C C . THR A 1 426 ? -12.505 3.398 -35.660 1.00 54.03 426 THR A C 1
ATOM 3472 O O . THR A 1 426 ? -13.292 2.973 -34.811 1.00 54.03 426 THR A O 1
ATOM 3475 N N . THR A 1 427 ? -12.656 4.586 -36.257 1.00 51.41 427 THR A N 1
ATOM 3476 C CA . THR A 1 427 ? -13.544 5.644 -35.729 1.00 51.41 427 THR A CA 1
ATOM 3477 C C . THR A 1 427 ? -14.693 6.119 -36.637 1.00 51.41 427 THR A C 1
ATOM 3479 O O . THR A 1 427 ? -15.519 6.888 -36.139 1.00 51.41 427 THR A O 1
ATOM 3482 N N . LYS A 1 428 ? -14.873 5.678 -37.901 1.00 53.28 428 LYS A N 1
ATOM 3483 C CA . LYS A 1 428 ? -16.007 6.148 -38.753 1.00 53.28 428 LYS A CA 1
ATOM 3484 C C . LYS A 1 428 ? -16.664 5.097 -39.692 1.00 53.28 428 LYS A C 1
ATOM 3486 O O . LYS A 1 428 ? -16.216 3.966 -39.836 1.00 53.28 428 LYS A O 1
ATOM 3491 N N . LYS A 1 429 ? -17.825 5.501 -40.248 1.00 51.66 429 LYS A N 1
ATOM 3492 C CA . LYS A 1 429 ? -18.923 4.754 -40.926 1.00 51.66 429 LYS A CA 1
ATOM 3493 C C . LYS A 1 429 ? -18.441 3.880 -42.110 1.00 51.66 429 LYS A C 1
ATOM 3495 O O . LYS A 1 429 ? -17.970 4.429 -43.097 1.00 51.66 429 LYS A O 1
ATOM 3500 N N . SER A 1 430 ? -18.657 2.560 -42.065 1.00 55.91 430 SER A N 1
ATOM 3501 C CA . SER A 1 430 ? -18.341 1.626 -43.171 1.00 55.91 430 SER A CA 1
ATOM 3502 C C . SER A 1 430 ? -19.390 0.510 -43.320 1.00 55.91 430 SER A C 1
ATOM 3504 O O . SER A 1 430 ? -20.112 0.193 -42.368 1.00 55.91 430 SER A O 1
ATOM 3506 N N . LYS A 1 431 ? -19.543 -0.106 -44.509 1.00 59.50 431 LYS A N 1
ATOM 3507 C CA . LYS A 1 431 ? -20.499 -1.229 -44.670 1.00 59.50 431 LYS A CA 1
ATOM 3508 C C . LYS A 1 431 ? -19.972 -2.501 -43.990 1.00 59.50 431 LYS A C 1
ATOM 3510 O O . LYS A 1 431 ? -20.757 -3.180 -43.322 1.00 59.50 431 LYS A O 1
ATOM 3515 N N . SER A 1 432 ? -18.676 -2.798 -44.123 1.00 57.69 432 SER A N 1
ATOM 3516 C CA . SER A 1 432 ? -18.031 -4.005 -43.587 1.00 57.69 432 SER A CA 1
ATOM 3517 C C . SER A 1 432 ? -16.601 -3.736 -43.106 1.00 57.69 432 SER A C 1
ATOM 3519 O O . SER A 1 432 ? -15.856 -3.016 -43.763 1.00 57.69 432 SER A O 1
ATOM 3521 N N . VAL A 1 433 ? -16.217 -4.372 -41.992 1.00 60.28 433 VAL A N 1
ATOM 3522 C CA . VAL A 1 433 ? -14.860 -4.329 -41.414 1.00 60.28 433 VAL A CA 1
ATOM 3523 C C . VAL A 1 433 ? -14.384 -5.757 -41.127 1.00 60.28 433 VAL A C 1
ATOM 3525 O O . VAL A 1 433 ? -15.056 -6.489 -40.386 1.00 60.28 433 VAL A O 1
ATOM 3528 N N . LYS A 1 434 ? -13.255 -6.166 -41.731 1.00 63.41 434 LYS A N 1
ATOM 3529 C CA . LYS A 1 434 ? -12.678 -7.523 -41.620 1.00 63.41 434 LYS A CA 1
ATOM 3530 C C . LYS A 1 434 ? -11.170 -7.525 -41.278 1.00 63.41 434 LYS A C 1
ATOM 3532 O O . LYS A 1 434 ? -10.360 -7.813 -42.158 1.00 63.41 434 LYS A O 1
ATOM 3537 N N . PRO A 1 435 ? -10.771 -7.228 -40.030 1.00 63.47 435 PRO A N 1
ATOM 3538 C CA . PRO A 1 435 ? -9.391 -7.399 -39.578 1.00 63.47 435 PRO A CA 1
ATOM 3539 C C . PRO A 1 435 ? -9.065 -8.872 -39.276 1.00 63.47 435 PRO A C 1
ATOM 3541 O O . PRO A 1 435 ? -9.827 -9.570 -38.591 1.00 63.47 435 PRO A O 1
ATOM 3544 N N . THR A 1 436 ? -7.905 -9.321 -39.755 1.00 62.78 436 THR A N 1
ATOM 3545 C CA . THR A 1 436 ? -7.333 -10.653 -39.514 1.00 62.78 436 THR A CA 1
ATOM 3546 C C . THR A 1 436 ? -5.937 -10.503 -38.915 1.00 62.78 436 THR A C 1
ATOM 3548 O O . THR A 1 436 ? -5.097 -9.827 -39.494 1.00 62.78 436 THR A O 1
ATOM 3551 N N . ILE A 1 437 ? -5.696 -11.112 -37.750 1.00 66.25 437 ILE A N 1
ATOM 3552 C CA . ILE A 1 437 ? -4.418 -11.032 -37.024 1.00 66.25 437 ILE A CA 1
ATOM 3553 C C . ILE A 1 437 ? -3.901 -12.447 -36.758 1.00 66.25 437 ILE A C 1
ATOM 3555 O O . ILE A 1 437 ? -4.578 -13.242 -36.099 1.00 66.25 437 ILE A O 1
ATOM 3559 N N . THR A 1 438 ? -2.703 -12.769 -37.236 1.00 59.75 438 THR A N 1
ATOM 3560 C CA . THR A 1 438 ? -2.216 -14.156 -37.294 1.00 59.75 438 THR A CA 1
ATOM 3561 C C . THR A 1 438 ? -1.358 -14.534 -36.078 1.00 59.75 438 THR A C 1
ATOM 3563 O O . THR A 1 438 ? -1.652 -15.547 -35.433 1.00 59.75 438 THR A O 1
ATOM 3566 N N . LYS A 1 439 ? -0.364 -13.721 -35.686 1.00 58.88 439 LYS A N 1
ATOM 3567 C CA . LYS A 1 439 ? 0.494 -13.947 -34.501 1.00 58.88 439 LYS A CA 1
ATOM 3568 C C . LYS A 1 439 ? 0.850 -12.639 -33.776 1.00 58.88 439 LYS A C 1
ATOM 3570 O O . LYS A 1 439 ? 1.441 -11.754 -34.381 1.00 58.88 439 LYS A O 1
ATOM 3575 N N . SER A 1 440 ? 0.579 -12.537 -32.469 1.00 64.31 440 SER A N 1
ATOM 3576 C CA . SER A 1 440 ? 1.083 -11.406 -31.665 1.00 64.31 440 SER A CA 1
ATOM 3577 C C . SER A 1 440 ? 1.279 -11.666 -30.166 1.00 64.31 440 SER A C 1
ATOM 3579 O O . SER A 1 440 ? 0.654 -12.564 -29.608 1.00 64.31 440 SER A O 1
ATOM 3581 N N . LYS A 1 441 ? 2.125 -10.898 -29.452 1.00 68.81 441 LYS A N 1
ATOM 3582 C CA . LYS A 1 441 ? 2.176 -11.010 -27.973 1.00 68.81 441 LYS A CA 1
ATOM 3583 C C . LYS A 1 441 ? 0.893 -10.417 -27.369 1.00 68.81 441 LYS A C 1
ATOM 3585 O O . LYS A 1 441 ? 0.224 -11.101 -26.591 1.00 68.81 441 LYS A O 1
ATOM 3590 N N . SER A 1 442 ? 0.485 -9.218 -27.784 1.00 61.47 442 SER A N 1
ATOM 3591 C CA . SER A 1 442 ? -0.729 -8.552 -27.291 1.00 61.47 442 SER A CA 1
ATOM 3592 C C . SER A 1 442 ? -1.544 -7.902 -28.416 1.00 61.47 442 SER A C 1
ATOM 3594 O O . SER A 1 442 ? -0.991 -7.315 -29.345 1.00 61.47 442 SER A O 1
ATOM 3596 N N . VAL A 1 443 ? -2.876 -8.009 -28.344 1.00 62.25 443 VAL A N 1
ATOM 3597 C CA . VAL A 1 443 ? -3.818 -7.343 -29.263 1.00 62.25 443 VAL A CA 1
ATOM 3598 C C . VAL A 1 443 ? -4.784 -6.477 -28.468 1.00 62.25 443 VAL A C 1
ATOM 3600 O O . VAL A 1 443 ? -5.544 -7.003 -27.651 1.00 62.25 443 VAL A O 1
ATOM 3603 N N . LYS A 1 444 ? -4.819 -5.175 -28.761 1.00 66.25 444 LYS A N 1
ATOM 3604 C CA . LYS A 1 444 ? -5.837 -4.233 -28.284 1.00 66.25 444 LYS A CA 1
ATOM 3605 C C . LYS A 1 444 ? -6.589 -3.657 -29.483 1.00 66.25 444 LYS A C 1
ATOM 3607 O O . LYS A 1 444 ? -6.065 -2.831 -30.220 1.00 66.25 444 LYS A O 1
ATOM 3612 N N . SER A 1 445 ? -7.826 -4.097 -29.688 1.00 61.31 445 SER A N 1
ATOM 3613 C CA . SER A 1 445 ? -8.673 -3.597 -30.779 1.00 61.31 445 SER A CA 1
ATOM 3614 C C . SER A 1 445 ? -9.843 -2.794 -30.218 1.00 61.31 445 SER A C 1
ATOM 3616 O O . SER A 1 445 ? -10.660 -3.347 -29.470 1.00 61.31 445 SER A O 1
ATOM 3618 N N . THR A 1 446 ? -9.958 -1.530 -30.615 1.00 59.59 446 THR A N 1
ATOM 3619 C CA . THR A 1 446 ? -11.070 -0.643 -30.260 1.00 59.59 446 THR A CA 1
ATOM 3620 C C . THR A 1 446 ? -11.811 -0.228 -31.526 1.00 59.59 446 THR A C 1
ATOM 3622 O O . THR A 1 446 ? -11.242 0.378 -32.429 1.00 59.59 446 THR A O 1
ATOM 3625 N N . THR A 1 447 ? -13.102 -0.541 -31.608 1.00 58.12 447 THR A N 1
ATOM 3626 C CA . THR A 1 447 ? -13.938 -0.148 -32.754 1.00 58.12 447 THR A CA 1
ATOM 3627 C C . THR A 1 447 ? -15.081 0.744 -32.296 1.00 58.12 447 THR A C 1
ATOM 3629 O O . THR A 1 447 ? -15.914 0.316 -31.490 1.00 58.12 447 THR A O 1
ATOM 3632 N N . THR A 1 448 ? -15.155 1.947 -32.864 1.00 55.75 448 THR A N 1
ATOM 3633 C CA . THR A 1 448 ? -16.070 3.018 -32.461 1.00 55.75 448 THR A CA 1
ATOM 3634 C C . THR A 1 448 ? -16.985 3.397 -33.652 1.00 55.75 448 THR A C 1
ATOM 3636 O O . THR A 1 448 ? -16.560 4.100 -34.560 1.00 55.75 448 THR A O 1
ATOM 3639 N N . LYS A 1 449 ? -18.270 2.972 -33.620 1.00 60.25 449 LYS A N 1
ATOM 3640 C CA . LYS A 1 449 ? -19.448 3.399 -34.453 1.00 60.25 449 LYS A CA 1
ATOM 3641 C C . LYS A 1 449 ? -19.769 2.739 -35.840 1.00 60.25 449 LYS A C 1
ATOM 3643 O O . LYS A 1 449 ? -19.007 1.976 -36.412 1.00 60.25 449 LYS A O 1
ATOM 3648 N N . LYS A 1 450 ? -21.023 3.012 -36.296 1.00 53.88 450 LYS A N 1
ATOM 3649 C CA . LYS A 1 450 ? -21.955 2.330 -37.254 1.00 53.88 450 LYS A CA 1
ATOM 3650 C C . LYS A 1 450 ? -21.336 1.522 -38.419 1.00 53.88 450 LYS A C 1
ATOM 3652 O O . LYS A 1 450 ? -20.903 2.108 -39.409 1.00 53.88 450 LYS A O 1
ATOM 3657 N N . SER A 1 451 ? -21.531 0.198 -38.397 1.00 56.97 451 SER A N 1
ATOM 3658 C CA . SER A 1 451 ? -21.322 -0.701 -39.549 1.00 56.97 451 SER A CA 1
ATOM 3659 C C . SER A 1 451 ? -22.418 -1.771 -39.684 1.00 56.97 451 SER A C 1
ATOM 3661 O O . SER A 1 451 ? -23.097 -2.110 -38.709 1.00 56.97 451 SER A O 1
ATOM 3663 N N . LYS A 1 452 ? -22.653 -2.310 -40.896 1.00 61.75 452 LYS A N 1
ATOM 3664 C CA . LYS A 1 452 ? -23.630 -3.410 -41.077 1.00 61.75 452 LYS A CA 1
ATOM 3665 C C . LYS A 1 452 ? -23.082 -4.715 -40.481 1.00 61.75 452 LYS A C 1
ATOM 3667 O O . LYS A 1 452 ? -23.829 -5.408 -39.786 1.00 61.75 452 LYS A O 1
ATOM 3672 N N . SER A 1 453 ? -21.798 -5.013 -40.696 1.00 60.66 453 SER A N 1
ATOM 3673 C CA . SER A 1 453 ? -21.133 -6.223 -40.193 1.00 60.66 453 SER A CA 1
ATOM 3674 C C . SER A 1 453 ? -19.681 -5.989 -39.773 1.00 60.66 453 SER A C 1
ATOM 3676 O O . SER A 1 453 ? -18.922 -5.346 -40.497 1.00 60.66 453 SER A O 1
ATOM 3678 N N . VAL A 1 454 ? -19.278 -6.601 -38.655 1.00 62.31 454 VAL A N 1
ATOM 3679 C CA . VAL A 1 454 ? -17.878 -6.655 -38.195 1.00 62.31 454 VAL A CA 1
ATOM 3680 C C . VAL A 1 454 ? -17.459 -8.114 -38.026 1.00 62.31 454 VAL A C 1
ATOM 3682 O O . VAL A 1 454 ? -18.143 -8.867 -37.324 1.00 62.31 454 VAL A O 1
ATOM 3685 N N . LYS A 1 455 ? -16.346 -8.514 -38.654 1.00 66.06 455 LYS A N 1
ATOM 3686 C CA . LYS A 1 455 ? -15.743 -9.845 -38.488 1.00 66.06 455 LYS A CA 1
ATOM 3687 C C . LYS A 1 455 ? -14.284 -9.700 -38.062 1.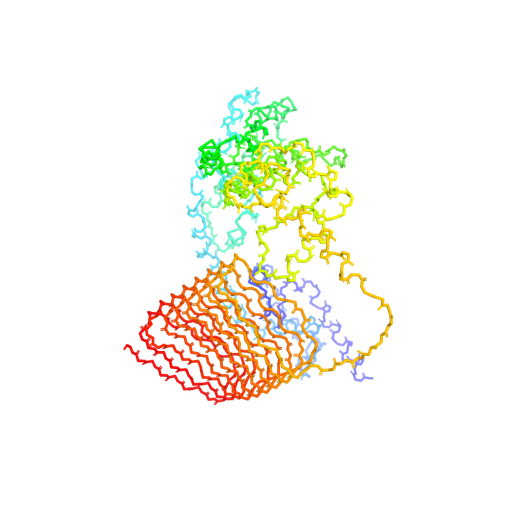00 66.06 455 LYS A C 1
ATOM 3689 O O . LYS A 1 455 ? -13.464 -9.288 -38.866 1.00 66.06 455 LYS A O 1
ATOM 3694 N N . LEU A 1 456 ? -13.973 -10.072 -36.825 1.00 65.62 456 LEU A N 1
ATOM 3695 C CA . LEU A 1 456 ? -12.611 -10.030 -36.289 1.00 65.62 456 LEU A CA 1
ATOM 3696 C C . LEU A 1 456 ? -12.079 -11.455 -36.107 1.00 65.62 456 LEU A C 1
ATOM 3698 O O . LEU A 1 456 ? -12.754 -12.290 -35.493 1.00 65.62 456 LEU A O 1
ATOM 3702 N N . THR A 1 457 ? -10.893 -11.729 -36.646 1.00 67.94 457 THR A N 1
ATOM 3703 C CA . THR A 1 457 ? -10.249 -13.048 -36.563 1.00 67.94 457 THR A CA 1
ATOM 3704 C C . THR A 1 457 ? -8.857 -12.904 -35.959 1.00 67.94 457 THR A C 1
ATOM 3706 O O . THR A 1 457 ? -8.056 -12.114 -36.450 1.00 67.94 457 THR A O 1
ATOM 3709 N N . THR A 1 458 ? -8.568 -13.660 -34.899 1.00 66.31 458 THR A N 1
ATOM 3710 C CA . THR A 1 458 ? -7.254 -13.674 -34.237 1.00 66.31 458 THR A CA 1
ATOM 3711 C C . THR A 1 458 ? -6.777 -15.109 -34.037 1.00 66.31 458 THR A C 1
ATOM 3713 O O . THR A 1 458 ? -7.448 -15.896 -33.366 1.00 66.31 458 THR A O 1
ATOM 3716 N N . THR A 1 459 ? -5.622 -15.466 -34.594 1.00 63.28 459 THR A N 1
ATOM 3717 C CA . THR A 1 459 ? -5.199 -16.873 -34.684 1.00 63.28 459 THR A CA 1
ATOM 3718 C C . THR A 1 459 ? -4.318 -17.308 -33.506 1.00 63.28 459 THR A C 1
ATOM 3720 O O . THR A 1 459 ? -4.599 -18.347 -32.902 1.00 63.28 459 THR A O 1
ATOM 3723 N N . LYS A 1 460 ? -3.306 -16.518 -33.110 1.00 63.66 460 LYS A N 1
ATOM 3724 C CA . LYS A 1 460 ? -2.385 -16.854 -32.004 1.00 63.66 460 LYS A CA 1
ATOM 3725 C C . LYS A 1 460 ? -1.929 -15.601 -31.240 1.00 63.66 460 LYS A C 1
ATOM 3727 O O . LYS A 1 460 ? -1.240 -14.768 -31.818 1.00 63.66 460 LYS A O 1
ATOM 3732 N N . SER A 1 461 ? -2.249 -15.475 -29.947 1.00 66.50 461 SER A N 1
ATOM 3733 C CA . SER A 1 461 ? -1.670 -14.399 -29.119 1.00 66.50 461 SER A CA 1
ATOM 3734 C C . SER A 1 461 ? -1.492 -14.711 -27.630 1.00 66.50 461 SER A C 1
ATOM 3736 O O . SER A 1 461 ? -2.131 -15.624 -27.120 1.00 66.50 461 SER A O 1
ATOM 3738 N N . LYS A 1 462 ? -0.636 -13.993 -26.877 1.00 71.75 462 LYS A N 1
ATOM 3739 C CA . LYS A 1 462 ? -0.606 -14.171 -25.403 1.00 71.75 462 LYS A CA 1
ATOM 3740 C C . LYS A 1 462 ? -1.856 -13.534 -24.776 1.00 71.75 462 LYS A C 1
ATOM 3742 O O . LYS A 1 462 ? -2.561 -14.214 -24.029 1.00 71.75 462 LYS A O 1
ATOM 3747 N N . SER A 1 463 ? -2.187 -12.294 -25.141 1.00 66.75 463 SER A N 1
ATOM 3748 C CA . SER A 1 463 ? -3.362 -11.564 -24.636 1.00 66.75 463 SER A CA 1
ATOM 3749 C C . SER A 1 463 ? -4.203 -10.952 -25.762 1.00 66.75 463 SER A C 1
ATOM 3751 O O . SER A 1 463 ? -3.666 -10.471 -26.762 1.00 66.75 463 SER A O 1
ATOM 3753 N N . VAL A 1 464 ? -5.533 -10.968 -25.610 1.00 64.94 464 VAL A N 1
ATOM 3754 C CA . VAL A 1 464 ? -6.479 -10.268 -26.499 1.00 64.94 464 VAL A CA 1
ATOM 3755 C C . VAL A 1 464 ? -7.439 -9.425 -25.668 1.00 64.94 464 VAL A C 1
ATOM 3757 O O . VAL A 1 464 ? -8.239 -9.975 -24.906 1.00 64.94 464 VAL A O 1
ATOM 3760 N N . LYS A 1 465 ? -7.421 -8.105 -25.872 1.00 70.44 465 LYS A N 1
ATOM 3761 C CA . LYS A 1 465 ? -8.421 -7.162 -25.359 1.00 70.44 465 LYS A CA 1
ATOM 3762 C C . LYS A 1 465 ? -9.177 -6.545 -26.534 1.00 70.44 465 LYS A C 1
ATOM 3764 O O . LYS A 1 465 ? -8.613 -5.804 -27.334 1.00 70.44 465 LYS A O 1
ATOM 3769 N N . SER A 1 466 ? -10.466 -6.851 -26.641 1.00 63.22 466 SER A N 1
ATOM 3770 C CA . SER A 1 466 ? -11.333 -6.285 -27.682 1.00 63.22 466 SER A CA 1
ATOM 3771 C C . SER A 1 466 ? -12.460 -5.472 -27.060 1.00 63.22 466 SER A C 1
ATOM 3773 O O . SER A 1 466 ? -13.204 -5.974 -26.214 1.00 63.22 466 SER A O 1
ATOM 3775 N N . THR A 1 467 ? -12.590 -4.220 -27.493 1.00 62.72 467 THR A N 1
ATOM 3776 C CA . THR A 1 467 ? -13.658 -3.316 -27.065 1.00 62.72 467 THR A CA 1
ATOM 3777 C C . THR A 1 467 ? -14.437 -2.851 -28.288 1.00 62.72 467 THR A C 1
ATOM 3779 O O . THR A 1 467 ? -13.871 -2.305 -29.234 1.00 62.72 467 THR A O 1
ATOM 3782 N N . THR A 1 468 ? -15.752 -3.058 -28.282 1.00 60.78 468 THR A N 1
ATOM 3783 C CA . THR A 1 468 ? -16.630 -2.604 -29.370 1.00 60.78 468 THR A CA 1
ATOM 3784 C C . THR A 1 468 ? -17.740 -1.714 -28.828 1.00 60.78 468 THR A C 1
ATOM 3786 O O . THR A 1 468 ? -18.561 -2.158 -28.021 1.00 60.78 468 THR A O 1
ATOM 3789 N N . THR A 1 469 ? -17.799 -0.478 -29.322 1.00 57.97 469 THR A N 1
ATOM 3790 C CA . THR A 1 469 ? -18.721 0.573 -28.879 1.00 57.97 469 THR A CA 1
ATOM 3791 C C . THR A 1 469 ? -19.707 0.963 -30.010 1.00 57.97 469 THR A C 1
ATOM 3793 O O . THR A 1 469 ? -19.395 1.756 -30.897 1.00 57.97 469 THR A O 1
ATOM 3796 N N . LYS A 1 470 ? -20.951 0.440 -29.911 1.00 60.22 470 LYS A N 1
ATOM 3797 C CA . LYS A 1 470 ? -22.242 0.851 -30.556 1.00 60.22 470 LYS A CA 1
ATOM 3798 C C . LYS A 1 470 ? -22.623 0.431 -32.018 1.00 60.22 470 LYS A C 1
ATOM 3800 O O . LYS A 1 470 ? -21.807 0.384 -32.927 1.00 60.22 470 LYS A O 1
ATOM 3805 N N . LYS A 1 471 ? -23.954 0.212 -32.202 1.00 55.91 471 LYS A N 1
ATOM 3806 C CA . LYS A 1 471 ? -24.844 -0.041 -33.390 1.00 55.91 471 LYS A CA 1
ATOM 3807 C C . LYS A 1 471 ? -24.251 -0.803 -34.600 1.00 55.91 471 LYS A C 1
ATOM 3809 O O . LYS A 1 471 ? -23.820 -0.188 -35.572 1.00 55.91 471 LYS A O 1
ATOM 3814 N N . SER A 1 472 ? -24.427 -2.129 -34.619 1.00 58.09 472 SER A N 1
ATOM 3815 C CA . SER A 1 472 ? -24.237 -2.986 -35.807 1.00 58.09 472 SER A CA 1
ATOM 3816 C C . SER A 1 472 ? -25.326 -4.065 -35.932 1.00 58.09 472 SER A C 1
ATOM 3818 O O . SER A 1 472 ? -25.951 -4.449 -34.937 1.00 58.09 472 SER A O 1
ATOM 3820 N N . LYS A 1 473 ? -25.608 -4.559 -37.153 1.00 63.00 473 LYS A N 1
ATOM 3821 C CA . LYS A 1 473 ? -26.585 -5.657 -37.335 1.00 63.00 473 LYS A CA 1
ATOM 3822 C C . LYS A 1 473 ? -26.009 -6.984 -36.822 1.00 63.00 473 LYS A C 1
ATOM 3824 O O . LYS A 1 473 ? -26.718 -7.710 -36.126 1.00 63.00 473 LYS A O 1
ATOM 3829 N N . SER A 1 474 ? -24.742 -7.274 -37.128 1.00 62.19 474 SER A N 1
ATOM 3830 C CA . SER A 1 474 ? -24.065 -8.521 -36.750 1.00 62.19 474 SER A CA 1
ATOM 3831 C C . SER A 1 474 ? -22.601 -8.293 -36.366 1.00 62.19 474 SER A C 1
ATOM 3833 O O . SER A 1 474 ? -21.887 -7.552 -37.046 1.00 62.19 474 SER A O 1
ATOM 3835 N N . ILE A 1 475 ? -22.154 -8.958 -35.296 1.00 62.91 475 ILE A N 1
ATOM 3836 C CA . ILE A 1 475 ? -20.748 -9.006 -34.865 1.00 62.91 475 ILE A CA 1
ATOM 3837 C C . ILE A 1 475 ? -20.317 -10.470 -34.773 1.00 62.91 475 ILE A C 1
ATOM 3839 O O . ILE A 1 475 ? -20.952 -11.259 -34.063 1.00 62.91 475 ILE A O 1
ATOM 3843 N N . LYS A 1 476 ? -19.225 -10.823 -35.462 1.00 67.44 476 LYS A N 1
ATOM 3844 C CA . LYS A 1 476 ? -18.583 -12.138 -35.370 1.00 67.44 476 LYS A CA 1
ATOM 3845 C C . LYS A 1 476 ? -17.126 -11.983 -34.935 1.00 67.44 476 LYS A C 1
ATOM 3847 O O . LYS A 1 476 ? -16.332 -11.398 -35.662 1.00 67.44 476 LYS A O 1
ATOM 3852 N N . SER A 1 477 ? -16.767 -12.538 -33.783 1.00 66.44 477 SER A N 1
ATOM 3853 C CA . SER A 1 477 ? -15.372 -12.622 -33.334 1.00 66.44 477 SER A CA 1
ATOM 3854 C C . SER A 1 477 ? -14.925 -14.077 -33.232 1.00 66.44 477 SER A C 1
ATOM 3856 O O . SER A 1 477 ? -15.668 -14.933 -32.741 1.00 66.44 477 SER A O 1
ATOM 3858 N N . THR A 1 478 ? -13.726 -14.367 -33.733 1.00 69.56 478 THR A N 1
ATOM 3859 C CA . THR A 1 478 ? -13.130 -15.708 -33.701 1.00 69.56 478 THR A CA 1
ATOM 3860 C C . THR A 1 478 ? -11.713 -15.612 -33.155 1.00 69.56 478 THR A C 1
ATOM 3862 O O . THR A 1 478 ? -10.898 -14.875 -33.703 1.00 69.56 478 THR A O 1
ATOM 3865 N N . THR A 1 479 ? -11.423 -16.355 -32.087 1.00 69.50 479 THR A N 1
ATOM 3866 C CA . THR A 1 479 ? -10.088 -16.418 -31.477 1.00 69.50 479 THR A CA 1
ATOM 3867 C C . THR A 1 479 ? -9.649 -17.871 -31.332 1.00 69.50 479 THR A C 1
ATOM 3869 O O . THR A 1 479 ? -10.314 -18.648 -30.644 1.00 69.50 479 THR A O 1
ATOM 3872 N N . THR A 1 480 ? -8.542 -18.254 -31.965 1.00 67.38 480 THR A N 1
ATOM 3873 C CA . THR A 1 480 ? -8.162 -19.672 -32.084 1.00 67.38 480 THR A CA 1
ATOM 3874 C C . THR A 1 480 ? -7.269 -20.142 -30.930 1.00 67.38 480 THR A C 1
ATOM 3876 O O . THR A 1 480 ? -7.551 -21.189 -30.343 1.00 67.38 480 THR A O 1
ATOM 3879 N N . LYS A 1 481 ? -6.236 -19.375 -30.543 1.00 68.50 481 LYS A N 1
ATOM 3880 C CA . LYS A 1 481 ? -5.301 -19.742 -29.460 1.00 68.50 481 LYS A CA 1
ATOM 3881 C C . LYS A 1 481 ? -4.818 -18.508 -28.683 1.00 68.50 481 LYS A C 1
ATOM 3883 O O . LYS A 1 481 ? -4.116 -17.679 -29.256 1.00 68.50 481 LYS A O 1
ATOM 3888 N N . SER A 1 482 ? -5.135 -18.401 -27.386 1.00 68.38 482 SER A N 1
ATOM 3889 C CA . SER A 1 482 ? -4.520 -17.374 -26.523 1.00 68.38 482 SER A CA 1
ATOM 3890 C C . SER A 1 482 ? -4.305 -17.771 -25.061 1.00 68.38 482 SER A C 1
ATOM 3892 O O . SER A 1 482 ? -4.908 -18.735 -24.609 1.00 68.38 482 SER A O 1
ATOM 3894 N N . LYS A 1 483 ? -3.463 -17.069 -24.281 1.00 73.69 483 LYS A N 1
ATOM 3895 C CA . LYS A 1 483 ? -3.419 -17.298 -22.817 1.00 73.69 483 LYS A CA 1
ATOM 3896 C C . LYS A 1 483 ? -4.643 -16.663 -22.140 1.00 73.69 483 LYS A C 1
ATOM 3898 O O . LYS A 1 483 ? -5.310 -17.351 -21.376 1.00 73.69 483 LYS A O 1
ATOM 3903 N N . SER A 1 484 ? -4.976 -15.418 -22.484 1.00 67.56 484 SER A N 1
ATOM 3904 C CA . SER A 1 484 ? -6.126 -14.678 -21.937 1.00 67.56 484 SER A CA 1
ATOM 3905 C C . SER A 1 484 ? -6.956 -14.009 -23.040 1.00 67.56 484 SER A C 1
ATOM 3907 O O . SER A 1 484 ? -6.410 -13.550 -24.050 1.00 67.56 484 SER A O 1
ATOM 3909 N N . VAL A 1 485 ? -8.282 -13.965 -22.867 1.00 65.50 485 VAL A N 1
ATOM 3910 C CA . VAL A 1 485 ? -9.211 -13.201 -23.720 1.00 65.50 485 VAL A CA 1
ATOM 3911 C C . VAL A 1 485 ? -10.151 -12.363 -22.857 1.00 65.50 485 VAL A C 1
ATOM 3913 O O . VAL A 1 485 ? -10.962 -12.913 -22.108 1.00 65.50 485 VAL A O 1
ATOM 3916 N N . LYS A 1 486 ? -10.119 -11.037 -23.038 1.00 71.81 486 LYS A N 1
ATOM 3917 C CA . LYS A 1 486 ? -11.110 -10.097 -22.498 1.00 71.81 486 LYS A CA 1
ATOM 3918 C C . LYS A 1 486 ? -11.844 -9.416 -23.652 1.00 71.81 486 LYS A C 1
ATOM 3920 O O . LYS A 1 486 ? -11.244 -8.690 -24.444 1.00 71.81 486 LYS A O 1
ATOM 3925 N N . SER A 1 487 ? -13.148 -9.648 -23.764 1.00 63.84 487 SER A N 1
ATOM 3926 C CA . SER A 1 487 ? -13.983 -8.991 -24.778 1.00 63.84 487 SER A CA 1
ATOM 3927 C C . SER A 1 487 ? -15.129 -8.229 -24.129 1.00 63.84 487 SER A C 1
ATOM 3929 O O . SER A 1 487 ? -15.944 -8.837 -23.429 1.00 63.84 487 SER A O 1
ATOM 3931 N N . THR A 1 488 ? -15.228 -6.935 -24.416 1.00 64.88 488 THR A N 1
ATOM 3932 C CA . THR A 1 488 ? -16.289 -6.059 -23.912 1.00 64.88 488 THR A CA 1
ATOM 3933 C C . THR A 1 488 ? -17.096 -5.504 -25.081 1.00 64.88 488 THR A C 1
ATOM 3935 O O . THR A 1 488 ? -16.545 -4.920 -26.014 1.00 64.88 488 THR A O 1
ATOM 3938 N N . THR A 1 489 ? -18.419 -5.679 -25.054 1.00 62.84 489 THR A N 1
ATOM 3939 C CA . THR A 1 489 ? -19.320 -5.150 -26.091 1.00 62.84 489 THR A CA 1
ATOM 3940 C C . THR A 1 489 ? -20.425 -4.283 -25.491 1.00 62.84 489 THR A C 1
ATOM 3942 O O . THR A 1 489 ? -21.307 -4.774 -24.780 1.00 62.84 489 THR A O 1
ATOM 3945 N N . THR A 1 490 ? -20.430 -2.998 -25.850 1.00 57.91 490 THR A N 1
ATOM 3946 C CA . THR A 1 490 ? -21.330 -1.971 -25.304 1.00 57.91 490 THR A CA 1
ATOM 3947 C C . THR A 1 490 ? -22.385 -1.509 -26.342 1.00 57.91 490 THR A C 1
ATOM 3949 O O . THR A 1 490 ? -22.144 -0.642 -27.180 1.00 57.91 490 THR A O 1
ATOM 3952 N N . LYS A 1 491 ? -23.605 -2.080 -26.214 1.00 60.19 491 LYS A N 1
ATOM 3953 C CA . LYS A 1 491 ? -24.963 -1.668 -26.702 1.00 60.19 491 LYS A CA 1
ATOM 3954 C C . LYS A 1 491 ? -25.435 -1.882 -28.186 1.00 60.19 491 LYS A C 1
ATOM 3956 O O . LYS A 1 491 ? -24.719 -1.623 -29.147 1.00 60.19 491 LYS A O 1
ATOM 3961 N N . LYS A 1 492 ? -26.740 -2.253 -28.305 1.00 55.81 492 LYS A N 1
ATOM 3962 C CA . LYS A 1 492 ? -27.695 -2.459 -29.449 1.00 55.81 492 LYS A CA 1
ATOM 3963 C C . LYS A 1 492 ? -27.127 -3.134 -30.719 1.00 55.81 492 LYS A C 1
ATOM 3965 O O . LYS A 1 492 ? -26.871 -2.471 -31.722 1.00 55.81 492 LYS A O 1
ATOM 3970 N N . SER A 1 493 ? -27.075 -4.468 -30.711 1.00 58.59 493 SER A N 1
ATOM 3971 C CA . SER A 1 493 ? -26.912 -5.316 -31.907 1.00 58.59 493 SER A CA 1
ATOM 3972 C C . SER A 1 493 ? -28.044 -6.350 -32.038 1.00 58.59 493 SER A C 1
ATOM 3974 O O . SER A 1 493 ? -28.648 -6.738 -31.032 1.00 58.59 493 SER A O 1
ATOM 3976 N N . LYS A 1 494 ? -28.362 -6.797 -33.269 1.00 63.50 494 LYS A N 1
ATOM 3977 C CA . LYS A 1 494 ? -29.352 -7.879 -33.478 1.00 63.50 494 LYS A CA 1
ATOM 3978 C C . LYS A 1 494 ? -28.768 -9.247 -33.100 1.00 63.50 494 LYS A C 1
ATOM 3980 O O . LYS A 1 494 ? -29.469 -10.038 -32.479 1.00 63.50 494 LYS A O 1
ATOM 3985 N N . SER A 1 495 ? -27.509 -9.515 -33.450 1.00 62.81 495 SER A N 1
ATOM 3986 C CA . SER A 1 495 ? -26.844 -10.792 -33.160 1.00 62.81 495 SER A CA 1
ATOM 3987 C C . SER A 1 495 ? -25.355 -10.610 -32.860 1.00 62.81 495 SER A C 1
ATOM 3989 O O . SER A 1 495 ? -24.657 -9.887 -33.575 1.00 62.81 495 SER A O 1
ATOM 3991 N N . ILE A 1 496 ? -24.863 -11.303 -31.829 1.00 62.75 496 ILE A N 1
ATOM 3992 C CA . ILE A 1 496 ? -23.437 -11.411 -31.488 1.00 62.75 496 ILE A CA 1
ATOM 3993 C C . ILE A 1 496 ? -23.050 -12.890 -31.445 1.00 62.75 496 ILE A C 1
ATOM 3995 O O . ILE A 1 496 ? -23.620 -13.663 -30.669 1.00 62.75 496 ILE A O 1
ATOM 3999 N N . LYS A 1 497 ? -22.046 -13.280 -32.240 1.00 67.88 497 LYS A N 1
ATOM 4000 C CA . LYS A 1 497 ? -21.435 -14.616 -32.196 1.00 67.88 497 LYS A CA 1
ATOM 4001 C C . LYS A 1 497 ? -19.951 -14.486 -31.867 1.00 67.88 497 LYS A C 1
ATOM 4003 O O . LYS A 1 497 ? -19.199 -13.896 -32.636 1.00 67.88 497 LYS A O 1
ATOM 4008 N N . SER A 1 498 ? -19.526 -15.057 -30.744 1.00 65.62 498 SER A N 1
ATOM 4009 C CA . SER A 1 498 ? -18.112 -15.088 -30.356 1.00 65.62 498 SER A CA 1
ATOM 4010 C C . SER A 1 498 ? -17.656 -16.530 -30.188 1.00 65.62 498 SER A C 1
ATOM 4012 O O . SER A 1 498 ? -18.249 -17.278 -29.414 1.00 65.62 498 SER A O 1
ATOM 4014 N N . THR A 1 499 ? -16.612 -16.924 -30.911 1.00 68.88 499 THR A N 1
ATOM 4015 C CA . THR A 1 499 ? -16.067 -18.288 -30.870 1.00 68.88 499 THR A CA 1
ATOM 4016 C C . THR A 1 499 ? -14.640 -18.245 -30.349 1.00 68.88 499 THR A C 1
ATOM 4018 O O . THR A 1 499 ? -13.825 -17.477 -30.859 1.00 68.88 499 THR A O 1
ATOM 4021 N N . THR A 1 500 ? -14.340 -19.046 -29.330 1.00 67.88 500 THR A N 1
ATOM 4022 C CA . THR A 1 500 ? -12.994 -19.147 -28.755 1.00 67.88 500 THR A CA 1
ATOM 4023 C C . THR A 1 500 ? -12.587 -20.615 -28.662 1.00 67.88 500 THR A C 1
ATOM 4025 O O . THR A 1 500 ? -13.269 -21.395 -28.002 1.00 67.88 500 THR A O 1
ATOM 4028 N N . THR A 1 501 ? -11.503 -21.012 -29.329 1.00 65.88 501 THR A N 1
ATOM 4029 C CA . THR A 1 501 ? -11.173 -22.439 -29.500 1.00 65.88 501 THR A CA 1
ATOM 4030 C C . THR A 1 501 ? -10.287 -22.987 -28.375 1.00 65.88 501 THR A C 1
ATOM 4032 O O . THR A 1 501 ? -10.595 -24.049 -27.830 1.00 65.88 501 THR A O 1
ATOM 4035 N N . LYS A 1 502 ? -9.221 -22.267 -27.982 1.00 66.12 502 LYS A N 1
ATOM 4036 C CA . LYS A 1 502 ? -8.273 -22.684 -26.926 1.00 66.12 502 LYS A CA 1
ATOM 4037 C C . LYS A 1 502 ? -7.756 -21.475 -26.131 1.00 66.12 502 LYS A C 1
ATOM 4039 O O . LYS A 1 502 ? -7.100 -20.609 -26.711 1.00 66.12 502 LYS A O 1
ATOM 4044 N N . SER A 1 503 ? -8.043 -21.402 -24.825 1.00 66.69 503 SER A N 1
ATOM 4045 C CA . SER A 1 503 ? -7.547 -20.313 -23.962 1.00 66.69 503 SER A CA 1
ATOM 4046 C C . SER A 1 503 ? -7.436 -20.689 -22.484 1.00 66.69 503 SER A C 1
ATOM 4048 O O . SER A 1 503 ? -8.254 -21.473 -22.032 1.00 66.69 503 SER A O 1
ATOM 4050 N N . LYS A 1 504 ? -6.469 -20.163 -21.706 1.00 72.19 504 LYS A N 1
ATOM 4051 C CA . LYS A 1 504 ? -6.416 -20.452 -20.253 1.00 72.19 504 LYS A CA 1
ATOM 4052 C C . LYS A 1 504 ? -7.578 -19.764 -19.522 1.00 72.19 504 LYS A C 1
ATOM 4054 O O . LYS A 1 504 ? -8.251 -20.431 -18.738 1.00 72.19 504 LYS A O 1
ATOM 4059 N N . SER A 1 505 ? -7.850 -18.491 -19.821 1.00 65.62 505 SER A N 1
ATOM 4060 C CA . SER A 1 505 ? -8.931 -17.710 -19.206 1.00 65.62 505 SER A CA 1
ATOM 4061 C C . SER A 1 505 ? -9.719 -16.878 -20.225 1.00 65.62 505 SER A C 1
ATOM 4063 O O . SER A 1 505 ? -9.162 -16.256 -21.131 1.00 65.62 505 SER A O 1
ATOM 4065 N N . VAL A 1 506 ? -11.048 -16.859 -20.078 1.00 63.97 506 VAL A N 1
ATOM 4066 C CA . VAL A 1 506 ? -11.952 -16.126 -20.979 1.00 63.97 506 VAL A CA 1
ATOM 4067 C C . VAL A 1 506 ? -12.969 -15.314 -20.175 1.00 63.97 506 VAL A C 1
ATOM 4069 O O . VAL A 1 506 ? -13.846 -15.889 -19.530 1.00 63.97 506 VAL A O 1
ATOM 4072 N N . LYS A 1 507 ? -12.909 -13.978 -20.268 1.00 71.56 507 LYS A N 1
ATOM 4073 C CA . LYS A 1 507 ? -13.901 -13.048 -19.692 1.00 71.56 507 LYS A CA 1
ATOM 4074 C C . LYS A 1 507 ? -14.638 -12.317 -20.816 1.00 71.56 507 LYS A C 1
ATOM 4076 O O . LYS A 1 507 ? -14.027 -11.597 -21.610 1.00 71.56 507 LYS A O 1
ATOM 4081 N N . LYS A 1 508 ? -15.957 -12.507 -20.905 1.00 66.88 508 LYS A N 1
ATOM 4082 C CA . LYS A 1 508 ? -16.798 -11.886 -21.945 1.00 66.88 508 LYS A CA 1
ATOM 4083 C C . LYS A 1 508 ? -17.906 -11.073 -21.296 1.00 66.88 508 LYS A C 1
ATOM 4085 O O . LYS A 1 508 ? -18.752 -11.667 -20.645 1.00 66.88 508 LYS A O 1
ATOM 4090 N N . THR A 1 509 ? -17.945 -9.767 -21.540 1.00 67.50 509 THR A N 1
ATOM 4091 C CA . THR A 1 509 ? -18.978 -8.873 -20.996 1.00 67.50 509 THR A CA 1
ATOM 4092 C C . THR A 1 509 ? -19.844 -8.309 -22.121 1.00 67.50 509 THR A C 1
ATOM 4094 O O . THR A 1 509 ? -19.328 -7.684 -23.052 1.00 67.50 509 THR A O 1
ATOM 4097 N N . THR A 1 510 ? -21.165 -8.503 -22.041 1.00 66.00 510 THR A N 1
ATOM 4098 C CA . THR A 1 510 ? -22.132 -8.012 -23.044 1.00 66.00 510 THR A CA 1
ATOM 4099 C C . THR A 1 510 ? -23.269 -7.221 -22.396 1.00 66.00 510 THR A C 1
ATOM 4101 O O . THR A 1 510 ? -24.011 -7.762 -21.581 1.00 66.00 510 THR A O 1
ATOM 4104 N N . THR A 1 511 ? -23.463 -5.955 -22.790 1.00 60.72 511 THR A N 1
ATOM 4105 C CA . THR A 1 511 ? -24.368 -5.054 -22.045 1.00 60.72 511 THR A CA 1
ATOM 4106 C C . THR A 1 511 ? -25.794 -4.916 -22.625 1.00 60.72 511 THR A C 1
ATOM 4108 O O . THR A 1 511 ? -26.712 -4.684 -21.852 1.00 60.72 511 THR A O 1
ATOM 4111 N N . LYS A 1 512 ? -26.036 -5.042 -23.955 1.00 63.75 512 LYS A N 1
ATOM 4112 C CA . LYS A 1 512 ? -27.401 -5.036 -24.583 1.00 63.75 512 LYS A CA 1
ATOM 4113 C C . LYS A 1 512 ? -27.445 -5.683 -25.998 1.00 63.75 512 LYS A C 1
ATOM 4115 O O . LYS A 1 512 ? -26.910 -5.070 -26.926 1.00 63.75 512 LYS A O 1
ATOM 4120 N N . SER A 1 513 ? -28.131 -6.820 -26.220 1.00 63.91 513 SER A N 1
ATOM 4121 C CA . SER A 1 513 ? -28.325 -7.457 -27.561 1.00 63.91 513 SER A CA 1
ATOM 4122 C C . SER A 1 513 ? -29.657 -8.231 -27.696 1.00 63.91 513 SER A C 1
ATOM 4124 O O . SER A 1 513 ? -30.256 -8.575 -26.689 1.00 63.91 513 SER A O 1
ATOM 4126 N N . LYS A 1 514 ? -30.165 -8.514 -28.912 1.00 65.31 514 LYS A N 1
ATOM 4127 C CA . LYS A 1 514 ? -31.336 -9.417 -29.078 1.00 65.31 514 LYS A CA 1
ATOM 4128 C C . LYS A 1 514 ? -30.941 -10.896 -28.935 1.00 65.31 514 LYS A C 1
ATOM 4130 O O . LYS A 1 514 ? -31.646 -11.638 -28.261 1.00 65.31 514 LYS A O 1
ATOM 4135 N N . LEU A 1 515 ? -29.832 -11.313 -29.547 1.00 64.62 515 LEU A N 1
ATOM 4136 C CA . LEU A 1 515 ? -29.353 -12.697 -29.529 1.00 64.62 515 LEU A CA 1
ATOM 4137 C C . LEU A 1 515 ? -27.844 -12.746 -29.277 1.00 64.62 515 LEU A C 1
ATOM 4139 O O . LEU A 1 515 ? -27.063 -12.166 -30.035 1.00 64.62 515 LEU A O 1
ATOM 4143 N N . VAL A 1 516 ? -27.429 -13.504 -28.260 1.00 63.25 516 VAL A N 1
ATOM 4144 C CA . VAL A 1 516 ? -26.012 -13.723 -27.931 1.00 63.25 516 VAL A CA 1
ATOM 4145 C C . VAL A 1 516 ? -25.698 -15.220 -27.984 1.00 63.25 516 VAL A C 1
ATOM 4147 O O . VAL A 1 516 ? -26.316 -16.017 -27.277 1.00 63.25 516 VAL A O 1
ATOM 4150 N N . LYS A 1 517 ? -24.737 -15.605 -28.835 1.00 66.31 517 LYS A N 1
ATOM 4151 C CA . LYS A 1 517 ? -24.232 -16.981 -28.988 1.00 66.31 517 LYS A CA 1
ATOM 4152 C C . LYS A 1 517 ? -22.722 -17.044 -28.707 1.00 66.31 517 LYS A C 1
ATOM 4154 O O . LYS A 1 517 ? -21.933 -17.027 -29.659 1.00 66.31 517 LYS A O 1
ATOM 4159 N N . PRO A 1 518 ? -22.281 -17.073 -27.436 1.00 64.00 518 PRO A N 1
ATOM 4160 C CA . PRO A 1 518 ? -20.897 -17.383 -27.114 1.00 64.00 518 PRO A CA 1
ATOM 4161 C C . PRO A 1 518 ? -20.665 -18.897 -27.232 1.00 64.00 518 PRO A C 1
ATOM 4163 O O . PRO A 1 518 ? -21.458 -19.708 -26.751 1.00 64.00 518 PRO A O 1
ATOM 4166 N N . THR A 1 519 ? -19.577 -19.285 -27.890 1.00 65.19 519 THR A N 1
ATOM 4167 C CA . THR A 1 519 ? -19.168 -20.684 -28.053 1.00 65.19 519 THR A CA 1
ATOM 4168 C C . THR A 1 519 ? -17.696 -20.844 -27.677 1.00 65.19 519 THR A C 1
ATOM 4170 O O . THR A 1 519 ? -16.851 -20.053 -28.105 1.00 65.19 519 THR A O 1
ATOM 4173 N N . THR A 1 520 ? -17.394 -21.867 -26.883 1.00 62.25 520 THR A N 1
ATOM 4174 C CA . THR A 1 520 ? -16.042 -22.226 -26.423 1.00 62.25 520 THR A CA 1
ATOM 4175 C C . THR A 1 520 ? -15.828 -23.720 -26.624 1.00 62.25 520 THR A C 1
ATOM 4177 O O . THR A 1 520 ? -16.597 -24.498 -26.067 1.00 62.25 520 THR A O 1
ATOM 4180 N N . THR A 1 521 ? -14.856 -24.118 -27.457 1.00 57.16 521 THR A N 1
ATOM 4181 C CA . THR A 1 521 ? -14.913 -25.434 -28.126 1.00 57.16 521 THR A CA 1
ATOM 4182 C C . THR A 1 521 ? -13.920 -26.510 -27.686 1.00 57.16 521 THR A C 1
ATOM 4184 O O . THR A 1 521 ? -14.269 -27.672 -27.880 1.00 57.16 521 THR A O 1
ATOM 4187 N N . LYS A 1 522 ? -12.716 -26.243 -27.142 1.00 54.69 522 LYS A N 1
ATOM 4188 C CA . LYS A 1 522 ? -11.765 -27.369 -26.951 1.00 54.69 522 LYS A CA 1
ATOM 4189 C C . LYS A 1 522 ? -10.847 -27.414 -25.723 1.00 54.69 522 LYS A C 1
ATOM 4191 O O . LYS A 1 522 ? -10.331 -28.502 -25.502 1.00 54.69 522 LYS A O 1
ATOM 4196 N N . LYS A 1 523 ? -10.603 -26.342 -24.949 1.00 57.22 523 LYS A N 1
ATOM 4197 C CA . LYS A 1 523 ? -9.861 -26.394 -23.656 1.00 57.22 523 LYS A CA 1
ATOM 4198 C C . LYS A 1 523 ? -9.756 -25.000 -23.016 1.00 57.22 523 LYS A C 1
ATOM 4200 O O . LYS A 1 523 ? -9.112 -24.122 -23.602 1.00 57.22 523 LYS A O 1
ATOM 4205 N N . SER A 1 524 ? -10.325 -24.816 -21.820 1.00 59.88 524 SER A N 1
ATOM 4206 C CA . SER A 1 524 ? -10.082 -23.627 -20.983 1.00 59.88 524 SER A CA 1
ATOM 4207 C C . SER A 1 524 ? -10.118 -23.900 -19.483 1.00 59.88 524 SER A C 1
ATOM 4209 O O . SER A 1 524 ? -10.980 -24.646 -19.028 1.00 59.88 524 SER A O 1
ATOM 4211 N N . LYS A 1 525 ? -9.211 -23.287 -18.702 1.00 63.75 525 LYS A N 1
ATOM 4212 C CA . LYS A 1 525 ? -9.204 -23.452 -17.236 1.00 63.75 525 LYS A CA 1
ATOM 4213 C C . LYS A 1 525 ? -10.402 -22.733 -16.605 1.00 63.75 525 LYS A C 1
ATOM 4215 O O . LYS A 1 525 ? -11.102 -23.351 -15.818 1.00 63.75 525 LYS A O 1
ATOM 4220 N N . SER A 1 526 ? -10.679 -21.489 -17.011 1.00 60.25 526 SER A N 1
ATOM 4221 C CA . SER A 1 526 ? -11.797 -20.696 -16.477 1.00 60.25 526 SER A CA 1
ATOM 4222 C C . SER A 1 526 ? -12.532 -19.888 -17.554 1.00 60.25 526 SER A C 1
ATOM 4224 O O . SER A 1 526 ? -11.905 -19.270 -18.424 1.00 60.25 526 SER A O 1
ATOM 4226 N N . VAL A 1 527 ? -13.868 -19.874 -17.493 1.00 61.59 527 VAL A N 1
ATOM 4227 C CA . VAL A 1 527 ? -14.742 -19.088 -18.383 1.00 61.59 527 VAL A CA 1
ATOM 4228 C C . VAL A 1 527 ? -15.757 -18.289 -17.556 1.00 61.59 527 VAL A C 1
ATOM 4230 O O . VAL A 1 527 ? -16.599 -18.875 -16.879 1.00 61.59 527 VAL A O 1
ATOM 4233 N N . LYS A 1 528 ? -15.725 -16.950 -17.656 1.00 67.25 528 LYS A N 1
ATOM 4234 C CA . LYS A 1 528 ? -16.648 -16.033 -16.956 1.00 67.25 528 LYS A CA 1
ATOM 4235 C C . LYS A 1 528 ? -17.417 -15.136 -17.942 1.00 67.25 528 LYS A C 1
ATOM 4237 O O . LYS A 1 528 ? -16.968 -14.022 -18.239 1.00 67.25 528 LYS A O 1
ATOM 4242 N N . PRO A 1 529 ? -18.533 -15.608 -18.535 1.00 64.56 529 PRO A N 1
ATOM 4243 C CA . PRO A 1 529 ? -19.391 -14.775 -19.364 1.00 64.56 529 PRO A CA 1
ATOM 4244 C C . PRO A 1 529 ? -20.389 -14.000 -18.491 1.00 64.56 529 PRO A C 1
ATOM 4246 O O . PRO A 1 529 ? -21.123 -14.588 -17.697 1.00 64.56 529 PRO A O 1
ATOM 4249 N N . THR A 1 530 ? -20.451 -12.686 -18.683 1.00 67.38 530 THR A N 1
ATOM 4250 C CA . THR A 1 530 ? -21.406 -11.788 -18.030 1.00 67.38 530 THR A CA 1
ATOM 4251 C C . THR A 1 530 ? -22.289 -11.098 -19.073 1.00 67.38 530 THR A C 1
ATOM 4253 O O . THR A 1 530 ? -21.805 -10.539 -20.064 1.00 67.38 530 THR A O 1
ATOM 4256 N N . THR A 1 531 ? -23.609 -11.163 -18.892 1.00 67.38 531 THR A N 1
ATOM 4257 C CA . THR A 1 531 ? -24.587 -10.566 -19.820 1.00 67.38 531 THR A CA 1
ATOM 4258 C C . THR A 1 531 ? -25.632 -9.774 -19.049 1.00 67.38 531 THR A C 1
ATOM 4260 O O . THR A 1 531 ? -26.353 -10.361 -18.256 1.00 67.38 531 THR A O 1
ATOM 4263 N N . SER A 1 532 ? -25.775 -8.466 -19.289 1.00 61.28 532 SER A N 1
ATOM 4264 C CA . SER A 1 532 ? -26.702 -7.666 -18.473 1.00 61.28 532 SER A CA 1
ATOM 4265 C C . SER A 1 532 ? -28.116 -7.502 -19.031 1.00 61.28 532 SER A C 1
ATOM 4267 O O . SER A 1 532 ? -29.062 -7.497 -18.252 1.00 61.28 532 SER A O 1
ATOM 4269 N N . LYS A 1 533 ? -28.308 -7.395 -20.360 1.00 65.12 533 LYS A N 1
ATOM 4270 C CA . LYS A 1 533 ? -29.649 -7.303 -20.992 1.00 65.12 533 LYS A CA 1
ATOM 4271 C C . LYS A 1 533 ? -29.704 -8.017 -22.361 1.00 65.12 533 LYS A C 1
ATOM 4273 O O . LYS A 1 533 ? -29.117 -7.526 -23.331 1.00 65.12 533 LYS A O 1
ATOM 4278 N N . SER A 1 534 ? -30.422 -9.144 -22.485 1.00 64.69 534 SER A N 1
ATOM 4279 C CA . SER A 1 534 ? -30.617 -9.855 -23.774 1.00 64.69 534 SER A CA 1
ATOM 4280 C C . SER A 1 534 ? -31.991 -10.517 -23.936 1.00 64.69 534 SER A C 1
ATOM 4282 O O . SER A 1 534 ? -32.537 -11.007 -22.962 1.00 64.69 534 SER A O 1
ATOM 4284 N N . LYS A 1 535 ? -32.561 -10.610 -25.152 1.00 67.38 535 LYS A N 1
ATOM 4285 C CA . LYS A 1 535 ? -33.790 -11.420 -25.347 1.00 67.38 535 LYS A CA 1
ATOM 4286 C C . LYS A 1 535 ? -33.487 -12.920 -25.274 1.00 67.38 535 LYS A C 1
ATOM 4288 O O . LYS A 1 535 ? -34.197 -13.645 -24.589 1.00 67.38 535 LYS A O 1
ATOM 4293 N N . THR A 1 536 ? -32.423 -13.376 -25.934 1.00 64.62 536 THR A N 1
ATOM 4294 C CA . THR A 1 536 ? -32.040 -14.796 -25.954 1.00 64.62 536 THR A CA 1
ATOM 4295 C C . THR A 1 536 ? -30.532 -14.960 -25.785 1.00 64.62 536 THR A C 1
ATOM 4297 O O . THR A 1 536 ? -29.741 -14.316 -26.484 1.00 64.62 536 THR A O 1
ATOM 4300 N N . VAL A 1 537 ? -30.117 -15.851 -24.886 1.00 63.09 537 VAL A N 1
ATOM 4301 C CA . VAL A 1 537 ? -28.711 -16.222 -24.669 1.00 63.09 537 VAL A CA 1
ATOM 4302 C C . VAL A 1 537 ? -28.559 -17.725 -24.887 1.00 63.09 537 VAL A C 1
ATOM 4304 O O . VAL A 1 537 ? -29.161 -18.518 -24.173 1.00 63.09 537 VAL A O 1
ATOM 4307 N N . LYS A 1 538 ? -27.763 -18.139 -25.883 1.00 67.50 538 LYS A N 1
ATOM 4308 C CA . LYS A 1 538 ? -27.438 -19.558 -26.125 1.00 67.50 538 LYS A CA 1
ATOM 4309 C C . LYS A 1 538 ? -25.940 -19.778 -25.964 1.00 67.50 538 LYS A C 1
ATOM 4311 O O . LYS A 1 538 ? -25.182 -19.453 -26.875 1.00 67.50 538 LYS A O 1
ATOM 4316 N N . SER A 1 539 ? -25.517 -20.326 -24.829 1.00 63.62 539 SER A N 1
ATOM 4317 C CA . SER A 1 539 ? -24.100 -20.587 -24.544 1.00 63.62 539 SER A CA 1
ATOM 4318 C C . SER A 1 539 ? -23.762 -22.067 -24.719 1.00 63.62 539 SER A C 1
ATOM 4320 O O . SER A 1 539 ? -24.477 -22.929 -24.210 1.00 63.62 539 SER A O 1
ATOM 4322 N N . LYS A 1 540 ? -22.681 -22.360 -25.450 1.00 67.88 540 LYS A N 1
ATOM 4323 C CA . LYS A 1 540 ? -22.129 -23.717 -25.578 1.00 67.88 540 LYS A CA 1
ATOM 4324 C C . LYS A 1 540 ? -20.680 -23.744 -25.097 1.00 67.88 540 LYS A C 1
ATOM 4326 O O . LYS A 1 540 ? -19.858 -22.987 -25.623 1.00 67.88 540 LYS A O 1
ATOM 4331 N N . THR A 1 541 ? -20.378 -24.630 -24.156 1.00 63.16 541 THR A N 1
ATOM 4332 C CA . THR A 1 541 ? -19.032 -24.824 -23.598 1.00 63.16 541 THR A CA 1
ATOM 4333 C C . THR A 1 541 ? -18.662 -26.304 -23.659 1.00 63.16 541 THR A C 1
ATOM 4335 O O . THR A 1 541 ? -19.501 -27.146 -23.343 1.00 63.16 541 THR A O 1
ATOM 4338 N N . SER A 1 542 ? -17.430 -26.628 -24.052 1.00 62.19 542 SER A N 1
ATOM 4339 C CA . SER A 1 542 ? -16.900 -27.995 -23.994 1.00 62.19 542 SER A CA 1
ATOM 4340 C C . SER A 1 542 ? -15.503 -28.063 -23.373 1.00 62.19 542 SER A C 1
ATOM 4342 O O . SER A 1 542 ? -14.651 -27.236 -23.711 1.00 62.19 542 SER A O 1
ATOM 4344 N N . LYS A 1 543 ? -15.268 -29.045 -22.485 1.00 60.19 543 LYS A N 1
ATOM 4345 C CA . LYS A 1 543 ? -13.981 -29.311 -21.803 1.00 60.19 543 LYS A CA 1
ATOM 4346 C C . LYS A 1 543 ? -13.381 -28.093 -21.067 1.00 60.19 543 LYS A C 1
ATOM 4348 O O . LYS A 1 543 ? -12.305 -27.599 -21.426 1.00 60.19 543 LYS A O 1
ATOM 4353 N N . SER A 1 544 ? -14.069 -27.593 -20.032 1.00 61.22 544 SER A N 1
ATOM 4354 C CA . SER A 1 544 ? -13.584 -26.512 -19.148 1.00 61.22 544 SER A CA 1
ATOM 4355 C C . SER A 1 544 ? -13.606 -26.899 -17.669 1.00 61.22 544 SER A C 1
ATOM 4357 O O . SER A 1 544 ? -14.610 -27.454 -17.234 1.00 61.22 544 SER A O 1
ATOM 4359 N N . LYS A 1 545 ? -12.560 -26.545 -16.901 1.00 62.94 545 LYS A N 1
ATOM 4360 C CA . LYS A 1 545 ? -12.474 -26.870 -15.461 1.00 62.94 545 LYS A CA 1
ATOM 4361 C C . LYS A 1 545 ? -13.446 -26.049 -14.599 1.00 62.94 545 LYS A C 1
ATOM 4363 O O . LYS A 1 545 ? -14.082 -26.619 -13.728 1.00 62.94 545 LYS A O 1
ATOM 4368 N N . SER A 1 546 ? -13.607 -24.746 -14.861 1.00 59.50 546 SER A N 1
ATOM 4369 C CA . SER A 1 546 ? -14.575 -23.898 -14.144 1.00 59.50 546 SER A CA 1
ATOM 4370 C C . SER A 1 546 ? -15.337 -22.933 -15.061 1.00 59.50 546 SER A C 1
ATOM 4372 O O . SER A 1 546 ? -14.785 -22.358 -16.009 1.00 59.50 546 SER A O 1
ATOM 4374 N N . VAL A 1 547 ? -16.636 -22.752 -14.789 1.00 58.91 547 VAL A N 1
ATOM 4375 C CA . VAL A 1 547 ? -17.530 -21.853 -15.539 1.00 58.91 547 VAL A CA 1
ATOM 4376 C C . VAL A 1 547 ? -18.410 -21.068 -14.563 1.00 58.91 547 VAL A C 1
ATOM 4378 O O . VAL A 1 547 ? -19.329 -21.637 -13.988 1.00 58.91 547 VAL A O 1
ATOM 4381 N N . LYS A 1 548 ? -18.185 -19.753 -14.417 1.00 63.28 548 LYS A N 1
ATOM 4382 C CA . LYS A 1 548 ? -19.019 -18.861 -13.581 1.00 63.28 548 LYS A CA 1
ATOM 4383 C C . LYS A 1 548 ? -19.796 -17.905 -14.482 1.00 63.28 548 LYS A C 1
ATOM 4385 O O . LYS A 1 548 ? -19.192 -17.058 -15.135 1.00 63.28 548 LYS A O 1
ATOM 4390 N N . LYS A 1 549 ? -21.119 -18.053 -14.578 1.00 63.44 549 LYS A N 1
ATOM 4391 C CA . LYS A 1 549 ? -21.965 -17.225 -15.459 1.00 63.44 549 LYS A CA 1
ATOM 4392 C C . LYS A 1 549 ? -22.769 -16.232 -14.634 1.00 63.44 549 LYS A C 1
ATOM 4394 O O . LYS A 1 549 ? -23.314 -16.606 -13.608 1.00 63.44 549 LYS A O 1
ATOM 4399 N N . THR A 1 550 ? -22.899 -15.004 -15.124 1.00 65.50 550 THR A N 1
ATOM 4400 C CA . THR A 1 550 ? -23.739 -13.983 -14.480 1.00 65.50 550 THR A CA 1
ATOM 4401 C C . THR A 1 550 ? -24.645 -13.360 -15.535 1.00 65.50 550 THR A C 1
ATOM 4403 O O . THR A 1 550 ? -24.153 -12.812 -16.527 1.00 65.50 550 THR A O 1
ATOM 4406 N N . THR A 1 551 ? -25.963 -13.470 -15.362 1.00 66.38 551 THR A N 1
ATOM 4407 C CA . THR A 1 551 ? -26.948 -12.870 -16.273 1.00 66.38 551 THR A CA 1
ATOM 4408 C C . THR A 1 551 ? -27.970 -12.083 -15.468 1.00 66.38 551 THR A C 1
ATOM 4410 O O . THR A 1 551 ? -28.681 -12.685 -14.684 1.00 66.38 551 THR A O 1
ATOM 4413 N N . THR A 1 552 ? -28.053 -10.764 -15.658 1.00 65.56 552 THR A N 1
ATOM 4414 C CA . THR A 1 552 ? -28.930 -9.905 -14.835 1.00 65.56 552 THR A CA 1
ATOM 4415 C C . THR A 1 552 ? -30.318 -9.658 -15.438 1.00 65.56 552 THR A C 1
ATOM 4417 O O . THR A 1 552 ? -31.239 -9.336 -14.701 1.00 65.56 552 THR A O 1
ATOM 4420 N N . ARG A 1 553 ? -30.523 -9.790 -16.764 1.00 62.69 553 ARG A N 1
ATOM 4421 C CA . ARG A 1 553 ? -31.861 -9.623 -17.385 1.00 62.69 553 ARG A CA 1
ATOM 4422 C C . ARG A 1 553 ? -31.972 -10.310 -18.755 1.00 62.69 553 ARG A C 1
ATOM 4424 O O . ARG A 1 553 ? -31.455 -9.800 -19.761 1.00 62.69 553 ARG A O 1
ATOM 4431 N N . SER A 1 554 ? -32.668 -11.449 -18.837 1.00 64.75 554 SER A N 1
ATOM 4432 C CA . SER A 1 554 ? -32.936 -12.120 -20.121 1.00 64.75 554 SER A CA 1
ATOM 4433 C C . SER A 1 554 ? -34.230 -12.922 -20.185 1.00 64.75 554 SER A C 1
ATOM 4435 O O . SER A 1 554 ? -34.557 -13.595 -19.223 1.00 64.75 554 SER A O 1
ATOM 4437 N N . LYS A 1 555 ? -34.916 -12.909 -21.343 1.00 68.69 555 LYS A N 1
ATOM 4438 C CA . LYS A 1 555 ? -36.183 -13.650 -21.533 1.00 68.69 555 LYS A CA 1
ATOM 4439 C C . LYS A 1 555 ? -36.002 -15.161 -21.723 1.00 68.69 555 LYS A C 1
ATOM 4441 O O . LYS A 1 555 ? -36.914 -15.918 -21.445 1.00 68.69 555 LYS A O 1
ATOM 4446 N N . SER A 1 556 ? -34.868 -15.607 -22.265 1.00 62.38 556 SER A N 1
ATOM 4447 C CA . SER A 1 556 ? -34.594 -17.031 -22.492 1.00 62.38 556 SER A CA 1
ATOM 4448 C C . SER A 1 556 ? -33.093 -17.313 -22.458 1.00 62.38 556 SER A C 1
ATOM 4450 O O . SER A 1 556 ? -32.308 -16.657 -23.160 1.00 62.38 556 SER A O 1
ATOM 4452 N N . VAL A 1 557 ? -32.695 -18.311 -21.666 1.00 66.06 557 VAL A N 1
ATOM 4453 C CA . VAL A 1 557 ? -31.309 -18.768 -21.519 1.00 66.06 557 VAL A CA 1
ATOM 4454 C C . VAL A 1 557 ? -31.247 -20.263 -21.819 1.00 66.06 557 VAL A C 1
ATOM 4456 O O . VAL A 1 557 ? -31.876 -21.061 -21.141 1.00 66.06 557 VAL A O 1
ATOM 4459 N N . LYS A 1 558 ? -30.461 -20.660 -22.827 1.00 68.19 558 LYS A N 1
ATOM 4460 C CA . LYS A 1 558 ? -30.142 -22.069 -23.100 1.00 68.19 558 LYS A CA 1
ATOM 4461 C C . LYS A 1 558 ? -28.647 -22.292 -22.934 1.00 68.19 558 LYS A C 1
ATOM 4463 O O . LYS A 1 558 ? -27.826 -21.655 -23.605 1.00 68.19 558 LYS A O 1
ATOM 4468 N N . THR A 1 559 ? -28.296 -23.214 -22.053 1.00 62.31 559 THR A N 1
ATOM 4469 C CA . THR A 1 559 ? -26.917 -23.623 -21.806 1.00 62.31 559 THR A CA 1
ATOM 4470 C C . THR A 1 559 ? -26.732 -25.057 -22.269 1.00 62.31 559 THR A C 1
ATOM 4472 O O . THR A 1 559 ? -27.573 -25.909 -22.021 1.00 62.31 559 THR A O 1
ATOM 4475 N N . THR A 1 560 ? -25.624 -25.331 -22.947 1.00 67.94 560 THR A N 1
ATOM 4476 C CA . THR A 1 560 ? -25.184 -26.703 -23.200 1.00 67.94 560 THR A CA 1
ATOM 4477 C C . THR A 1 560 ? -23.726 -26.807 -22.796 1.00 67.94 560 THR A C 1
ATOM 4479 O O . THR A 1 560 ? -22.873 -26.122 -23.369 1.00 67.94 560 THR A O 1
ATOM 4482 N N . THR A 1 561 ? -23.451 -27.651 -21.813 1.00 62.94 561 THR A N 1
ATOM 4483 C CA . THR A 1 561 ? -22.095 -27.970 -21.373 1.00 62.94 561 THR A CA 1
ATOM 4484 C C . THR A 1 561 ? -21.841 -29.423 -21.743 1.00 62.94 561 THR A C 1
ATOM 4486 O O . THR A 1 561 ? -22.533 -30.300 -21.244 1.00 62.94 561 THR A O 1
ATOM 4489 N N . LYS A 1 562 ? -20.899 -29.681 -22.652 1.00 62.72 562 LYS A N 1
ATOM 4490 C CA . LYS A 1 562 ? -20.395 -31.042 -22.888 1.00 62.72 562 LYS A CA 1
ATOM 4491 C C . LYS A 1 562 ? -19.112 -31.187 -22.074 1.00 62.72 562 LYS A C 1
ATOM 4493 O O . LYS A 1 562 ? -18.174 -30.430 -22.334 1.00 62.72 562 LYS A O 1
ATOM 4498 N N . LYS A 1 563 ? -19.103 -32.051 -21.057 1.00 54.88 563 LYS A N 1
ATOM 4499 C CA . LYS A 1 563 ? -17.878 -32.320 -20.292 1.00 54.88 563 LYS A CA 1
ATOM 4500 C C . LYS A 1 563 ? -16.801 -32.892 -21.214 1.00 54.88 563 LYS A C 1
ATOM 4502 O O . LYS A 1 563 ? -17.147 -33.671 -22.129 1.00 54.88 563 LYS A O 1
#